Protein AF-0000000078390258 (afdb_homodimer)

pLDDT: mean 84.25, std 18.2, range [20.42, 98.44]

Sequence (494 aa):
MNEFAIVVSSFVHPPPATQFRWFLECAIQAPILKDITDETLETCMRLSKRFRAQGLEMRCARYIQDNVNKKVPMVALCWLNWVLKHKFDRATYDACLPCVASASLTCLEQHRNMITEKLLADLLAAKLRTLYEQAVNVFQTIHSMDHFYVDVDRCPRCGRQREQSKVRVYASPCRKLLGCERCMKDYGCDIATKARRDLQAFYQCQHGLTALNDHTPDCQCQLPILANYLSKASSLENNPLASGLLSMNEFAIVVSSFVHPPPATQFRWFLECAIQAPILKDITDETLETCMRLSKRFRAQGLEMRCARYIQDNVNKKVPMVALCWLNWVLKHKFDRATYDACLPCVASASLTCLEQHRNMITEKLLADLLAAKLRTLYEQAVNVFQTIHSMDHFYVDVDRCPRCGRQREQSKVRVYASPCRKLLGCERCMKDYGCDIATKARRDLQAFYQCQHGLTALNDHTPDCQCQLPILANYLSKASSLENNPLASGLLS

Nearest PDB structures (foldseek):
  7tac-assembly1_A  TM=5.746E-01  e=1.157E-01  Arabidopsis thaliana
  7mk3-assembly1_A  TM=5.743E-01  e=1.705E-01  Arabidopsis thaliana
  7tac-assembly1_A  TM=5.744E-01  e=7.410E-02  Arabidopsis thaliana
  7mk3-assembly1_A  TM=5.741E-01  e=1.101E-01  Arabidopsis thaliana

Organism: Toxocara canis (NCBI:txid6265)

Foldseek 3Di:
DDPPPPCQAPPPDPPPVVLVVLLVLQLDPDPVGDQDDSRCLLSLLVVCLVVVRVSSLVSSLVVLLVPLQVDALVSLLVQLLSCVVSVHDPSSNVSSLVRVLVDDPVVCLLVVVSDDPVSSVVSVVVVLQVVQLVLLVVVLVVQVVVKDKDWAQAWPPPGDGDDPGTFIWIQHPVVRDIGGCVVCVPPDDPSVPDDSVPDWDWDQDPVGTFTRHDPTDDDPVCVVVVVVVVVVSVVVVPPVVSVPPVD/DDPPPPPFAPPPDPPPVVLVLLLCLQLDPDPVGDADDSRCLLSLLVVCLVVVRVSSLVSSLVVLLVPLQVDALVSLLVQLLSCVVSVHDPSSNVSSLVRVLVDDPVVCLLVVVSDDPVSSVVSVVVVLQVVQLVLLVVVLVVQVVVKDKDWAQAWPPPGDGDDPGTFIWIQHPVVRDIGGCVVCVPPDDPSNPDDSVPDWDWDQDPVGTFTRHDPTDDDPVCVVVVVVVVVVSVVVVPPVVSVPPVD

Solvent-accessible surface area (backbone atoms only — not comparable to full-atom values): 27463 Å² total; per-residue (Å²): 126,86,67,79,73,78,70,71,37,92,58,86,70,65,52,70,66,56,50,52,49,47,45,50,32,49,51,43,93,42,93,87,34,58,74,87,43,86,61,46,39,64,59,48,51,50,46,16,60,76,66,65,32,60,66,27,42,50,51,52,39,50,52,46,57,74,41,32,78,78,44,59,29,69,56,20,42,51,51,43,31,50,35,60,75,68,62,53,57,67,69,45,52,59,49,28,45,24,35,33,46,30,36,15,54,50,56,49,63,76,46,42,86,60,49,54,43,58,55,50,27,50,37,44,51,24,44,44,54,49,47,35,53,47,48,33,51,36,50,53,50,53,54,55,58,40,43,44,64,44,73,24,57,40,26,56,63,83,58,54,62,46,93,89,43,63,30,56,28,35,41,35,45,94,72,57,43,63,21,27,70,75,74,38,66,86,63,72,62,69,73,78,72,48,56,69,89,76,54,78,35,59,39,78,55,98,88,43,78,43,61,51,50,51,77,41,50,56,61,77,86,48,32,65,60,34,37,54,46,48,53,52,54,54,50,60,67,68,42,65,71,73,62,59,62,77,108,134,86,74,80,74,80,72,69,35,90,56,88,71,65,53,69,68,57,51,50,50,49,44,51,30,50,50,44,92,41,92,86,33,57,74,86,43,84,59,44,39,64,58,48,51,51,45,16,59,76,66,65,33,61,66,28,43,50,51,53,40,50,50,46,56,75,43,32,77,78,45,57,30,67,56,21,41,51,51,43,30,50,35,61,75,69,63,54,56,66,68,45,51,58,48,26,45,24,34,34,43,30,35,14,56,51,57,49,62,75,48,41,85,60,49,53,42,58,55,49,28,49,37,44,50,24,44,45,52,48,48,34,53,47,48,32,51,34,51,54,51,52,55,56,59,41,42,42,64,43,74,24,57,40,26,57,63,82,57,52,65,45,93,89,44,64,30,57,28,36,40,36,43,93,72,58,44,63,20,27,69,77,72,38,66,85,62,71,62,69,73,77,72,48,56,69,90,75,53,79,36,58,38,78,55,100,88,43,79,40,62,51,51,53,78,41,50,57,61,76,85,47,32,65,60,34,36,54,45,47,51,53,55,54,51,60,68,69,41,64,76,72,64,59,73,78,108

Radius of gyration: 29.95 Å; Cα contacts (8 Å, |Δi|>4): 679; chains: 2; bounding box: 90×83×58 Å

Secondary structure (DSSP, 8-state):
--------SS-SS--HHHHHHHHHHHHS--TTSPPP-HHHHHHHHHHHHHTT-HHHHHHHHHHHHHHGGGS-HHHHHHHHHHHHHTT--HHHHHHHHHHHHTS-HHHHHHTGGGS-HHHHHHHHHHHHHHHHHHHHHHHHHHHHHH-EEEEESB-TTT--B-SSSPEEEEEETTTTEEE-TTTTTT---HHHHS-GGG---EEEETTEEEE-SSSSPPPGGGHHHHHHHHHHHHHHHH-GGGSGGG-/--------SS-SS--HHHHHHHHHHHHS--TTSPPP-HHHHHHHHHHHHHTT-HHHHHHHHHHHHHHGGGS-HHHHHHHHHHHHHTT--HHHHHHHHHHHHTS-HHHHHHTGGGS-HHHHHHHHHHHHHHHHHHHHHHHHHHHHHH-EEEEESB-TTT--B-SSSPEEEEEETTTTEEE-TTTTTT---HHHHS-GGG---EEEETTEEEE-SSSSPPPGGGHHHHHHHHHHHHHHHS-GGGSGGG-

Structure (mmCIF, N/CA/C/O backbone):
data_AF-0000000078390258-model_v1
#
loop_
_entity.id
_entity.type
_entity.pdbx_description
1 polymer 'BTB domain-containing protein'
#
loop_
_atom_site.group_PDB
_atom_site.id
_atom_site.type_symbol
_atom_site.label_atom_id
_atom_site.label_alt_id
_atom_site.label_comp_id
_atom_site.label_asym_id
_atom_site.label_entity_id
_atom_site.label_seq_id
_atom_site.pdbx_PDB_ins_code
_atom_site.Cartn_x
_atom_site.Cartn_y
_atom_site.Cartn_z
_atom_site.occupancy
_atom_site.B_iso_or_equiv
_atom_site.auth_seq_id
_atom_site.auth_comp_id
_atom_site.auth_asym_id
_atom_site.auth_atom_id
_atom_site.pdbx_PDB_model_num
ATOM 1 N N . MET A 1 1 ? 5.973 2.162 29.438 1 20.81 1 MET A N 1
ATOM 2 C CA . MET A 1 1 ? 6.008 2.947 28.219 1 20.81 1 MET A CA 1
ATOM 3 C C . MET A 1 1 ? 7.434 3.07 27.688 1 20.81 1 MET A C 1
ATOM 5 O O . MET A 1 1 ? 8.242 3.816 28.25 1 20.81 1 MET A O 1
ATOM 9 N N . ASN A 1 2 ? 8.203 2.092 27.188 1 21.81 2 ASN A N 1
ATOM 10 C CA . ASN A 1 2 ? 9.656 2.049 27.062 1 21.81 2 ASN A CA 1
ATOM 11 C C . ASN A 1 2 ? 10.148 2.947 25.938 1 21.81 2 ASN A C 1
ATOM 13 O O . ASN A 1 2 ? 9.797 2.732 24.766 1 21.81 2 ASN A O 1
ATOM 17 N N . GLU A 1 3 ? 10.344 4.234 26.172 1 24.3 3 GLU A N 1
ATOM 18 C CA . GLU A 1 3 ? 10.945 5.289 25.359 1 24.3 3 GLU A CA 1
ATOM 19 C C . GLU A 1 3 ? 12.289 4.844 24.781 1 24.3 3 GLU A C 1
ATOM 21 O O . GLU A 1 3 ? 13.156 4.371 25.516 1 24.3 3 GLU A O 1
ATOM 26 N N . PHE A 1 4 ? 12.328 4.211 23.688 1 26.83 4 PHE A N 1
ATOM 27 C CA . PHE A 1 4 ? 13.633 3.891 23.125 1 26.83 4 PHE A CA 1
ATOM 28 C C . PHE A 1 4 ? 14.406 5.16 22.797 1 26.83 4 PHE A C 1
ATOM 30 O O . PHE A 1 4 ? 13.93 6.012 22.047 1 26.83 4 PHE A O 1
ATOM 37 N N . ALA A 1 5 ? 15.047 5.777 23.781 1 30.45 5 ALA A N 1
ATOM 38 C CA . ALA A 1 5 ? 16.062 6.816 23.578 1 30.45 5 ALA A CA 1
ATOM 39 C C . ALA A 1 5 ? 17.156 6.34 22.641 1 30.45 5 ALA A C 1
ATOM 41 O O . ALA A 1 5 ? 17.844 5.348 22.922 1 30.45 5 ALA A O 1
ATOM 42 N N . ILE A 1 6 ? 16.938 6.441 21.453 1 31.36 6 ILE A N 1
ATOM 43 C CA . ILE A 1 6 ? 18.047 6.109 20.578 1 31.36 6 ILE A CA 1
ATOM 44 C C . ILE A 1 6 ? 19.234 7.027 20.875 1 31.36 6 ILE A C 1
ATOM 46 O O . ILE A 1 6 ? 19.156 8.242 20.672 1 31.36 6 ILE A O 1
ATOM 50 N N . VAL A 1 7 ? 19.969 6.699 21.953 1 32.94 7 VAL A N 1
ATOM 51 C CA . VAL A 1 7 ? 21.203 7.379 22.328 1 32.94 7 VAL A CA 1
ATOM 52 C C . VAL A 1 7 ? 22.219 7.258 21.203 1 32.94 7 VAL A C 1
ATOM 54 O O . VAL A 1 7 ? 22.719 6.164 20.922 1 32.94 7 VAL A O 1
ATOM 57 N N . VAL A 1 8 ? 22.094 8.086 20.219 1 32.25 8 VAL A N 1
ATOM 58 C CA . VAL A 1 8 ? 23.047 8.047 19.125 1 32.25 8 VAL A CA 1
ATOM 59 C C . VAL A 1 8 ? 24.469 8.156 19.688 1 32.25 8 VAL A C 1
ATOM 61 O O . VAL A 1 8 ? 25.391 7.527 19.172 1 32.25 8 VAL A O 1
ATOM 64 N N . SER A 1 9 ? 24.938 9.43 20.094 1 34.16 9 SER A N 1
ATOM 65 C CA . SER A 1 9 ? 26.297 9.531 20.625 1 34.16 9 SER A CA 1
ATOM 66 C C . SER A 1 9 ? 26.344 9.148 22.109 1 34.16 9 SER A C 1
ATOM 68 O O . SER A 1 9 ? 25.312 9.188 22.797 1 34.16 9 SER A O 1
ATOM 70 N N . SER A 1 10 ? 27.359 8.477 22.438 1 41.81 10 SER A N 1
ATOM 71 C CA . SER A 1 10 ? 27.625 8.148 23.828 1 41.81 10 SER A CA 1
ATOM 72 C C . SER A 1 10 ? 27.406 9.359 24.734 1 41.81 10 SER A C 1
ATOM 74 O O . SER A 1 10 ? 27.219 9.211 25.953 1 41.81 10 SER A O 1
ATOM 76 N N . PHE A 1 11 ? 28 10.586 24.25 1 42.91 11 PHE A N 1
ATOM 77 C CA . PHE A 1 11 ? 27.781 11.742 25.125 1 42.91 11 PHE A CA 1
ATOM 78 C C . PHE A 1 11 ? 26.453 12.406 24.828 1 42.91 11 PHE A C 1
ATOM 80 O O . PHE A 1 11 ? 26.203 12.828 23.688 1 42.91 11 PHE A O 1
ATOM 87 N N . VAL A 1 12 ? 25.484 12.258 25.453 1 51.38 12 VAL A N 1
ATOM 88 C CA . VAL A 1 12 ? 24.172 12.883 25.359 1 51.38 12 VAL A CA 1
ATOM 89 C C . VAL A 1 12 ? 24.328 14.391 25.172 1 51.38 12 VAL A C 1
ATOM 91 O O . VAL A 1 12 ? 23.656 14.992 24.328 1 51.38 12 VAL A O 1
ATOM 94 N N . HIS A 1 13 ? 25.266 15.016 25.969 1 56.84 13 HIS A N 1
ATOM 95 C CA . HIS A 1 13 ? 25.562 16.438 25.938 1 56.84 13 HIS A CA 1
ATOM 96 C C . HIS A 1 13 ? 27.062 16.703 25.969 1 56.84 13 HIS A C 1
ATOM 98 O O . HIS A 1 13 ? 27.641 16.844 27.047 1 56.84 13 HIS A O 1
ATOM 104 N N . PRO A 1 14 ? 27.703 16.5 24.859 1 63.59 14 PRO A N 1
ATOM 105 C CA . PRO A 1 14 ? 29.125 16.812 24.906 1 63.59 14 PRO A CA 1
ATOM 106 C C . PRO A 1 14 ? 29.406 18.219 25.438 1 63.59 14 PRO A C 1
ATOM 108 O O . PRO A 1 14 ? 28.672 19.156 25.125 1 63.59 14 PRO A O 1
ATOM 111 N N . PRO A 1 15 ? 30.312 18.312 26.406 1 72.06 15 PRO A N 1
ATOM 112 C CA . PRO A 1 15 ? 30.688 19.641 26.906 1 72.06 15 PRO A CA 1
ATOM 113 C C . PRO A 1 15 ? 31.016 20.625 25.797 1 72.06 15 PRO A C 1
ATOM 115 O O . PRO A 1 15 ? 31.406 20.203 24.703 1 72.06 15 PRO A O 1
ATOM 118 N N . PRO A 1 16 ? 30.75 21.906 26.047 1 73.38 16 PRO A N 1
ATOM 119 C CA . PRO A 1 16 ? 30.984 22.969 25.047 1 73.38 16 PRO A CA 1
ATOM 120 C C . PRO A 1 16 ? 32.375 22.906 24.453 1 73.38 16 PRO A C 1
ATOM 122 O O . PRO A 1 16 ? 32.562 23.125 23.25 1 73.38 16 PRO A O 1
ATOM 125 N N . ALA A 1 17 ? 33.344 22.531 25.266 1 70.25 17 ALA A N 1
ATOM 126 C CA . ALA A 1 17 ? 34.719 22.469 24.781 1 70.25 17 ALA A CA 1
ATOM 127 C C . ALA A 1 17 ? 34.875 21.375 23.719 1 70.25 17 ALA A C 1
ATOM 129 O O . ALA A 1 17 ? 35.562 21.578 22.703 1 70.25 17 ALA A O 1
ATOM 130 N N . THR A 1 18 ? 34.312 20.375 23.969 1 72.19 18 THR A N 1
ATOM 131 C CA . THR A 1 18 ? 34.375 19.266 23.016 1 72.19 18 THR A CA 1
ATOM 132 C C . THR A 1 18 ? 33.625 19.609 21.734 1 72.19 18 THR A C 1
ATOM 134 O O . THR A 1 18 ? 34.125 19.312 20.641 1 72.19 18 THR A O 1
ATOM 137 N N . GLN A 1 19 ? 32.531 20.297 21.859 1 71.25 19 GLN A N 1
ATOM 138 C CA . GLN A 1 19 ? 31.797 20.734 20.703 1 71.25 19 GLN A CA 1
ATOM 139 C C . GLN A 1 19 ? 32.625 21.703 19.844 1 71.25 19 GLN A C 1
ATOM 141 O O . GLN A 1 19 ? 32.625 21.594 18.625 1 71.25 19 GLN A O 1
ATOM 146 N N . PHE A 1 20 ? 33.281 22.578 20.547 1 74.94 20 PHE A N 1
ATOM 147 C CA . PHE A 1 20 ? 34.125 23.531 19.828 1 74.94 20 PHE A CA 1
ATOM 148 C C . PHE A 1 20 ? 35.281 22.844 19.141 1 74.94 20 PHE A C 1
ATOM 150 O O . PHE A 1 20 ? 35.625 23.172 18.016 1 74.94 20 PHE A O 1
ATOM 157 N N . ARG A 1 21 ? 35.844 21.875 19.734 1 71.12 21 ARG A N 1
ATOM 158 C CA . ARG A 1 21 ? 36.906 21.094 19.109 1 71.12 21 ARG A CA 1
ATOM 159 C C . ARG A 1 21 ? 36.406 20.422 17.844 1 71.12 21 ARG A C 1
ATOM 161 O O . ARG A 1 21 ? 37.062 20.484 16.797 1 71.12 21 ARG A O 1
ATOM 168 N N . TRP A 1 22 ? 35.25 19.844 18 1 70.06 22 TRP A N 1
ATOM 169 C CA . TRP A 1 22 ? 34.688 19.172 16.844 1 70.06 22 TRP A CA 1
ATOM 170 C C . TRP A 1 22 ? 34.469 20.172 15.703 1 70.06 22 TRP A C 1
ATOM 172 O O . TRP A 1 22 ? 34.75 19.859 14.539 1 70.06 22 TRP A O 1
ATOM 182 N N . PHE A 1 23 ? 33.969 21.266 16.031 1 73.5 23 PHE A N 1
ATOM 183 C CA . PHE A 1 23 ? 33.781 22.312 15.047 1 73.5 23 PHE A CA 1
ATOM 184 C C . PHE A 1 23 ? 35.062 22.641 14.32 1 73.5 23 PHE A C 1
ATOM 186 O O . PHE A 1 23 ? 35.125 22.656 13.094 1 73.5 23 PHE A O 1
ATOM 193 N N . LEU A 1 24 ? 36.031 22.781 15.133 1 72.94 24 LEU A N 1
ATOM 194 C CA . LEU A 1 24 ? 37.312 23.156 14.547 1 72.94 24 LEU A CA 1
ATOM 195 C C . LEU A 1 24 ? 37.875 22.047 13.664 1 72.94 24 LEU A C 1
ATOM 197 O O . LEU A 1 24 ? 38.312 22.297 12.547 1 72.94 24 LEU A O 1
ATOM 201 N N . GLU A 1 25 ? 37.719 20.891 14.078 1 70.69 25 GLU A N 1
ATOM 202 C CA . GLU A 1 25 ? 38.281 19.75 13.367 1 70.69 25 GLU A CA 1
ATOM 203 C C . GLU A 1 25 ? 37.5 19.484 12.07 1 70.69 25 GLU A C 1
ATOM 205 O O . GLU A 1 25 ? 38.094 19.062 11.07 1 70.69 25 GLU A O 1
ATOM 210 N N . CYS A 1 26 ? 36.312 19.797 12.141 1 68.5 26 CYS A N 1
ATOM 211 C CA . CYS A 1 26 ? 35.469 19.453 10.977 1 68.5 26 CYS A CA 1
ATOM 212 C C . CYS A 1 26 ? 35.344 20.641 10.031 1 68.5 26 CYS A C 1
ATOM 214 O O . CYS A 1 26 ? 35.094 20.469 8.844 1 68.5 26 CYS A O 1
ATOM 216 N N . ALA A 1 27 ? 35.469 21.781 10.578 1 67.88 27 ALA A N 1
ATOM 217 C CA . ALA A 1 27 ? 35.312 22.984 9.766 1 67.88 27 ALA A CA 1
ATOM 218 C C . ALA A 1 27 ? 36.594 23.281 8.969 1 67.88 27 ALA A C 1
ATOM 220 O O . ALA A 1 27 ? 36.531 23.844 7.883 1 67.88 27 ALA A O 1
ATOM 221 N N . ILE A 1 28 ? 37.656 22.891 9.656 1 66 28 ILE A N 1
ATOM 222 C CA . ILE A 1 28 ? 38.906 23.188 9.008 1 66 28 ILE A CA 1
ATOM 223 C C . ILE A 1 28 ? 39.344 22.016 8.125 1 66 28 ILE A C 1
ATOM 225 O O . ILE A 1 28 ? 39.344 20.859 8.57 1 66 28 ILE A O 1
ATOM 229 N N . GLN A 1 29 ? 39.375 22.234 6.809 1 61.59 29 GLN A N 1
ATOM 230 C CA . GLN A 1 29 ? 39.844 21.234 5.848 1 61.59 29 GLN A CA 1
ATOM 231 C C . GLN A 1 29 ? 41.312 20.906 6.047 1 61.59 29 GLN A C 1
ATOM 233 O O . GLN A 1 29 ? 42.188 21.609 5.531 1 61.59 29 GLN A O 1
ATOM 238 N N . ALA A 1 30 ? 41.594 20.094 6.988 1 61.69 30 ALA A N 1
ATOM 239 C CA . ALA A 1 30 ? 42.969 19.609 7.152 1 61.69 30 ALA A CA 1
ATOM 240 C C . ALA A 1 30 ? 43.031 18.094 7.246 1 61.69 30 ALA A C 1
ATOM 242 O O . ALA A 1 30 ? 42.125 17.469 7.832 1 61.69 30 ALA A O 1
ATOM 243 N N . PRO A 1 31 ? 43.875 17.531 6.391 1 59.72 31 PRO A N 1
ATOM 244 C CA . PRO A 1 31 ? 43.969 16.062 6.328 1 59.72 31 PRO A CA 1
ATOM 245 C C . PRO A 1 31 ? 44 15.414 7.707 1 59.72 31 PRO A C 1
ATOM 247 O O . PRO A 1 31 ? 43.562 14.266 7.863 1 59.72 31 PRO A O 1
ATOM 250 N N . ILE A 1 32 ? 44.5 16.188 8.641 1 56.78 32 ILE A N 1
ATOM 251 C CA . ILE A 1 32 ? 44.688 15.617 9.977 1 56.78 32 ILE A CA 1
ATOM 252 C C . ILE A 1 32 ? 43.344 15.617 10.719 1 56.78 32 ILE A C 1
ATOM 254 O O . ILE A 1 32 ? 43.188 14.906 11.711 1 56.78 32 ILE A O 1
ATOM 258 N N . LEU A 1 33 ? 42.438 16.359 10.156 1 61.47 33 LEU A N 1
ATOM 259 C CA . LEU A 1 33 ? 41.188 16.531 10.906 1 61.47 33 LEU A CA 1
ATOM 260 C C . LEU A 1 33 ? 40.188 15.406 10.586 1 61.47 33 LEU A C 1
ATOM 262 O O . LEU A 1 33 ? 40.25 14.828 9.5 1 61.47 33 LEU A O 1
ATOM 266 N N . LYS A 1 34 ? 39.531 15.086 11.617 1 68.12 34 LYS A N 1
ATOM 267 C CA . LYS A 1 34 ? 38.656 13.914 11.609 1 68.12 34 LYS A CA 1
ATOM 268 C C . LYS A 1 34 ? 37.469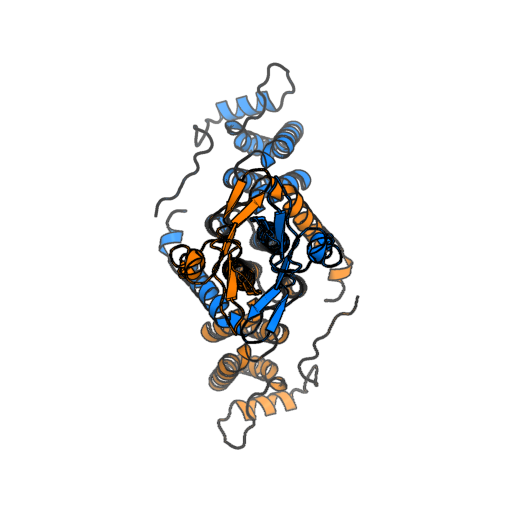 14.125 10.688 1 68.12 34 LYS A C 1
ATOM 270 O O . LYS A 1 34 ? 36.938 15.227 10.617 1 68.12 34 LYS A O 1
ATOM 275 N N . ASP A 1 35 ? 37.281 13.047 9.992 1 78.62 35 ASP A N 1
ATOM 276 C CA . ASP A 1 35 ? 36.125 13.047 9.117 1 78.62 35 ASP A CA 1
ATOM 277 C C . ASP A 1 35 ? 34.812 12.93 9.914 1 78.62 35 ASP A C 1
ATOM 279 O O . ASP A 1 35 ? 34.844 12.516 11.078 1 78.62 35 ASP A O 1
ATOM 283 N N . ILE A 1 36 ? 33.75 13.508 9.453 1 86.31 36 ILE A N 1
ATOM 284 C CA . ILE A 1 36 ? 32.406 13.359 10.031 1 86.31 36 ILE A CA 1
ATOM 285 C C . ILE A 1 36 ? 32.062 11.875 10.148 1 86.31 36 ILE A C 1
ATOM 287 O O . ILE A 1 36 ? 32.344 11.094 9.227 1 86.31 36 ILE A O 1
ATOM 291 N N . THR A 1 37 ? 31.625 11.453 11.297 1 86.19 37 THR A N 1
ATOM 292 C CA . THR A 1 37 ? 31.141 10.094 11.523 1 86.19 37 THR A CA 1
ATOM 293 C C . THR A 1 37 ? 29.688 10.109 11.969 1 86.19 37 THR A C 1
ATOM 295 O O . THR A 1 37 ? 29.125 11.18 12.219 1 86.19 37 THR A O 1
ATOM 298 N N . ASP A 1 38 ? 29.094 8.945 12.109 1 88.12 38 ASP A N 1
ATOM 299 C CA . ASP A 1 38 ? 27.719 8.836 12.57 1 88.12 38 ASP A CA 1
ATOM 300 C C . ASP A 1 38 ? 27.547 9.477 13.938 1 88.12 38 ASP A C 1
ATOM 302 O O . ASP A 1 38 ? 26.531 10.141 14.195 1 88.12 38 ASP A O 1
ATOM 306 N N . GLU A 1 39 ? 28.547 9.328 14.727 1 83.38 39 GLU A N 1
ATOM 307 C CA . GLU A 1 39 ? 28.469 9.758 16.125 1 83.38 39 GLU A CA 1
ATOM 308 C C . GLU A 1 39 ? 28.594 11.273 16.25 1 83.38 39 GLU A C 1
ATOM 310 O O . GLU A 1 39 ? 28.031 11.875 17.172 1 83.38 39 GLU A O 1
ATOM 315 N N . THR A 1 40 ? 29.219 11.859 15.336 1 85.12 40 THR A N 1
ATOM 316 C CA . THR A 1 40 ? 29.484 13.289 15.461 1 85.12 40 THR A CA 1
ATOM 317 C C . THR A 1 40 ? 28.562 14.094 14.555 1 85.12 40 THR A C 1
ATOM 319 O O . THR A 1 40 ? 28.516 15.328 14.664 1 85.12 40 THR A O 1
ATOM 322 N N . LEU A 1 41 ? 27.859 13.438 13.688 1 90.19 41 LEU A N 1
ATOM 323 C CA . LEU A 1 41 ? 27.109 14.094 12.625 1 90.19 41 LEU A CA 1
ATOM 324 C C . LEU A 1 41 ? 26.141 15.125 13.195 1 90.19 41 LEU A C 1
ATOM 326 O O . LEU A 1 41 ? 26.188 16.297 12.805 1 90.19 41 LEU A O 1
ATOM 330 N N . GLU A 1 42 ? 25.359 14.75 14.156 1 88.75 42 GLU A N 1
ATOM 331 C CA . GLU A 1 42 ? 24.359 15.68 14.68 1 88.75 42 GLU A CA 1
ATOM 332 C C . GLU A 1 42 ? 25.016 16.922 15.273 1 88.75 42 GLU A C 1
ATOM 334 O O . GLU A 1 42 ? 24.562 18.047 15.031 1 88.75 42 GLU A O 1
ATOM 339 N N . THR A 1 43 ? 25.984 16.656 16.031 1 86.06 43 THR A N 1
ATOM 340 C CA . THR A 1 43 ? 26.703 17.766 16.641 1 86.06 43 THR A CA 1
ATOM 341 C C . THR A 1 43 ? 27.281 18.703 15.586 1 86.06 43 THR A C 1
ATOM 343 O O . THR A 1 43 ? 27.156 19.922 15.695 1 86.06 43 THR A O 1
ATOM 346 N N . CYS A 1 44 ? 27.906 18.125 14.672 1 88.44 44 CYS A N 1
ATOM 347 C CA . CYS A 1 44 ? 28.484 18.922 13.594 1 88.44 44 CYS A CA 1
ATOM 348 C C . CYS A 1 44 ? 27.422 19.703 12.859 1 88.44 44 CYS A C 1
ATOM 350 O O . CYS A 1 44 ? 27.641 20.859 12.484 1 88.44 44 CYS A O 1
ATOM 352 N N . MET A 1 45 ? 26.25 19.078 12.625 1 92.38 45 MET A N 1
ATOM 353 C CA . MET A 1 45 ? 25.141 19.766 11.977 1 92.38 45 MET A CA 1
ATOM 354 C C . MET A 1 45 ? 24.688 20.969 12.805 1 92.38 45 MET A C 1
ATOM 356 O O . MET A 1 45 ? 24.5 22.062 12.266 1 92.38 45 MET A O 1
ATOM 360 N N . ARG A 1 46 ? 24.641 20.75 14.086 1 89.62 46 ARG A N 1
ATOM 361 C CA . ARG A 1 46 ? 24.234 21.828 14.992 1 89.62 46 ARG A CA 1
ATOM 362 C C . ARG A 1 46 ? 25.25 22.969 14.969 1 89.62 46 ARG A C 1
ATOM 364 O O . ARG A 1 46 ? 24.875 24.141 14.883 1 89.62 46 ARG A O 1
ATOM 371 N N . LEU A 1 47 ? 26.406 22.609 15.008 1 86.19 47 LEU A N 1
ATOM 372 C CA . LEU A 1 47 ? 27.469 23.609 15.047 1 86.19 47 LEU A CA 1
ATOM 373 C C . LEU A 1 47 ? 27.562 24.359 13.727 1 86.19 47 LEU A C 1
ATOM 375 O O . LEU A 1 47 ? 27.828 25.562 13.711 1 86.19 47 LEU A O 1
ATOM 379 N N . SER A 1 48 ? 27.344 23.656 12.664 1 88.81 48 SER A N 1
ATOM 380 C CA . SER A 1 48 ? 27.391 24.297 11.359 1 88.81 48 SER A CA 1
ATOM 381 C C . SER A 1 48 ? 26.375 25.422 11.258 1 88.81 48 SER A C 1
ATOM 383 O O . SER A 1 48 ? 26.656 26.484 10.68 1 88.81 48 SER A O 1
ATOM 385 N N . LYS A 1 49 ? 25.266 25.219 11.852 1 89 49 LYS A N 1
ATOM 386 C CA . LYS A 1 49 ? 24.219 26.219 11.805 1 89 49 LYS A CA 1
ATOM 387 C C . LYS A 1 49 ? 24.453 27.312 12.844 1 89 49 LYS A C 1
ATOM 389 O O . LYS A 1 49 ? 24.312 28.5 12.547 1 89 49 LYS A O 1
ATOM 394 N N . ARG A 1 50 ? 24.859 26.922 14.008 1 85.56 50 ARG A N 1
ATOM 395 C CA . ARG A 1 50 ? 25.109 27.875 15.102 1 85.56 50 ARG A CA 1
ATOM 396 C C . ARG A 1 50 ? 26.156 28.906 14.703 1 85.56 50 ARG A C 1
ATOM 398 O O . ARG A 1 50 ? 26 30.094 14.992 1 85.56 50 ARG A O 1
ATOM 405 N N . PHE A 1 51 ? 27.156 28.438 13.992 1 83.06 51 PHE A N 1
ATOM 406 C CA . PHE A 1 51 ? 28.281 29.312 13.68 1 83.06 51 PHE A CA 1
ATOM 407 C C . PHE A 1 51 ? 28.25 29.719 12.211 1 83.06 51 PHE A C 1
ATOM 409 O O . PHE A 1 51 ? 29.219 30.281 11.703 1 83.06 51 PHE A O 1
ATOM 416 N N . ARG A 1 52 ? 27.188 29.297 11.555 1 85.69 52 ARG A N 1
ATOM 417 C CA . ARG A 1 52 ? 27.016 29.641 10.141 1 85.69 52 ARG A CA 1
ATOM 418 C C . ARG A 1 52 ? 28.234 29.203 9.32 1 85.69 52 ARG A C 1
ATOM 420 O O . ARG A 1 52 ? 28.766 30 8.539 1 85.69 52 ARG A O 1
ATOM 427 N N . ALA A 1 53 ? 28.719 28.109 9.617 1 85.88 53 ALA A N 1
ATOM 428 C CA . ALA A 1 53 ? 29.875 27.562 8.93 1 85.88 53 ALA A CA 1
ATOM 429 C C . ALA A 1 53 ? 29.469 26.781 7.688 1 85.88 53 ALA A C 1
ATOM 431 O O . ALA A 1 53 ? 29.188 25.578 7.762 1 85.88 53 ALA A O 1
ATOM 432 N N . GLN A 1 54 ? 29.531 27.344 6.582 1 84.94 54 GLN A N 1
ATOM 433 C CA . GLN A 1 54 ? 29.031 26.781 5.336 1 84.94 54 GLN A CA 1
ATOM 434 C C . GLN A 1 54 ? 29.844 25.562 4.926 1 84.94 54 GLN A C 1
ATOM 436 O O . GLN A 1 54 ? 29.297 24.594 4.387 1 84.94 54 GLN A O 1
ATOM 441 N N . GLY A 1 55 ? 31.094 25.672 5.082 1 84.38 55 GLY A N 1
ATOM 442 C CA . GLY A 1 55 ? 31.938 24.531 4.766 1 84.38 55 GLY A CA 1
ATOM 443 C C . GLY A 1 55 ? 31.578 23.281 5.551 1 84.38 55 GLY A C 1
ATOM 444 O O . GLY A 1 55 ? 31.516 22.188 4.996 1 84.38 55 GLY A O 1
ATOM 445 N N . LEU A 1 56 ? 31.344 23.469 6.754 1 88 56 LEU A N 1
ATOM 446 C CA . LEU A 1 56 ? 30.969 22.344 7.605 1 88 56 LEU A CA 1
ATOM 447 C C . LEU A 1 56 ? 29.578 21.828 7.227 1 88 56 LEU A C 1
ATOM 449 O O . LEU A 1 56 ? 29.328 20.625 7.238 1 88 56 LEU A O 1
ATOM 453 N N . GLU A 1 57 ? 28.703 22.734 6.941 1 91.19 57 GLU A N 1
ATOM 454 C CA . GLU A 1 57 ? 27.359 22.344 6.5 1 91.19 57 GLU A CA 1
ATOM 455 C C . GLU A 1 57 ? 27.422 21.469 5.254 1 91.19 57 GLU A C 1
ATOM 457 O O . GLU A 1 57 ? 26.734 20.453 5.168 1 91.19 57 GLU A O 1
ATOM 462 N N . MET A 1 58 ? 28.266 21.891 4.383 1 91.06 58 MET A N 1
ATOM 463 C CA . MET A 1 58 ? 28.422 21.141 3.141 1 91.06 58 MET A CA 1
ATOM 464 C C . MET A 1 58 ? 29.031 19.766 3.408 1 91.06 58 MET A C 1
ATOM 466 O O . MET A 1 58 ? 28.641 18.781 2.768 1 91.06 58 MET A O 1
ATOM 470 N N . ARG A 1 59 ? 29.922 19.688 4.262 1 90.81 59 ARG A N 1
ATOM 471 C CA . ARG A 1 59 ? 30.547 18.422 4.602 1 90.81 59 ARG A CA 1
ATOM 472 C C . ARG A 1 59 ? 29.531 17.469 5.234 1 90.81 59 ARG A C 1
ATOM 474 O O . ARG A 1 59 ? 29.531 16.266 4.941 1 90.81 59 ARG A O 1
ATOM 481 N N . CYS A 1 60 ? 28.734 17.984 6.109 1 93.44 60 CYS A N 1
ATOM 482 C CA . CYS A 1 60 ? 27.688 17.188 6.723 1 93.44 60 CYS A CA 1
ATOM 483 C C . CYS A 1 60 ? 26.703 16.672 5.672 1 93.44 60 CYS A C 1
ATOM 485 O O . CYS A 1 60 ? 26.344 15.5 5.676 1 93.44 60 CYS A O 1
ATOM 487 N N . ALA A 1 61 ? 26.344 17.562 4.785 1 95.44 61 ALA A N 1
ATOM 488 C CA . ALA A 1 61 ? 25.422 17.203 3.711 1 95.44 61 ALA A CA 1
ATOM 489 C C . ALA A 1 61 ? 25.984 16.078 2.842 1 95.44 61 ALA A C 1
ATOM 491 O O . ALA A 1 61 ? 25.297 15.109 2.543 1 95.44 61 ALA A O 1
ATOM 492 N N . ARG A 1 62 ? 27.188 16.25 2.512 1 94.19 62 ARG A N 1
ATOM 493 C CA . ARG A 1 62 ? 27.844 15.25 1.681 1 94.19 62 ARG A CA 1
ATOM 494 C C . ARG A 1 62 ? 27.922 13.906 2.398 1 94.19 62 ARG A C 1
ATOM 496 O O . ARG A 1 62 ? 27.719 12.852 1.784 1 94.19 62 ARG A O 1
ATOM 503 N N . TYR A 1 63 ? 28.219 13.922 3.584 1 94.12 63 TYR A N 1
ATOM 504 C CA . TYR A 1 63 ? 28.281 12.695 4.371 1 94.12 63 TYR A CA 1
ATOM 505 C C . TYR A 1 63 ? 26.938 11.969 4.359 1 94.12 63 TYR A C 1
ATOM 507 O O . TYR A 1 63 ? 26.891 10.75 4.16 1 94.12 63 TYR A O 1
ATOM 515 N N . ILE A 1 64 ? 25.875 12.68 4.574 1 97.75 64 ILE A N 1
ATOM 516 C CA . ILE A 1 64 ? 24.531 12.102 4.582 1 97.75 64 ILE A CA 1
ATOM 517 C C . ILE A 1 64 ? 24.219 11.523 3.205 1 97.75 64 ILE A C 1
ATOM 519 O O . ILE A 1 64 ? 23.797 10.367 3.092 1 97.75 64 ILE A O 1
ATOM 523 N N . GLN A 1 65 ? 24.453 12.289 2.191 1 97.62 65 GLN A N 1
ATOM 524 C CA . GLN A 1 65 ? 24.141 11.875 0.829 1 97.62 65 GLN A CA 1
ATOM 525 C C . GLN A 1 65 ? 24.891 10.609 0.444 1 97.62 65 GLN A C 1
ATOM 527 O O . GLN A 1 65 ? 24.344 9.727 -0.212 1 97.62 65 GLN A O 1
ATOM 532 N N . ASP A 1 66 ? 26.047 10.461 0.952 1 96.19 66 ASP A N 1
ATOM 533 C CA . ASP A 1 66 ? 26.906 9.344 0.563 1 96.19 66 ASP A CA 1
ATOM 534 C C . ASP A 1 66 ? 26.594 8.094 1.374 1 96.19 66 ASP A C 1
ATOM 536 O O . ASP A 1 66 ? 26.859 6.973 0.937 1 96.19 66 ASP A O 1
ATOM 540 N N . ASN A 1 67 ? 25.953 8.305 2.521 1 97.06 67 ASN A N 1
ATOM 541 C CA . ASN A 1 67 ? 25.953 7.164 3.432 1 97.06 67 ASN A CA 1
ATOM 542 C C . ASN A 1 67 ? 24.531 6.75 3.814 1 97.06 67 ASN A C 1
ATOM 544 O O . ASN A 1 67 ? 24.328 5.648 4.316 1 97.06 67 ASN A O 1
ATOM 548 N N . VAL A 1 68 ? 23.531 7.547 3.605 1 97.62 68 VAL A N 1
ATOM 549 C CA . VAL A 1 68 ? 22.219 7.332 4.188 1 97.62 68 VAL A CA 1
ATOM 550 C C . VAL A 1 68 ? 21.609 6.039 3.648 1 97.62 68 VAL A C 1
ATOM 552 O O . VAL A 1 68 ? 20.953 5.301 4.379 1 97.62 68 VAL A O 1
ATOM 555 N N . ASN A 1 69 ? 21.859 5.684 2.467 1 95.5 69 ASN A N 1
ATOM 556 C CA . ASN A 1 69 ? 21.266 4.5 1.845 1 95.5 69 ASN A CA 1
ATOM 557 C C . ASN A 1 69 ? 21.875 3.215 2.395 1 95.5 69 ASN A C 1
ATOM 559 O O . ASN A 1 69 ? 21.344 2.127 2.17 1 95.5 69 ASN A O 1
ATOM 563 N N . LYS A 1 70 ? 22.938 3.379 3.111 1 94.75 70 LYS A N 1
ATOM 564 C CA . LYS A 1 70 ? 23.594 2.219 3.715 1 94.75 70 LYS A CA 1
ATOM 565 C C . LYS A 1 70 ? 23.156 2.039 5.168 1 94.75 70 LYS A C 1
ATOM 567 O O . LYS A 1 70 ? 23.578 1.09 5.832 1 94.75 70 LYS A O 1
ATOM 572 N N . LYS A 1 71 ? 22.344 2.893 5.617 1 95.44 71 LYS A N 1
ATOM 573 C CA . LYS A 1 71 ? 21.875 2.852 7 1 95.44 71 LYS A CA 1
ATOM 574 C C . LYS A 1 71 ? 20.531 2.135 7.113 1 95.44 71 LYS A C 1
ATOM 576 O O . LYS A 1 71 ? 19.828 1.953 6.113 1 95.44 71 LYS A O 1
ATOM 581 N N . VAL A 1 72 ? 20.312 1.668 8.312 1 95.12 72 VAL A N 1
ATOM 582 C CA . VAL A 1 72 ? 18.984 1.143 8.586 1 95.12 72 VAL A CA 1
ATOM 583 C C . VAL A 1 72 ? 17.969 2.283 8.586 1 95.12 72 VAL A C 1
ATOM 585 O O . VAL A 1 72 ? 18.297 3.428 8.891 1 95.12 72 VAL A O 1
ATOM 588 N N . PRO A 1 73 ? 16.734 2.041 8.312 1 96.44 73 PRO A N 1
ATOM 589 C CA . PRO A 1 73 ? 15.719 3.076 8.125 1 96.44 73 PRO A CA 1
ATOM 590 C C . PRO A 1 73 ? 15.562 3.982 9.344 1 96.44 73 PRO A C 1
ATOM 592 O O . PRO A 1 73 ? 15.383 5.191 9.195 1 96.44 73 PRO A O 1
ATOM 595 N N . MET A 1 74 ? 15.688 3.463 10.477 1 95.5 74 MET A N 1
ATOM 596 C CA . MET A 1 74 ? 15.516 4.273 11.68 1 95.5 74 MET A CA 1
ATOM 597 C C . MET A 1 74 ? 16.594 5.344 11.773 1 95.5 74 MET A C 1
ATOM 599 O O . MET A 1 74 ? 16.312 6.484 12.148 1 95.5 74 MET A O 1
ATOM 603 N N . VAL A 1 75 ? 17.734 4.973 11.461 1 95.81 75 VAL A N 1
ATOM 604 C CA . VAL A 1 75 ? 18.828 5.93 11.477 1 95.81 75 VAL A CA 1
ATOM 605 C C . VAL A 1 75 ? 18.594 6.992 10.406 1 95.81 75 VAL A C 1
ATOM 607 O O . VAL A 1 75 ? 18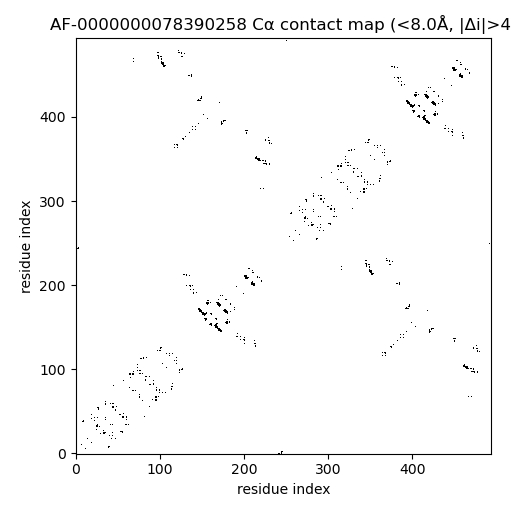.781 8.188 10.656 1 95.81 75 VAL A O 1
ATOM 610 N N . ALA A 1 76 ? 18.203 6.52 9.258 1 97.81 76 ALA A N 1
ATOM 611 C CA . ALA A 1 76 ? 17.891 7.457 8.188 1 97.81 76 ALA A CA 1
ATOM 612 C C . ALA A 1 76 ? 16.797 8.43 8.625 1 97.81 76 ALA A C 1
ATOM 614 O O . ALA A 1 76 ? 16.844 9.617 8.281 1 97.81 76 ALA A O 1
ATOM 615 N N . LEU A 1 77 ? 15.867 7.902 9.305 1 97.62 77 LEU A N 1
ATOM 616 C CA . LEU A 1 77 ? 14.781 8.734 9.82 1 97.62 77 LEU A CA 1
ATOM 617 C C . LEU A 1 77 ? 15.32 9.781 10.789 1 97.62 77 LEU A C 1
ATOM 619 O O . LEU A 1 77 ? 14.906 10.945 10.75 1 97.62 77 LEU A O 1
ATOM 623 N N . CYS A 1 78 ? 16.203 9.438 11.609 1 96.5 78 CYS A N 1
ATOM 624 C CA . CYS A 1 78 ? 16.844 10.375 12.531 1 96.5 78 CYS A CA 1
ATOM 625 C C . CYS A 1 78 ? 17.594 11.461 11.773 1 96.5 78 CYS A C 1
ATOM 627 O O . CYS A 1 78 ? 17.484 12.641 12.094 1 96.5 78 CYS A O 1
ATOM 629 N N . TRP A 1 79 ? 18.328 11.008 10.82 1 97.38 79 TRP A N 1
ATOM 630 C CA . TRP A 1 79 ? 19.062 11.961 10 1 97.38 79 TRP A CA 1
ATOM 631 C C . TRP A 1 79 ? 18.109 12.93 9.305 1 97.38 79 TRP A C 1
ATOM 633 O O . TRP A 1 79 ? 18.359 14.133 9.258 1 97.38 79 TRP A O 1
ATOM 643 N N . LEU A 1 80 ? 17.047 12.367 8.82 1 97.88 80 LEU A N 1
ATOM 644 C CA . LEU A 1 80 ? 16.031 13.203 8.172 1 97.88 80 LEU A CA 1
ATOM 645 C C . LEU A 1 80 ? 15.469 14.219 9.164 1 97.88 80 LEU A C 1
ATOM 647 O O . LEU A 1 80 ? 15.289 15.391 8.82 1 97.88 80 LEU A O 1
ATOM 651 N N . ASN A 1 81 ? 15.203 13.758 10.273 1 96.75 81 ASN A N 1
ATOM 652 C CA . ASN A 1 81 ? 14.711 14.656 11.312 1 96.75 81 ASN A CA 1
ATOM 653 C C . ASN A 1 81 ? 15.688 15.805 11.578 1 96.75 81 ASN A C 1
ATOM 655 O O . ASN A 1 81 ? 15.273 16.953 11.703 1 96.75 81 ASN A O 1
ATOM 659 N N . TRP A 1 82 ? 16.969 15.516 11.664 1 95.31 82 TRP A N 1
ATOM 660 C CA . TRP A 1 82 ? 17.984 16.531 11.852 1 95.31 82 TRP A CA 1
ATOM 661 C C . TRP A 1 82 ? 18.016 17.5 10.664 1 95.31 82 TRP A C 1
ATOM 663 O O . TRP A 1 82 ? 18.141 18.719 10.844 1 95.31 82 TRP A O 1
ATOM 673 N N . VAL A 1 83 ? 17.891 16.922 9.484 1 97 83 VAL A N 1
ATOM 674 C CA . VAL A 1 83 ? 17.875 17.719 8.258 1 97 83 VAL A CA 1
ATOM 675 C C . VAL A 1 83 ? 16.719 18.719 8.289 1 97 83 VAL A C 1
ATOM 677 O O . VAL A 1 83 ? 16.875 19.875 7.914 1 97 83 VAL A O 1
ATOM 680 N N . LEU A 1 84 ? 15.648 18.25 8.719 1 95.88 84 LEU A N 1
ATOM 681 C CA . LEU A 1 84 ? 14.461 19.078 8.812 1 95.88 84 LEU A CA 1
ATOM 682 C C . LEU A 1 84 ? 14.625 20.125 9.914 1 95.88 84 LEU A C 1
ATOM 684 O O . LEU A 1 84 ? 14.375 21.312 9.68 1 95.88 84 LEU A O 1
ATOM 688 N N . LYS A 1 85 ? 15.102 19.719 11.031 1 93.81 85 LYS A N 1
ATOM 689 C CA . LYS A 1 85 ? 15.234 20.594 12.195 1 93.81 85 LYS A CA 1
ATOM 690 C C . LYS A 1 85 ? 16.234 21.719 11.93 1 93.81 85 LYS A C 1
ATOM 692 O O . LYS A 1 85 ? 16 22.859 12.336 1 93.81 85 LYS A O 1
ATOM 697 N N . HIS A 1 86 ? 17.281 21.375 11.25 1 92 86 HIS A N 1
ATOM 698 C CA . HIS A 1 86 ? 18.359 22.344 11.047 1 92 86 HIS A CA 1
ATOM 699 C C . HIS A 1 86 ? 18.297 22.953 9.648 1 92 86 HIS A C 1
ATOM 701 O O . HIS A 1 86 ? 19.219 23.656 9.227 1 92 86 HIS A O 1
ATOM 707 N N . LYS A 1 87 ? 17.312 22.625 8.844 1 93.62 87 LYS A N 1
ATOM 708 C CA . LYS A 1 87 ? 17 23.234 7.555 1 93.62 87 LYS A CA 1
ATOM 709 C C . LYS A 1 87 ? 18.141 23.062 6.566 1 93.62 87 LYS A C 1
ATOM 711 O O . LYS A 1 87 ? 18.609 24.047 5.973 1 93.62 87 LYS A O 1
ATOM 716 N N . PHE A 1 88 ? 18.531 21.953 6.438 1 95.94 88 PHE A N 1
ATOM 717 C CA . PHE A 1 88 ? 19.531 21.641 5.426 1 95.94 88 PHE A CA 1
ATOM 718 C C . PHE A 1 88 ? 18.922 21.672 4.027 1 95.94 88 PHE A C 1
ATOM 720 O O . PHE A 1 88 ? 17.703 21.828 3.881 1 95.94 88 PHE A O 1
ATOM 727 N N . ASP A 1 89 ? 19.766 21.516 3.057 1 94.62 89 ASP A N 1
ATOM 728 C CA . ASP A 1 89 ? 19.359 21.734 1.673 1 94.62 89 ASP A CA 1
ATOM 729 C C . ASP A 1 89 ? 18.453 20.609 1.177 1 94.62 89 ASP A C 1
ATOM 731 O O . ASP A 1 89 ? 18.391 19.547 1.792 1 94.62 89 ASP A O 1
ATOM 735 N N . ARG A 1 90 ? 17.891 20.875 0.039 1 95.06 90 ARG A N 1
ATOM 736 C CA . ARG A 1 90 ? 16.906 19.969 -0.538 1 95.06 90 ARG A CA 1
ATOM 737 C C . ARG A 1 90 ? 17.547 18.656 -0.975 1 95.06 90 ARG A C 1
ATOM 739 O O . ARG A 1 90 ? 16.953 17.594 -0.857 1 95.06 90 ARG A O 1
ATOM 746 N N . ALA A 1 91 ? 18.703 18.766 -1.456 1 95.69 91 ALA A N 1
ATOM 747 C CA . ALA A 1 91 ? 19.391 17.562 -1.93 1 95.69 91 ALA A CA 1
ATOM 748 C C . ALA A 1 91 ? 19.625 16.578 -0.789 1 95.69 91 ALA A C 1
ATOM 750 O O . ALA A 1 91 ? 19.469 15.375 -0.962 1 95.69 91 ALA A O 1
ATOM 751 N N . THR A 1 92 ? 19.969 17.078 0.312 1 97.31 92 THR A N 1
ATOM 752 C CA . THR A 1 92 ? 20.203 16.25 1.489 1 97.31 92 THR A CA 1
ATOM 753 C C . THR A 1 92 ? 18.891 15.656 1.989 1 97.31 92 THR A C 1
ATOM 755 O O . THR A 1 92 ? 18.828 14.477 2.35 1 97.31 92 THR A O 1
ATOM 758 N N . TYR A 1 93 ? 17.906 16.531 1.956 1 96.75 93 TYR A N 1
ATOM 759 C CA . TYR A 1 93 ? 16.562 16.109 2.297 1 96.75 93 TYR A CA 1
ATOM 760 C C . TYR A 1 93 ? 16.094 14.961 1.397 1 96.75 93 TYR A C 1
ATOM 762 O O . TYR A 1 93 ? 15.711 13.898 1.885 1 96.75 93 TYR A O 1
ATOM 770 N N . ASP A 1 94 ? 16.25 15.094 0.16 1 96.81 94 ASP A N 1
ATOM 771 C CA . ASP A 1 94 ? 15.805 14.109 -0.828 1 96.81 94 ASP A CA 1
ATOM 772 C C . ASP A 1 94 ? 16.609 12.82 -0.718 1 96.81 94 ASP A C 1
ATOM 774 O O . ASP A 1 94 ? 16.078 11.727 -0.96 1 96.81 94 ASP A O 1
ATOM 778 N N . ALA A 1 95 ? 17.828 12.938 -0.354 1 97.38 95 ALA A N 1
ATOM 779 C CA . ALA A 1 95 ? 18.703 11.773 -0.263 1 97.38 95 ALA A CA 1
ATOM 780 C C . ALA A 1 95 ? 18.234 10.812 0.825 1 97.38 95 ALA A C 1
ATOM 782 O O . ALA A 1 95 ? 18.422 9.602 0.716 1 97.38 95 ALA A O 1
ATOM 783 N N . CYS A 1 96 ? 17.547 11.312 1.812 1 98.12 96 CYS A N 1
ATOM 784 C CA . CYS A 1 96 ? 17.156 10.516 2.969 1 98.12 96 CYS A CA 1
ATOM 785 C C . CYS A 1 96 ? 15.867 9.766 2.699 1 98.12 96 CYS A C 1
ATOM 787 O O . CYS A 1 96 ? 15.586 8.75 3.34 1 98.12 96 CYS A O 1
ATOM 789 N N . LEU A 1 97 ? 15.07 10.203 1.785 1 98.06 97 LEU A N 1
ATOM 790 C CA . LEU A 1 97 ? 13.664 9.828 1.676 1 98.06 97 LEU A CA 1
ATOM 791 C C . LEU A 1 97 ? 13.523 8.359 1.296 1 98.06 97 LEU A C 1
ATOM 793 O O . LEU A 1 97 ? 12.734 7.629 1.9 1 98.06 97 LEU A O 1
ATOM 797 N N . PRO A 1 98 ? 14.281 7.879 0.338 1 97.81 98 PRO A N 1
ATOM 798 C CA . PRO A 1 98 ? 14.086 6.48 -0.058 1 97.81 98 PRO A CA 1
ATOM 799 C C . PRO A 1 98 ? 14.383 5.5 1.074 1 97.81 98 PRO A C 1
ATOM 801 O O . PRO A 1 98 ? 13.617 4.559 1.296 1 97.81 98 PRO A O 1
ATOM 804 N N . CYS A 1 99 ? 15.391 5.77 1.782 1 98.19 99 CYS A N 1
ATOM 805 C CA . CYS A 1 99 ? 15.742 4.887 2.889 1 98.19 99 CYS A CA 1
ATOM 806 C C . CYS A 1 99 ? 14.703 4.961 3.998 1 98.19 99 CYS A C 1
ATOM 808 O O . CYS A 1 99 ? 14.32 3.938 4.566 1 98.19 99 CYS A O 1
ATOM 810 N N . VAL A 1 100 ? 14.25 6.137 4.293 1 98.44 100 VAL A N 1
ATOM 811 C CA . VAL A 1 100 ? 13.195 6.305 5.293 1 98.44 100 VAL A CA 1
ATOM 812 C C . VAL A 1 100 ? 11.93 5.586 4.836 1 98.44 100 VAL A C 1
ATOM 814 O O . VAL A 1 100 ? 11.281 4.898 5.629 1 98.44 100 VAL A O 1
ATOM 817 N N . ALA A 1 101 ? 11.594 5.668 3.578 1 98.12 101 ALA A N 1
ATOM 818 C CA . ALA A 1 101 ? 10.398 5.055 3.018 1 98.12 101 ALA A CA 1
ATOM 819 C C . ALA A 1 101 ? 10.469 3.531 3.104 1 98.12 101 ALA A C 1
ATOM 821 O O . ALA A 1 101 ? 9.438 2.852 3.076 1 98.12 101 ALA A O 1
ATOM 822 N N . SER A 1 102 ? 11.648 3.055 3.178 1 97.88 102 SER A N 1
ATOM 823 C CA . SER A 1 102 ? 11.82 1.606 3.223 1 97.88 102 SER A CA 1
ATOM 824 C C . SER A 1 102 ? 11.492 1.057 4.609 1 97.88 102 SER A C 1
ATOM 826 O O . SER A 1 102 ? 11.398 -0.158 4.793 1 97.88 102 SER A O 1
ATOM 828 N N . ALA A 1 103 ? 11.289 1.927 5.578 1 98.06 103 ALA A N 1
ATOM 829 C CA . ALA A 1 103 ? 10.906 1.495 6.918 1 98.06 103 ALA A CA 1
ATOM 830 C C . ALA A 1 103 ? 9.555 0.79 6.906 1 98.06 103 ALA A C 1
ATOM 832 O O . ALA A 1 103 ? 8.75 0.99 5.988 1 98.06 103 ALA A O 1
ATOM 833 N N . SER A 1 104 ? 9.375 -0.096 7.852 1 97.81 104 SER A N 1
ATOM 834 C CA . SER A 1 104 ? 8.062 -0.72 7.988 1 97.81 104 SER A CA 1
ATOM 835 C C . SER A 1 104 ? 6.988 0.318 8.281 1 97.81 104 SER A C 1
ATOM 837 O O . SER A 1 104 ? 7.281 1.398 8.797 1 97.81 104 SER A O 1
ATOM 839 N N . LEU A 1 105 ? 5.785 0.007 7.906 1 97.69 105 LEU A N 1
ATOM 840 C CA . LEU A 1 105 ? 4.668 0.906 8.172 1 97.69 105 LEU A CA 1
ATOM 841 C C . LEU A 1 105 ? 4.547 1.194 9.664 1 97.69 105 LEU A C 1
ATOM 843 O O . LEU A 1 105 ? 4.367 2.346 10.07 1 97.69 105 LEU A O 1
ATOM 847 N N . THR A 1 106 ? 4.699 0.268 10.469 1 97.12 106 THR A N 1
ATOM 848 C CA . THR A 1 106 ? 4.602 0.405 11.914 1 97.12 106 THR A CA 1
ATOM 849 C C . THR A 1 106 ? 5.668 1.362 12.438 1 97.12 106 THR A C 1
ATOM 851 O O . THR A 1 106 ? 5.383 2.215 13.281 1 97.12 106 THR A O 1
ATOM 854 N N . CYS A 1 107 ? 6.812 1.222 11.93 1 96.81 107 CYS A N 1
ATOM 855 C CA . CYS A 1 107 ? 7.902 2.104 12.336 1 96.81 107 CYS A CA 1
ATOM 856 C C . CYS A 1 107 ? 7.59 3.553 11.977 1 96.81 107 CYS A C 1
ATOM 858 O O . CYS A 1 107 ? 7.777 4.449 12.805 1 96.81 107 CYS A O 1
ATOM 860 N N . LEU A 1 108 ? 7.109 3.768 10.812 1 97.62 108 LEU A N 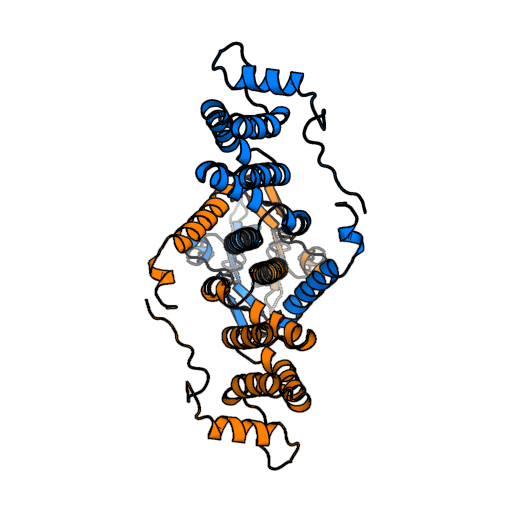1
ATOM 861 C CA . LEU A 1 108 ? 6.781 5.117 10.367 1 97.62 108 LEU A CA 1
ATOM 862 C C . LEU A 1 108 ? 5.676 5.719 11.227 1 97.62 108 LEU A C 1
ATOM 864 O O . LEU A 1 108 ? 5.746 6.895 11.594 1 97.62 108 LEU A O 1
ATOM 868 N N . GLU A 1 109 ? 4.73 4.93 11.562 1 96.5 109 GLU A N 1
ATOM 869 C CA . GLU A 1 109 ? 3.619 5.418 12.375 1 96.5 109 GLU A CA 1
ATOM 870 C C . GLU A 1 109 ? 4.066 5.707 13.805 1 96.5 109 GLU A C 1
ATOM 872 O O . GLU A 1 109 ? 3.633 6.691 14.414 1 96.5 109 GLU A O 1
ATOM 877 N N . GLN A 1 110 ? 4.906 4.902 14.32 1 95.12 110 GLN A N 1
ATOM 878 C CA . GLN A 1 110 ? 5.402 5.062 15.68 1 95.12 110 GLN A CA 1
ATOM 879 C C . GLN A 1 110 ? 6.238 6.332 15.82 1 95.12 110 GLN A C 1
ATOM 881 O O . GLN A 1 110 ? 6.289 6.938 16.891 1 95.12 110 GLN A O 1
ATOM 886 N N . HIS A 1 111 ? 6.855 6.676 14.734 1 95.62 111 HIS A N 1
ATOM 887 C CA . HIS A 1 111 ? 7.773 7.809 14.781 1 95.62 111 HIS A CA 1
ATOM 888 C C . HIS A 1 111 ? 7.273 8.961 13.906 1 95.62 111 HIS A C 1
ATOM 890 O O . HIS A 1 111 ? 8.078 9.734 13.383 1 95.62 111 HIS A O 1
ATOM 896 N N . ARG A 1 112 ? 6.012 8.961 13.68 1 95.38 112 ARG A N 1
ATOM 897 C CA . ARG A 1 112 ? 5.441 9.953 12.773 1 95.38 112 ARG A CA 1
ATOM 898 C C . ARG A 1 112 ? 5.695 11.367 13.281 1 95.38 112 ARG A C 1
ATOM 900 O O . ARG A 1 112 ? 5.723 12.32 12.5 1 95.38 112 ARG A O 1
ATOM 907 N N . ASN A 1 113 ? 5.996 11.555 14.602 1 95 113 ASN A N 1
ATOM 908 C CA . ASN A 1 113 ? 6.242 12.875 15.172 1 95 113 ASN A CA 1
ATOM 909 C C . ASN A 1 113 ? 7.609 13.422 14.766 1 95 113 ASN A C 1
ATOM 911 O O . ASN A 1 113 ? 7.898 14.602 14.969 1 95 113 ASN A O 1
ATOM 915 N N . MET A 1 114 ? 8.391 12.57 14.188 1 95.06 114 MET A N 1
ATOM 916 C CA . MET A 1 114 ? 9.734 12.977 13.789 1 95.06 114 MET A CA 1
ATOM 917 C C . MET A 1 114 ? 9.711 13.68 12.43 1 95.06 114 MET A C 1
ATOM 919 O O . MET A 1 114 ? 10.703 14.289 12.023 1 95.06 114 MET A O 1
ATOM 923 N N . ILE A 1 115 ? 8.562 13.602 11.758 1 95.88 115 ILE A N 1
ATOM 924 C CA . ILE A 1 115 ? 8.438 14.211 10.438 1 95.88 115 ILE A CA 1
ATOM 925 C C . ILE A 1 115 ? 7.07 14.883 10.312 1 95.88 115 ILE A C 1
ATOM 927 O O . ILE A 1 115 ? 6.238 14.789 11.219 1 95.88 115 ILE A O 1
ATOM 931 N N . THR A 1 116 ? 6.922 15.617 9.258 1 96.19 116 THR A N 1
ATOM 932 C CA . THR A 1 116 ? 5.629 16.266 9.031 1 96.19 116 THR A CA 1
ATOM 933 C C . THR A 1 116 ? 4.609 15.25 8.516 1 96.19 116 THR A C 1
ATOM 935 O O . THR A 1 116 ? 4.973 14.266 7.867 1 96.19 116 THR A O 1
ATOM 938 N N . GLU A 1 117 ? 3.357 15.516 8.727 1 96.62 117 GLU A N 1
ATOM 939 C CA . GLU A 1 117 ? 2.293 14.648 8.234 1 96.62 117 GLU A CA 1
ATOM 940 C C . GLU A 1 117 ? 2.273 14.617 6.707 1 96.62 117 GLU A C 1
ATOM 942 O O . GLU A 1 117 ? 1.951 13.586 6.109 1 96.62 117 GLU A O 1
ATOM 947 N N . LYS A 1 118 ? 2.576 15.719 6.141 1 96.69 118 LYS A N 1
ATOM 948 C CA . LYS A 1 118 ? 2.666 15.773 4.684 1 96.69 118 LYS A CA 1
ATOM 949 C C . LYS A 1 118 ? 3.725 14.805 4.164 1 96.69 118 LYS A C 1
ATOM 951 O O . LYS A 1 118 ? 3.475 14.055 3.219 1 96.69 118 LYS A O 1
ATOM 956 N N . LEU A 1 119 ? 4.832 14.891 4.766 1 96.88 119 LEU A N 1
ATOM 957 C CA . LEU A 1 119 ? 5.918 14 4.355 1 96.88 119 LEU A CA 1
ATOM 958 C C . LEU A 1 119 ? 5.551 12.547 4.602 1 96.88 119 LEU A C 1
ATOM 960 O O . LEU A 1 119 ? 5.828 11.68 3.768 1 96.88 119 LEU A O 1
ATOM 964 N N . LEU A 1 120 ? 4.965 12.297 5.746 1 97.75 120 LEU A N 1
ATOM 965 C CA . LEU A 1 120 ? 4.531 10.938 6.031 1 97.75 120 LEU A CA 1
ATOM 966 C C . LEU A 1 120 ? 3.58 10.43 4.953 1 97.75 120 LEU A C 1
ATOM 968 O O . LEU A 1 120 ? 3.723 9.297 4.473 1 97.75 120 LEU A O 1
ATOM 972 N N . ALA A 1 121 ? 2.654 11.219 4.578 1 97.69 121 ALA A N 1
ATOM 973 C CA . ALA A 1 121 ? 1.709 10.844 3.531 1 97.69 121 ALA A CA 1
ATOM 974 C C . ALA A 1 121 ? 2.432 10.547 2.221 1 97.69 121 ALA A C 1
ATOM 976 O O . ALA A 1 121 ? 2.105 9.578 1.529 1 97.69 121 ALA A O 1
ATOM 977 N N . ASP A 1 122 ? 3.4 11.352 1.914 1 97.38 122 ASP A N 1
ATOM 978 C CA . ASP A 1 122 ? 4.172 11.141 0.692 1 97.38 122 ASP A CA 1
ATOM 979 C C . ASP A 1 122 ? 4.941 9.82 0.746 1 97.38 122 ASP A C 1
ATOM 981 O O . ASP A 1 122 ? 5.023 9.102 -0.253 1 97.38 122 ASP A O 1
ATOM 985 N N . LEU A 1 123 ? 5.516 9.578 1.847 1 98.19 123 LEU A N 1
ATOM 986 C CA . LEU A 1 123 ? 6.238 8.32 2.023 1 98.19 123 LEU A CA 1
ATOM 987 C C . LEU A 1 123 ? 5.305 7.129 1.862 1 98.19 123 LEU A C 1
ATOM 989 O O . LEU A 1 123 ? 5.645 6.156 1.187 1 98.19 123 LEU A O 1
ATOM 993 N N . LEU A 1 124 ? 4.145 7.211 2.451 1 98.25 124 LEU A N 1
ATOM 994 C CA . LEU A 1 124 ? 3.186 6.113 2.398 1 98.25 124 LEU A CA 1
ATOM 995 C C . LEU A 1 124 ? 2.652 5.926 0.981 1 98.25 124 LEU A C 1
ATOM 997 O O . LEU A 1 124 ? 2.426 4.793 0.543 1 98.25 124 LEU A O 1
ATOM 1001 N N . ALA A 1 125 ? 2.475 7.004 0.315 1 98.19 125 ALA A N 1
ATOM 1002 C CA . ALA A 1 125 ? 2.057 6.918 -1.081 1 98.19 125 ALA A CA 1
ATOM 1003 C C . ALA A 1 125 ? 3.105 6.203 -1.926 1 98.19 125 ALA A C 1
ATOM 1005 O O . ALA A 1 125 ? 2.771 5.348 -2.75 1 98.19 125 ALA A O 1
ATOM 1006 N N . ALA A 1 126 ? 4.32 6.57 -1.707 1 97.88 126 ALA A N 1
ATOM 1007 C CA . ALA A 1 126 ? 5.406 5.91 -2.428 1 97.88 126 ALA A CA 1
ATOM 1008 C C . ALA A 1 126 ? 5.453 4.418 -2.105 1 97.88 126 ALA A C 1
ATOM 1010 O O . ALA A 1 126 ? 5.664 3.59 -2.994 1 97.88 126 ALA A O 1
ATOM 1011 N N . LYS A 1 127 ? 5.23 4.086 -0.883 1 97.69 127 LYS A N 1
ATOM 1012 C CA . LYS A 1 127 ? 5.215 2.688 -0.462 1 97.69 127 LYS A CA 1
ATOM 1013 C C . LYS A 1 127 ? 4.07 1.927 -1.125 1 97.69 127 LYS A C 1
ATOM 1015 O O . LYS A 1 127 ? 4.234 0.772 -1.525 1 97.69 127 LYS A O 1
ATOM 1020 N N . LEU A 1 128 ? 2.943 2.566 -1.163 1 97.69 128 LEU A N 1
ATOM 1021 C CA . LEU A 1 128 ? 1.79 1.94 -1.801 1 97.69 128 LEU A CA 1
ATOM 1022 C C . LEU A 1 128 ? 2.08 1.634 -3.266 1 97.69 128 LEU A C 1
ATOM 1024 O O . LEU A 1 128 ? 1.842 0.516 -3.73 1 97.69 128 LEU A O 1
ATOM 1028 N N . ARG A 1 129 ? 2.656 2.568 -3.939 1 96.81 129 ARG A N 1
ATOM 1029 C CA . ARG A 1 129 ? 2.971 2.365 -5.348 1 96.81 129 ARG A CA 1
ATOM 1030 C C . ARG A 1 129 ? 4.012 1.263 -5.523 1 96.81 129 ARG A C 1
ATOM 1032 O O . ARG A 1 129 ? 3.914 0.452 -6.449 1 96.81 129 ARG A O 1
ATOM 1039 N N . THR A 1 130 ? 4.945 1.267 -4.691 1 95.75 130 THR A N 1
ATOM 1040 C CA . THR A 1 130 ? 5.961 0.221 -4.73 1 95.75 130 THR A CA 1
ATOM 1041 C C . THR A 1 130 ? 5.336 -1.149 -4.488 1 95.75 130 THR A C 1
ATOM 1043 O O . THR A 1 130 ? 5.684 -2.125 -5.156 1 95.75 130 THR A O 1
ATOM 1046 N N . LEU A 1 131 ? 4.398 -1.2 -3.553 1 95.81 131 LEU A N 1
ATOM 1047 C CA . LEU A 1 131 ? 3.734 -2.459 -3.229 1 95.81 131 LEU A CA 1
ATOM 1048 C C . LEU A 1 131 ? 2.92 -2.965 -4.414 1 95.81 131 LEU A C 1
ATOM 1050 O O . LEU A 1 131 ? 2.869 -4.168 -4.668 1 95.81 131 LEU A O 1
ATOM 1054 N N . TYR A 1 132 ? 2.297 -2.092 -5.121 1 94.31 132 TYR A N 1
ATOM 1055 C CA . TYR A 1 132 ? 1.576 -2.482 -6.328 1 94.31 132 TYR A CA 1
ATOM 1056 C C . TYR A 1 132 ? 2.512 -3.146 -7.332 1 94.31 132 TYR A C 1
ATOM 1058 O O . TYR A 1 132 ? 2.17 -4.172 -7.926 1 94.31 132 TYR A O 1
ATOM 1066 N N . GLU A 1 133 ? 3.676 -2.568 -7.465 1 92.38 133 GLU A N 1
ATOM 1067 C CA . GLU A 1 133 ? 4.664 -3.141 -8.375 1 92.38 133 GLU A CA 1
ATOM 1068 C C . GLU A 1 133 ? 5.164 -4.492 -7.867 1 92.38 133 GLU A C 1
ATOM 1070 O O . GLU A 1 133 ? 5.336 -5.43 -8.648 1 92.38 133 GLU A O 1
ATOM 1075 N N . GLN A 1 134 ? 5.406 -4.543 -6.613 1 90.81 134 GLN A N 1
ATOM 1076 C CA . GLN A 1 134 ? 5.867 -5.785 -6.008 1 90.81 134 GLN A CA 1
ATOM 1077 C C . GLN A 1 134 ? 4.84 -6.898 -6.184 1 90.81 134 GLN A C 1
ATOM 1079 O O . GLN A 1 134 ? 5.203 -8.062 -6.391 1 90.81 134 GLN A O 1
ATOM 1084 N N . ALA A 1 135 ? 3.582 -6.543 -6.062 1 90.69 135 ALA A N 1
ATOM 1085 C CA . ALA A 1 135 ? 2.521 -7.531 -6.234 1 90.69 135 ALA A CA 1
ATOM 1086 C C . ALA A 1 135 ? 2.572 -8.156 -7.625 1 90.69 135 ALA A C 1
ATOM 1088 O O . ALA A 1 135 ? 2.406 -9.375 -7.773 1 90.69 135 ALA A O 1
ATOM 1089 N N . VAL A 1 136 ? 2.834 -7.375 -8.609 1 89.94 136 VAL A N 1
ATOM 1090 C CA . VAL A 1 136 ? 2.947 -7.875 -9.977 1 89.94 136 VAL A CA 1
ATOM 1091 C C . VAL A 1 136 ? 4.113 -8.859 -10.078 1 89.94 136 VAL A C 1
ATOM 1093 O O . VAL A 1 136 ? 3.973 -9.938 -10.648 1 89.94 136 VAL A O 1
ATOM 1096 N N . ASN A 1 137 ? 5.152 -8.5 -9.5 1 86.38 137 ASN A N 1
ATOM 1097 C CA . ASN A 1 137 ? 6.34 -9.344 -9.523 1 86.38 137 ASN A CA 1
ATOM 1098 C C . ASN A 1 137 ? 6.09 -10.672 -8.812 1 86.38 137 ASN A C 1
ATOM 1100 O O . ASN A 1 137 ? 6.543 -11.727 -9.266 1 86.38 137 ASN A O 1
ATOM 1104 N N . VAL A 1 138 ? 5.434 -10.57 -7.727 1 87.06 138 VAL A N 1
ATOM 1105 C CA . VAL A 1 138 ? 5.141 -11.766 -6.945 1 87.06 138 VAL A CA 1
ATOM 1106 C C . VAL A 1 138 ? 4.266 -12.711 -7.762 1 87.06 138 VAL A C 1
ATOM 1108 O O . VAL A 1 138 ? 4.539 -13.914 -7.836 1 87.06 138 VAL A O 1
ATOM 1111 N N . PHE A 1 139 ? 3.307 -12.18 -8.398 1 86.38 139 PHE A N 1
ATOM 1112 C CA . PHE A 1 139 ? 2.402 -12.992 -9.203 1 86.38 139 PHE A CA 1
ATOM 1113 C C . PHE A 1 139 ? 3.15 -13.664 -10.352 1 86.38 139 PHE A C 1
ATOM 1115 O O . PHE A 1 139 ? 2.959 -14.852 -10.617 1 86.38 139 PHE A O 1
ATOM 1122 N N . GLN A 1 140 ? 3.941 -12.906 -10.945 1 85.25 140 GLN A N 1
ATOM 1123 C CA . GLN A 1 140 ? 4.719 -13.445 -12.055 1 85.25 140 GLN A CA 1
ATOM 1124 C C . GLN A 1 140 ? 5.656 -14.562 -11.586 1 85.25 140 GLN A C 1
ATOM 1126 O O . GLN A 1 140 ? 5.809 -15.578 -12.258 1 85.25 140 GLN A O 1
ATOM 1131 N N . THR A 1 141 ? 6.238 -14.398 -10.508 1 84.56 141 THR A N 1
ATOM 1132 C CA . THR A 1 141 ? 7.168 -15.383 -9.953 1 84.56 141 THR A CA 1
ATOM 1133 C C . THR A 1 141 ? 6.438 -16.672 -9.578 1 84.56 141 THR A C 1
ATOM 1135 O O . THR A 1 141 ? 6.895 -17.766 -9.906 1 84.56 141 THR A O 1
ATOM 1138 N N . ILE A 1 142 ? 5.34 -16.531 -8.93 1 84.38 142 ILE A N 1
ATOM 1139 C CA . ILE A 1 142 ? 4.555 -17.703 -8.539 1 84.38 142 ILE A CA 1
ATOM 1140 C C . ILE A 1 142 ? 4.113 -18.469 -9.781 1 84.38 142 ILE A C 1
ATOM 1142 O O . ILE A 1 142 ? 4.223 -19.688 -9.828 1 84.38 142 ILE A O 1
ATOM 1146 N N . HIS A 1 143 ? 3.643 -17.719 -10.727 1 85.62 143 HIS A N 1
ATOM 1147 C CA . HIS A 1 143 ? 3.195 -18.344 -11.969 1 85.62 143 HIS A CA 1
ATOM 1148 C C . HIS A 1 143 ? 4.32 -19.125 -12.633 1 85.62 143 HIS A C 1
ATOM 1150 O O . HIS A 1 143 ? 4.117 -20.25 -13.07 1 85.62 143 HIS A O 1
ATOM 1156 N N . SER A 1 144 ? 5.41 -18.516 -12.672 1 85.12 144 SER A N 1
ATOM 1157 C CA . SER A 1 144 ? 6.562 -19.172 -13.289 1 85.12 144 SER A CA 1
ATOM 1158 C C . SER A 1 144 ? 6.957 -20.422 -12.523 1 85.12 144 SER A C 1
ATOM 1160 O O . SER A 1 144 ? 7.266 -21.453 -13.133 1 85.12 144 SER A O 1
ATOM 1162 N N . MET A 1 145 ? 6.898 -20.359 -11.289 1 84.62 145 MET A N 1
ATOM 1163 C CA . MET A 1 145 ? 7.289 -21.484 -10.438 1 84.62 145 MET A CA 1
ATOM 1164 C C . MET A 1 145 ? 6.281 -22.625 -10.547 1 84.62 145 MET A C 1
ATOM 1166 O O . MET A 1 145 ? 6.633 -23.781 -10.352 1 84.62 145 MET A O 1
ATOM 1170 N N . ASP A 1 146 ? 5.133 -22.281 -10.82 1 89.19 146 ASP A N 1
ATOM 1171 C CA . ASP A 1 146 ? 4.078 -23.281 -10.852 1 89.19 146 ASP A CA 1
ATOM 1172 C C . ASP A 1 146 ? 4.098 -24.062 -12.164 1 89.19 146 ASP A C 1
ATOM 1174 O O . ASP A 1 146 ? 3.455 -25.109 -12.281 1 89.19 146 ASP A O 1
ATOM 1178 N N . HIS A 1 147 ? 4.785 -23.484 -13.125 1 90.56 147 HIS A N 1
ATOM 1179 C CA . HIS A 1 147 ? 5.152 -24.297 -14.281 1 90.56 147 HIS A CA 1
ATOM 1180 C C . HIS A 1 147 ? 6.277 -25.281 -13.938 1 90.56 147 HIS A C 1
ATOM 1182 O O . HIS A 1 147 ? 7.309 -24.875 -13.391 1 90.56 147 HIS A O 1
ATOM 1188 N N . PHE A 1 148 ? 5.992 -26.5 -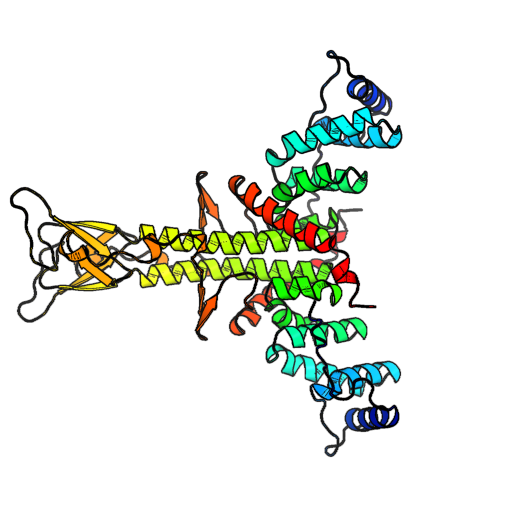14.141 1 92.5 148 PHE A N 1
ATOM 1189 C CA . PHE A 1 148 ? 7.039 -27.453 -13.797 1 92.5 148 PHE A CA 1
ATOM 1190 C C . PHE A 1 148 ? 7.031 -28.641 -14.766 1 92.5 148 PHE A C 1
ATOM 1192 O O . PHE A 1 148 ? 6.215 -28.688 -15.695 1 92.5 148 PHE A O 1
ATOM 1199 N N . TYR A 1 149 ? 8.055 -29.469 -14.555 1 94.44 149 TYR A N 1
ATOM 1200 C CA . TYR A 1 149 ? 8.133 -30.672 -15.398 1 94.44 149 TYR A CA 1
ATOM 1201 C C . TYR A 1 149 ? 8.539 -31.891 -14.578 1 94.44 149 TYR A C 1
ATOM 1203 O O . TYR A 1 149 ? 9.078 -31.75 -13.477 1 94.44 149 TYR A O 1
ATOM 1211 N N . VAL A 1 150 ? 8.141 -33 -15.031 1 94.44 150 VAL A N 1
ATOM 1212 C CA . VAL A 1 150 ? 8.516 -34.281 -14.438 1 94.44 150 VAL A CA 1
ATOM 1213 C C . VAL A 1 150 ? 8.945 -35.219 -15.539 1 94.44 150 VAL A C 1
ATOM 1215 O O . VAL A 1 150 ? 8.469 -35.156 -16.672 1 94.44 150 VAL A O 1
ATOM 1218 N N . ASP A 1 151 ? 9.844 -36.062 -15.125 1 94.5 151 ASP A N 1
ATOM 1219 C CA . ASP A 1 151 ? 10.258 -37.094 -16.062 1 94.5 151 ASP A CA 1
ATOM 1220 C C . ASP A 1 151 ? 9.469 -38.406 -15.836 1 94.5 151 ASP A C 1
ATOM 1222 O O . ASP A 1 151 ? 9.445 -38.938 -14.727 1 94.5 151 ASP A O 1
ATOM 1226 N N . VAL A 1 152 ? 8.867 -38.844 -16.906 1 93.12 152 VAL A N 1
ATOM 1227 C CA . VAL A 1 152 ? 8.031 -40.031 -16.797 1 93.12 152 VAL A CA 1
ATOM 1228 C C . VAL A 1 152 ? 8.352 -41 -17.938 1 93.12 152 VAL A C 1
ATOM 1230 O O . VAL A 1 152 ? 9.102 -40.656 -18.844 1 93.12 152 VAL A O 1
ATOM 1233 N N . ASP A 1 153 ? 7.742 -42.094 -17.797 1 91 153 ASP A N 1
ATOM 1234 C CA . ASP A 1 153 ? 8.047 -43.125 -18.766 1 91 153 ASP A CA 1
ATOM 1235 C C . ASP A 1 153 ? 7.363 -42.875 -20.109 1 91 153 ASP A C 1
ATOM 1237 O O . ASP A 1 153 ? 7.93 -43.125 -21.172 1 91 153 ASP A O 1
ATOM 1241 N N . ARG A 1 154 ? 6.195 -42.344 -19.984 1 92.69 154 ARG A N 1
ATOM 1242 C CA . ARG A 1 154 ? 5.367 -42.125 -21.172 1 92.69 154 ARG A CA 1
ATOM 1243 C C . ARG A 1 154 ? 4.562 -40.844 -21.047 1 92.69 154 ARG A C 1
ATOM 1245 O O . ARG A 1 154 ? 4.008 -40.562 -19.984 1 92.69 154 ARG A O 1
ATOM 1252 N N . CYS A 1 155 ? 4.574 -40.188 -22.203 1 94.25 155 CYS A N 1
ATOM 1253 C CA . CYS A 1 155 ? 3.781 -38.969 -22.188 1 94.25 155 CYS A CA 1
ATOM 1254 C C . CYS A 1 155 ? 2.297 -39.281 -22.047 1 94.25 155 CYS A C 1
ATOM 1256 O O . CYS A 1 155 ? 1.73 -40.031 -22.844 1 94.25 155 CYS A O 1
ATOM 1258 N N . PRO A 1 156 ? 1.673 -38.656 -21.188 1 91.38 156 PRO A N 1
ATOM 1259 C CA . PRO A 1 156 ? 0.257 -38.969 -20.984 1 91.38 156 PRO A CA 1
ATOM 1260 C C . PRO A 1 156 ? -0.642 -38.406 -22.078 1 91.38 156 PRO A C 1
ATOM 1262 O O . PRO A 1 156 ? -1.795 -38.812 -22.203 1 91.38 156 PRO A O 1
ATOM 1265 N N . ARG A 1 157 ? -0.172 -37.5 -22.766 1 90.44 157 ARG A N 1
ATOM 1266 C CA . ARG A 1 157 ? -1.002 -36.844 -23.766 1 90.44 157 ARG A CA 1
ATOM 1267 C C . ARG A 1 157 ? -0.906 -37.562 -25.125 1 90.44 157 ARG A C 1
ATOM 1269 O O . ARG A 1 157 ? -1.927 -37.875 -25.734 1 90.44 157 ARG A O 1
ATOM 1276 N N . CYS A 1 158 ? 0.301 -37.781 -25.594 1 92.12 158 CYS A N 1
ATOM 1277 C CA . CYS A 1 158 ? 0.434 -38.344 -26.953 1 92.12 158 CYS A CA 1
ATOM 1278 C C . CYS A 1 158 ? 0.941 -39.781 -26.906 1 92.12 158 CYS A C 1
ATOM 1280 O O . CYS A 1 158 ? 1.01 -40.438 -27.938 1 92.12 158 CYS A O 1
ATOM 1282 N N . GLY A 1 159 ? 1.436 -40.219 -25.781 1 90.75 159 GLY A N 1
ATOM 1283 C CA . GLY A 1 159 ? 1.885 -41.594 -25.656 1 90.75 159 GLY A CA 1
ATOM 1284 C C . GLY A 1 159 ? 3.336 -41.781 -26.047 1 90.75 159 GLY A C 1
ATOM 1285 O O . GLY A 1 159 ? 3.844 -42.906 -26.031 1 90.75 159 GLY A O 1
ATOM 1286 N N . ARG A 1 160 ? 4.008 -40.719 -26.344 1 91.88 160 ARG A N 1
ATOM 1287 C CA . ARG A 1 160 ? 5.41 -40.781 -26.75 1 91.88 160 ARG A CA 1
ATOM 1288 C C . ARG A 1 160 ? 6.262 -41.406 -25.641 1 91.88 160 ARG A C 1
ATOM 1290 O O . ARG A 1 160 ? 6.07 -41.125 -24.469 1 91.88 160 ARG A O 1
ATOM 1297 N N . GLN A 1 161 ? 7.133 -42.375 -26 1 91.06 161 GLN A N 1
ATOM 1298 C CA . GLN A 1 161 ? 8.078 -43.031 -25.109 1 91.06 161 GLN A CA 1
ATOM 1299 C C . GLN A 1 161 ? 9.484 -43.031 -25.703 1 91.06 161 GLN A C 1
ATOM 1301 O O . GLN A 1 161 ? 9.648 -42.969 -26.922 1 91.06 161 GLN A O 1
ATOM 1306 N N . ARG A 1 162 ? 10.391 -42.906 -24.797 1 84.62 162 ARG A N 1
ATOM 1307 C CA . ARG A 1 162 ? 11.781 -43.062 -25.234 1 84.62 162 ARG A CA 1
ATOM 1308 C C . ARG A 1 162 ? 12.359 -44.406 -24.766 1 84.62 162 ARG A C 1
ATOM 1310 O O . ARG A 1 162 ? 11.992 -44.906 -23.703 1 84.62 162 ARG A O 1
ATOM 1317 N N . GLU A 1 163 ? 13.102 -45.062 -25.609 1 79.62 163 GLU A N 1
ATOM 1318 C CA . GLU A 1 163 ? 13.648 -46.375 -25.359 1 79.62 163 GLU A CA 1
ATOM 1319 C C . GLU A 1 163 ? 14.523 -46.406 -24.109 1 79.62 163 GLU A C 1
ATOM 1321 O O . GLU A 1 163 ? 14.398 -47.312 -23.281 1 79.62 163 GLU A O 1
ATOM 1326 N N . GLN A 1 164 ? 15.414 -45.562 -23.922 1 82.94 164 GLN A N 1
ATOM 1327 C CA . GLN A 1 164 ? 16.375 -45.656 -22.828 1 82.94 164 GLN A CA 1
ATOM 1328 C C . GLN A 1 164 ? 16.266 -44.469 -21.891 1 82.94 164 GLN A C 1
ATOM 1330 O O . GLN A 1 164 ? 17.078 -44.312 -20.984 1 82.94 164 GLN A O 1
ATOM 1335 N N . SER A 1 165 ? 15.25 -43.625 -22.141 1 86.75 165 SER A N 1
ATOM 1336 C CA . SER A 1 165 ? 15.211 -42.469 -21.281 1 86.75 165 SER A CA 1
ATOM 1337 C C . SER A 1 165 ? 13.773 -42.062 -20.984 1 86.75 165 SER A C 1
ATOM 1339 O O . SER A 1 165 ? 12.836 -42.562 -21.594 1 86.75 165 SER A O 1
ATOM 1341 N N . LYS A 1 166 ? 13.594 -41.438 -19.891 1 92.25 166 LYS A N 1
ATOM 1342 C CA . LYS A 1 166 ? 12.289 -40.875 -19.516 1 92.25 166 LYS A CA 1
ATOM 1343 C C . LYS A 1 166 ? 11.906 -39.688 -20.391 1 92.25 166 LYS A C 1
ATOM 1345 O O . LYS A 1 166 ? 12.758 -39.125 -21.062 1 92.25 166 LYS A O 1
ATOM 1350 N N . VAL A 1 167 ? 10.617 -39.531 -20.516 1 93.5 167 VAL A N 1
ATOM 1351 C CA . VAL A 1 167 ? 10.094 -38.375 -21.25 1 93.5 167 VAL A CA 1
ATOM 1352 C C . VAL A 1 167 ? 9.742 -37.25 -20.297 1 93.5 167 VAL A C 1
ATOM 1354 O O . VAL A 1 167 ? 9.086 -37.469 -19.266 1 93.5 167 VAL A O 1
ATOM 1357 N N . ARG A 1 168 ? 10.227 -36.094 -20.641 1 93.56 168 ARG A N 1
ATOM 1358 C CA . ARG A 1 168 ? 9.922 -34.938 -19.812 1 93.56 168 ARG A CA 1
ATOM 1359 C C . ARG A 1 168 ? 8.531 -34.375 -20.125 1 93.56 168 ARG A C 1
ATOM 1361 O O . ARG A 1 168 ? 8.234 -34.031 -21.281 1 93.56 168 ARG A O 1
ATOM 1368 N N . VAL A 1 169 ? 7.758 -34.344 -19.172 1 95.25 169 VAL A N 1
ATOM 1369 C CA . VAL A 1 169 ? 6.387 -33.875 -19.312 1 95.25 169 VAL A CA 1
ATOM 1370 C C . VAL A 1 169 ? 6.211 -32.562 -18.547 1 95.25 169 VAL A C 1
ATOM 1372 O O . VAL A 1 169 ? 6.566 -32.469 -17.375 1 95.25 169 VAL A O 1
ATOM 1375 N N . TYR A 1 170 ? 5.645 -31.688 -19.297 1 94.31 170 TYR A N 1
ATOM 1376 C CA . TYR A 1 170 ? 5.438 -30.359 -18.719 1 94.31 170 TYR A CA 1
ATOM 1377 C C . TYR A 1 170 ? 4.012 -30.203 -18.219 1 94.31 170 TYR A C 1
ATOM 1379 O O . TYR A 1 170 ? 3.061 -30.656 -18.859 1 94.31 170 TYR A O 1
ATOM 1387 N N . ALA A 1 171 ? 3.961 -29.641 -17.031 1 94.06 171 ALA A N 1
ATOM 1388 C CA . ALA A 1 171 ? 2.672 -29.234 -16.484 1 94.06 171 ALA A CA 1
ATOM 1389 C C . ALA A 1 171 ? 2.467 -27.719 -16.625 1 94.06 171 ALA A C 1
ATOM 1391 O O . ALA A 1 171 ? 3.27 -26.938 -16.125 1 94.06 171 ALA A O 1
ATOM 1392 N N . SER A 1 172 ? 1.439 -27.344 -17.297 1 91.38 172 SER A N 1
ATOM 1393 C CA . SER A 1 172 ? 1.12 -25.938 -17.516 1 91.38 172 SER A CA 1
ATOM 1394 C C . SER A 1 172 ? -0.203 -25.562 -16.859 1 91.38 172 SER A C 1
ATOM 1396 O O . SER A 1 172 ? -1.274 -25.844 -17.391 1 91.38 172 SER A O 1
ATOM 1398 N N . PRO A 1 173 ? -0.081 -24.875 -15.758 1 90.12 173 PRO A N 1
ATOM 1399 C CA . PRO A 1 173 ? -1.319 -24.484 -15.086 1 90.12 173 PRO A CA 1
ATOM 1400 C C . PRO A 1 173 ? -2.141 -23.484 -15.898 1 90.12 173 PRO A C 1
ATOM 1402 O O . PRO A 1 173 ? -3.373 -23.484 -15.82 1 90.12 173 PRO A O 1
ATOM 1405 N N . CYS A 1 174 ? -1.531 -22.641 -16.672 1 85.38 174 CYS A N 1
ATOM 1406 C CA . CYS A 1 174 ? -2.24 -21.625 -17.453 1 85.38 174 CYS A CA 1
ATOM 1407 C C . CYS A 1 174 ? -3.18 -22.281 -18.469 1 85.38 174 CYS A C 1
ATOM 1409 O O . CYS A 1 174 ? -4.266 -21.766 -18.734 1 85.38 174 CYS A O 1
ATOM 1411 N N . ARG A 1 175 ? -2.736 -23.375 -18.906 1 87.25 175 ARG A N 1
ATOM 1412 C CA . ARG A 1 175 ? -3.518 -24.078 -19.922 1 87.25 175 ARG A CA 1
ATOM 1413 C C . ARG A 1 175 ? -4.184 -25.328 -19.344 1 87.25 175 ARG A C 1
ATOM 1415 O O . ARG A 1 175 ? -4.98 -25.969 -20.016 1 87.25 175 ARG A O 1
ATOM 1422 N N . LYS A 1 176 ? -3.889 -25.609 -18.156 1 90.56 176 LYS A N 1
ATOM 1423 C CA . LYS A 1 176 ? -4.344 -26.828 -17.5 1 90.56 176 LYS A CA 1
ATOM 1424 C C . LYS A 1 176 ? -4.051 -28.062 -18.375 1 90.56 176 LYS A C 1
ATOM 1426 O O . LYS A 1 176 ? -4.941 -28.875 -18.625 1 90.56 176 LYS A O 1
ATOM 1431 N N . LEU A 1 177 ? -2.781 -28.156 -18.766 1 92.25 177 LEU A N 1
ATOM 1432 C CA . LEU A 1 177 ? -2.383 -29.219 -19.688 1 92.25 177 LEU A CA 1
ATOM 1433 C C . LEU A 1 177 ? -1.105 -29.906 -19.219 1 92.25 177 LEU A C 1
ATOM 1435 O O . LEU A 1 177 ? -0.282 -29.281 -18.531 1 92.25 177 LEU A O 1
ATOM 1439 N N . LEU A 1 178 ? -1.07 -31.109 -19.656 1 94 178 LEU A N 1
ATOM 1440 C CA . LEU A 1 178 ? 0.141 -31.906 -19.516 1 94 178 LEU A CA 1
ATOM 1441 C C . LEU A 1 178 ? 0.619 -32.438 -20.859 1 94 178 LEU A C 1
ATOM 1443 O O . LEU A 1 178 ? -0.193 -32.812 -21.703 1 94 178 LEU A O 1
ATOM 1447 N N . GLY A 1 179 ? 1.932 -32.344 -21.016 1 94.12 179 GLY A N 1
ATOM 1448 C CA . GLY A 1 179 ? 2.422 -32.906 -22.266 1 94.12 179 GLY A CA 1
ATOM 1449 C C . GLY A 1 179 ? 3.928 -32.781 -22.406 1 94.12 179 GLY A C 1
ATOM 1450 O O . GLY A 1 179 ? 4.578 -32.031 -21.688 1 94.12 179 GLY A O 1
ATOM 1451 N N . CYS A 1 180 ? 4.402 -33.625 -23.312 1 94.94 180 CYS A N 1
ATOM 1452 C CA . CYS A 1 180 ? 5.828 -33.562 -23.625 1 94.94 180 CYS A CA 1
ATOM 1453 C C . CYS A 1 180 ? 6.152 -32.312 -24.453 1 94.94 180 CYS A C 1
ATOM 1455 O O . CYS A 1 180 ? 5.273 -31.5 -24.719 1 94.94 180 CYS A O 1
ATOM 1457 N N . GLU A 1 181 ? 7.43 -32.125 -24.781 1 92.19 181 GLU A N 1
ATOM 1458 C CA . GLU A 1 181 ? 7.898 -30.969 -25.516 1 92.19 181 GLU A CA 1
ATOM 1459 C C . GLU A 1 181 ? 7.168 -30.828 -26.859 1 92.19 181 GLU A C 1
ATOM 1461 O O . GLU A 1 181 ? 6.867 -29.719 -27.297 1 92.19 181 GLU A O 1
ATOM 1466 N N . ARG A 1 182 ? 6.875 -31.875 -27.406 1 92.88 182 ARG A N 1
ATOM 1467 C CA . ARG A 1 182 ? 6.188 -31.875 -28.703 1 92.88 182 ARG A CA 1
ATOM 1468 C C . ARG A 1 182 ? 4.734 -31.438 -28.547 1 92.88 182 ARG A C 1
ATOM 1470 O O . ARG A 1 182 ? 4.23 -30.656 -29.344 1 92.88 182 ARG A O 1
ATOM 1477 N N . CYS A 1 183 ? 4.07 -31.984 -27.531 1 93.5 183 CYS A N 1
ATOM 1478 C CA . CYS A 1 183 ? 2.67 -31.672 -27.266 1 93.5 183 CYS A CA 1
ATOM 1479 C C . CYS A 1 183 ? 2.502 -30.203 -26.922 1 93.5 183 CYS A C 1
ATOM 1481 O O . CYS A 1 183 ? 1.471 -29.594 -27.219 1 93.5 183 CYS A O 1
ATOM 1483 N N . MET A 1 184 ? 3.553 -29.672 -26.312 1 91.44 184 MET A N 1
ATOM 1484 C CA . MET A 1 184 ? 3.4 -28.344 -25.719 1 91.44 184 MET A CA 1
ATOM 1485 C C . MET A 1 184 ? 3.979 -27.281 -26.625 1 91.44 184 MET A C 1
ATOM 1487 O O . MET A 1 184 ? 4.012 -26.094 -26.266 1 91.44 184 MET A O 1
ATOM 1491 N N . LYS A 1 185 ? 4.426 -27.531 -27.734 1 88.06 185 LYS A N 1
ATOM 1492 C CA . LYS A 1 185 ? 5.125 -26.625 -28.641 1 88.06 185 LYS A CA 1
ATOM 1493 C C . LYS A 1 185 ? 4.289 -25.375 -28.922 1 88.06 185 LYS A C 1
ATOM 1495 O O . LYS A 1 185 ? 4.809 -24.266 -28.953 1 88.06 185 LYS A O 1
ATOM 1500 N N . ASP A 1 186 ? 2.973 -25.516 -29.031 1 85.38 186 ASP A N 1
ATOM 1501 C CA . ASP A 1 186 ? 2.109 -24.406 -29.422 1 85.38 186 ASP A CA 1
ATOM 1502 C C . ASP A 1 186 ? 1.387 -23.828 -28.203 1 85.38 186 ASP A C 1
ATOM 1504 O O . ASP A 1 186 ? 0.482 -23 -28.359 1 85.38 186 ASP A O 1
ATOM 1508 N N . TYR A 1 187 ? 1.749 -24.328 -27.062 1 85.06 187 TYR A N 1
ATOM 1509 C CA . TYR A 1 187 ? 1.013 -23.891 -25.875 1 85.06 187 TYR A CA 1
ATOM 1510 C C . TYR A 1 187 ? 1.916 -23.125 -24.938 1 85.06 187 TYR A C 1
ATOM 1512 O O . TYR A 1 187 ? 2.051 -23.484 -23.766 1 85.06 187 TYR A O 1
ATOM 1520 N N . GLY A 1 188 ? 2.523 -22.047 -25.422 1 80.81 188 GLY A N 1
ATOM 1521 C CA . GLY A 1 188 ? 3.371 -21.219 -24.578 1 80.81 188 GLY A CA 1
ATOM 1522 C C . GLY A 1 188 ? 2.588 -20.375 -23.594 1 80.81 188 GLY A C 1
ATOM 1523 O O . GLY A 1 188 ? 1.389 -20.141 -23.781 1 80.81 188 GLY A O 1
ATOM 1524 N N . CYS A 1 189 ? 3.191 -20.109 -22.484 1 84.06 189 CYS A N 1
ATOM 1525 C CA . CYS A 1 189 ? 2.582 -19.281 -21.453 1 84.06 189 CYS A CA 1
ATOM 1526 C C . CYS A 1 189 ? 2.645 -17.812 -21.844 1 84.06 189 CYS A C 1
ATOM 1528 O O . CYS A 1 189 ? 3.73 -17.25 -22.016 1 84.06 189 CYS A O 1
ATOM 1530 N N . ASP A 1 190 ? 1.475 -17.125 -21.953 1 79.75 190 ASP A N 1
ATOM 1531 C CA . ASP A 1 190 ? 1.38 -15.719 -22.328 1 79.75 190 ASP A CA 1
ATOM 1532 C C . ASP A 1 190 ? 2.049 -14.82 -21.281 1 79.75 190 ASP A C 1
ATOM 1534 O O . ASP A 1 190 ? 2.691 -13.828 -21.625 1 79.75 190 ASP A O 1
ATOM 1538 N N . ILE A 1 191 ? 1.959 -15.133 -20.078 1 82.38 191 ILE A N 1
ATOM 1539 C CA . ILE A 1 191 ? 2.486 -14.328 -18.984 1 82.38 191 ILE A CA 1
ATOM 1540 C C . ILE A 1 191 ? 4.012 -14.367 -19 1 82.38 191 ILE A C 1
ATOM 1542 O O . ILE A 1 191 ? 4.668 -13.367 -18.688 1 82.38 191 ILE A O 1
ATOM 1546 N N . ALA A 1 192 ? 4.512 -15.484 -19.438 1 79.25 192 ALA A N 1
ATOM 1547 C CA . ALA A 1 192 ? 5.961 -15.656 -19.438 1 79.25 192 ALA A CA 1
ATOM 1548 C C . ALA A 1 192 ? 6.621 -14.789 -20.5 1 79.25 192 ALA A C 1
ATOM 1550 O O . ALA A 1 192 ? 7.781 -14.406 -20.375 1 79.25 192 ALA A O 1
ATOM 1551 N N . THR A 1 193 ? 5.824 -14.477 -21.484 1 78.25 193 THR A N 1
ATOM 1552 C CA . THR A 1 193 ? 6.414 -13.758 -22.609 1 78.25 193 THR A CA 1
ATOM 1553 C C . THR A 1 193 ? 6.215 -12.258 -22.453 1 78.25 193 THR A C 1
ATOM 1555 O O . THR A 1 193 ? 6.824 -11.469 -23.188 1 78.25 193 THR A O 1
ATOM 1558 N N . LYS A 1 194 ? 5.5 -11.844 -21.578 1 81.56 194 LYS A N 1
ATOM 1559 C CA . LYS A 1 194 ? 5.203 -10.422 -21.422 1 81.56 194 LYS A CA 1
ATOM 1560 C C . LYS A 1 194 ? 6.168 -9.766 -20.438 1 81.56 194 LYS A C 1
ATOM 1562 O O . LYS A 1 194 ? 6.602 -10.391 -19.469 1 81.56 194 LYS A O 1
ATOM 1567 N N . ALA A 1 195 ? 6.383 -8.578 -20.875 1 81.31 195 ALA A N 1
ATOM 1568 C CA . ALA A 1 195 ? 7.195 -7.777 -19.969 1 81.31 195 ALA A CA 1
ATOM 1569 C C . ALA A 1 195 ? 6.41 -7.418 -18.703 1 81.31 195 ALA A C 1
ATOM 1571 O O . ALA A 1 195 ? 5.191 -7.234 -18.766 1 81.31 195 ALA A O 1
ATOM 1572 N N . ARG A 1 196 ? 7.105 -7.312 -17.656 1 79.06 196 ARG A N 1
ATOM 1573 C CA . ARG A 1 196 ? 6.52 -7.008 -16.344 1 79.06 196 ARG A CA 1
ATOM 1574 C C . ARG A 1 196 ? 5.684 -5.734 -16.406 1 79.06 196 ARG A C 1
ATOM 1576 O O . ARG A 1 196 ? 4.613 -5.66 -15.805 1 79.06 196 ARG A O 1
ATOM 1583 N N . ARG A 1 197 ? 6.207 -4.758 -17.078 1 80.25 197 ARG A N 1
ATOM 1584 C CA . ARG A 1 197 ? 5.547 -3.459 -17.156 1 80.25 197 ARG A CA 1
ATOM 1585 C C . ARG A 1 197 ? 4.184 -3.578 -17.828 1 80.25 197 ARG A C 1
ATOM 1587 O O . ARG A 1 197 ? 3.328 -2.707 -17.656 1 80.25 197 ARG A O 1
ATOM 1594 N N . ASP A 1 198 ? 4.031 -4.641 -18.484 1 86.25 198 ASP A N 1
ATOM 1595 C CA . ASP A 1 198 ? 2.787 -4.848 -19.219 1 86.25 198 ASP A CA 1
ATOM 1596 C C . ASP A 1 198 ? 1.821 -5.727 -18.438 1 86.25 198 ASP A C 1
ATOM 1598 O O . ASP A 1 198 ? 0.715 -6.016 -18.891 1 86.25 198 ASP A O 1
ATOM 1602 N N . LEU A 1 199 ? 2.291 -6.07 -17.297 1 89.25 199 LEU A N 1
ATOM 1603 C CA . LEU A 1 199 ? 1.46 -6.949 -16.484 1 89.25 199 LEU A CA 1
ATOM 1604 C C . LEU A 1 199 ? 0.729 -6.156 -15.406 1 89.25 199 LEU A C 1
ATOM 1606 O O . LEU A 1 199 ? 1.207 -5.105 -14.969 1 89.25 199 LEU A O 1
ATOM 1610 N N . GLN A 1 200 ? -0.458 -6.645 -15.148 1 89.94 200 GLN A N 1
ATOM 1611 C CA . GLN A 1 200 ? -1.299 -6.051 -14.117 1 89.94 200 GLN A CA 1
ATOM 1612 C C . GLN A 1 200 ? -1.755 -7.105 -13.109 1 89.94 200 GLN A C 1
ATOM 1614 O O . GLN A 1 200 ? -2.227 -8.18 -13.492 1 89.94 200 GLN A O 1
ATOM 1619 N N . ALA A 1 201 ? -1.503 -6.836 -11.836 1 90.31 201 ALA A N 1
ATOM 1620 C CA . ALA A 1 201 ? -1.99 -7.715 -10.781 1 90.31 201 ALA A CA 1
ATOM 1621 C C . ALA A 1 201 ? -3.453 -7.43 -10.453 1 90.31 201 ALA A C 1
ATOM 1623 O O . ALA A 1 201 ? -3.898 -6.281 -10.531 1 90.31 201 ALA A O 1
ATOM 1624 N N . PHE A 1 202 ? -4.145 -8.492 -10.133 1 91.06 202 PHE A N 1
ATOM 1625 C CA . PHE A 1 202 ? -5.555 -8.375 -9.781 1 91.06 202 PHE A CA 1
ATOM 1626 C C . PHE A 1 202 ? -5.852 -9.141 -8.492 1 91.06 202 PHE A C 1
ATOM 1628 O O . PHE A 1 202 ? -5.148 -10.094 -8.156 1 91.06 202 PHE A O 1
ATOM 1635 N N . TYR A 1 203 ? -6.75 -8.641 -7.789 1 89.06 203 TYR A N 1
ATOM 1636 C CA . TYR A 1 203 ? -7.324 -9.469 -6.73 1 89.06 203 TYR A CA 1
ATOM 1637 C C . TYR A 1 203 ? -8.766 -9.852 -7.059 1 89.06 203 TYR A C 1
ATOM 1639 O O . TYR A 1 203 ? -9.492 -9.078 -7.688 1 89.06 203 TYR A O 1
ATOM 1647 N N . GLN A 1 204 ? -9.055 -10.977 -6.672 1 87.69 204 GLN A N 1
ATOM 1648 C CA . GLN A 1 204 ? -10.391 -11.5 -6.934 1 87.69 204 GLN A CA 1
ATOM 1649 C C . GLN A 1 204 ? -11.25 -11.484 -5.676 1 87.69 204 GLN A C 1
ATOM 1651 O O . GLN A 1 204 ? -10.805 -11.898 -4.605 1 87.69 204 GLN A O 1
ATOM 1656 N N . CYS A 1 205 ? -12.422 -10.93 -5.855 1 87.75 205 CYS A N 1
ATOM 1657 C CA . CYS A 1 205 ? -13.43 -10.992 -4.801 1 87.75 205 CYS A CA 1
ATOM 1658 C C . CYS A 1 205 ? -14.789 -11.375 -5.367 1 87.75 205 CYS A C 1
ATOM 1660 O O . CYS A 1 205 ? -14.891 -11.789 -6.527 1 87.75 205 CYS A O 1
ATOM 1662 N N . GLN A 1 206 ? -15.859 -11.414 -4.531 1 88.94 206 GLN A N 1
ATOM 1663 C CA . GLN A 1 206 ? -17.188 -11.852 -4.934 1 88.94 206 GLN A CA 1
ATOM 1664 C C . GLN A 1 206 ? -17.766 -10.953 -6.023 1 88.94 206 GLN A C 1
ATOM 1666 O O . GLN A 1 206 ? -18.672 -11.344 -6.746 1 88.94 206 GLN A O 1
ATOM 1671 N N . HIS A 1 207 ? -17.188 -9.812 -6.223 1 91.62 207 HIS A N 1
ATOM 1672 C CA . HIS A 1 207 ? -17.719 -8.828 -7.16 1 91.62 207 HIS A CA 1
ATOM 1673 C C . HIS A 1 207 ? -16.938 -8.852 -8.477 1 91.62 207 HIS A C 1
ATOM 1675 O O . HIS A 1 207 ? -17.359 -8.227 -9.453 1 91.62 207 HIS A O 1
ATOM 1681 N N . GLY A 1 208 ? -15.836 -9.523 -8.539 1 90.81 208 GLY A N 1
ATOM 1682 C CA . GLY A 1 208 ? -15.055 -9.641 -9.758 1 90.81 208 GLY A CA 1
ATOM 1683 C C . GLY A 1 208 ? -13.57 -9.43 -9.531 1 90.81 208 GLY A C 1
ATOM 1684 O O . GLY A 1 208 ? -13.055 -9.711 -8.445 1 90.81 208 GLY A O 1
ATOM 1685 N N . LEU A 1 209 ? -12.891 -9.125 -10.617 1 91.5 209 LEU A N 1
ATOM 1686 C CA . LEU A 1 209 ? -11.461 -8.852 -10.562 1 91.5 209 LEU A CA 1
ATOM 1687 C C . LEU A 1 209 ? -11.203 -7.352 -10.438 1 91.5 209 LEU A C 1
ATOM 1689 O O . LEU A 1 209 ? -11.766 -6.551 -11.18 1 91.5 209 LEU A O 1
ATOM 1693 N N . THR A 1 210 ? -10.453 -7.035 -9.453 1 93.25 210 THR A N 1
ATOM 1694 C CA . THR A 1 210 ? -10.07 -5.641 -9.25 1 93.25 210 THR A CA 1
ATOM 1695 C C . THR A 1 210 ? -8.562 -5.461 -9.422 1 93.25 210 THR A C 1
ATOM 1697 O O . THR A 1 210 ? -7.777 -6.195 -8.82 1 93.25 210 THR A O 1
ATOM 1700 N N . ALA A 1 211 ? -8.227 -4.473 -10.203 1 94.19 211 ALA A N 1
ATOM 1701 C CA . ALA A 1 211 ? -6.812 -4.219 -10.461 1 94.19 211 ALA A CA 1
ATOM 1702 C C . ALA A 1 211 ? -6.129 -3.627 -9.234 1 94.19 211 ALA A C 1
ATOM 1704 O O . ALA A 1 211 ? -6.688 -2.76 -8.555 1 94.19 211 ALA A O 1
ATOM 1705 N N . LEU A 1 212 ? -4.926 -4.105 -8.914 1 93.94 212 LEU A N 1
ATOM 1706 C CA . LEU A 1 212 ? -4.098 -3.553 -7.848 1 93.94 212 LEU A CA 1
ATOM 1707 C C . LEU A 1 212 ? -3.135 -2.502 -8.391 1 93.94 212 LEU A C 1
ATOM 1709 O O . LEU A 1 212 ? -2.02 -2.828 -8.797 1 93.94 212 LEU A O 1
ATOM 1713 N N . ASN A 1 213 ? -3.582 -1.329 -8.414 1 95.06 213 ASN A N 1
ATOM 1714 C CA . ASN A 1 213 ? -2.762 -0.216 -8.875 1 95.06 213 ASN A CA 1
ATOM 1715 C C . ASN A 1 213 ? -3.203 1.104 -8.258 1 95.06 213 ASN A C 1
ATOM 1717 O O . ASN A 1 213 ? -4.098 1.129 -7.41 1 95.06 213 ASN A O 1
ATOM 1721 N N . ASP A 1 214 ? -2.549 2.215 -8.617 1 96.06 214 ASP A N 1
ATOM 1722 C CA . ASP A 1 214 ? -2.785 3.473 -7.914 1 96.06 214 ASP A CA 1
ATOM 1723 C C . ASP A 1 214 ? -3.957 4.234 -8.523 1 96.06 214 ASP A C 1
ATOM 1725 O O . ASP A 1 214 ? -4.34 5.297 -8.031 1 96.06 214 ASP A O 1
ATOM 1729 N N . HIS A 1 215 ? -4.664 3.703 -9.555 1 96.38 215 HIS A N 1
ATOM 1730 C CA . HIS A 1 215 ? -5.742 4.434 -10.219 1 96.38 215 HIS A CA 1
ATOM 1731 C C . HIS A 1 215 ? -7.086 3.746 -10 1 96.38 215 HIS A C 1
ATOM 1733 O O . HIS A 1 215 ? -8.133 4.289 -10.367 1 96.38 215 HIS A O 1
ATOM 1739 N N . THR A 1 216 ? -7.074 2.639 -9.43 1 96.25 216 THR A N 1
ATOM 1740 C CA . THR A 1 216 ? -8.297 1.868 -9.25 1 96.25 216 THR A CA 1
ATOM 1741 C C . THR A 1 216 ? -8.758 1.91 -7.793 1 96.25 216 THR A C 1
ATOM 1743 O O . THR A 1 216 ? -7.977 1.61 -6.883 1 96.25 216 THR A O 1
ATOM 1746 N N . PRO A 1 217 ? -9.977 2.26 -7.59 1 96.06 217 PRO A N 1
ATOM 1747 C CA . PRO A 1 217 ? -10.508 2.178 -6.227 1 96.06 217 PRO A CA 1
ATOM 1748 C C . PRO A 1 217 ? -10.703 0.739 -5.758 1 96.06 217 PRO A C 1
ATOM 1750 O O . PRO A 1 217 ? -10.828 -0.173 -6.578 1 96.06 217 PRO A O 1
ATOM 1753 N N . ASP A 1 218 ? -10.711 0.559 -4.5 1 95.31 218 ASP A N 1
ATOM 1754 C CA . ASP A 1 218 ? -10.992 -0.756 -3.936 1 95.31 218 ASP A CA 1
ATOM 1755 C C . ASP A 1 218 ? -12.469 -1.112 -4.09 1 95.31 218 ASP A C 1
ATOM 1757 O O . ASP A 1 218 ? -13.32 -0.225 -4.16 1 95.31 218 ASP A O 1
ATOM 1761 N N . CYS A 1 219 ? -12.641 -2.377 -4.172 1 94.5 219 CYS A N 1
ATOM 1762 C CA . CYS A 1 219 ? -14.016 -2.859 -4.215 1 94.5 219 CYS A CA 1
ATOM 1763 C C . CYS A 1 219 ? -14.734 -2.561 -2.906 1 94.5 219 CYS A C 1
ATOM 1765 O O . CYS A 1 219 ? -14.109 -2.502 -1.847 1 94.5 219 CYS A O 1
ATOM 1767 N N . GLN A 1 220 ? -16.031 -2.41 -2.934 1 92.94 220 GLN A N 1
ATOM 1768 C CA . GLN A 1 220 ? -16.844 -2.078 -1.768 1 92.94 220 GLN A CA 1
ATOM 1769 C C . GLN A 1 220 ? -16.719 -3.154 -0.691 1 92.94 220 GLN A C 1
ATOM 1771 O O . GLN A 1 220 ? -16.906 -2.875 0.495 1 92.94 220 GLN A O 1
ATOM 1776 N N . CYS A 1 221 ? -16.391 -4.348 -1.079 1 93.12 221 CYS A N 1
ATOM 1777 C CA . CYS A 1 221 ? -16.297 -5.438 -0.118 1 93.12 221 CYS A CA 1
ATOM 1778 C C . CYS A 1 221 ? -15.07 -5.285 0.767 1 93.12 221 CYS A C 1
ATOM 1780 O O . CYS A 1 221 ? -14.93 -5.992 1.768 1 93.12 221 CYS A O 1
ATOM 1782 N N . GLN A 1 222 ? -14.25 -4.352 0.445 1 93.94 222 GLN A N 1
ATOM 1783 C CA . GLN A 1 222 ? -13.055 -4.109 1.251 1 93.94 222 GLN A CA 1
ATOM 1784 C C . GLN A 1 222 ? -13.336 -3.107 2.365 1 93.94 222 GLN A C 1
ATOM 1786 O O . GLN A 1 222 ? -12.5 -2.9 3.248 1 93.94 222 GLN A O 1
ATOM 1791 N N . LEU A 1 223 ? -14.477 -2.461 2.443 1 95.75 223 LEU A N 1
ATOM 1792 C CA . LEU A 1 223 ? -14.797 -1.373 3.363 1 95.75 223 LEU A CA 1
ATOM 1793 C C . LEU A 1 223 ? -14.695 -1.837 4.812 1 95.75 223 LEU A C 1
ATOM 1795 O O . LEU A 1 223 ? -14.133 -1.133 5.652 1 95.75 223 LEU A O 1
ATOM 1799 N N . PRO A 1 224 ? -15.156 -3.041 5.098 1 94.69 224 PRO A N 1
ATOM 1800 C CA . PRO A 1 224 ? -15.016 -3.484 6.488 1 94.69 224 PRO A CA 1
ATOM 1801 C C . PRO A 1 224 ? -13.562 -3.629 6.922 1 94.69 224 PRO A C 1
ATOM 1803 O O . PRO A 1 224 ? -13.219 -3.318 8.062 1 94.69 224 PRO A O 1
ATOM 1806 N N . ILE A 1 225 ? -12.742 -4.094 6.07 1 93.94 225 ILE A N 1
ATOM 1807 C CA . ILE A 1 225 ? -11.32 -4.25 6.375 1 93.94 225 ILE A CA 1
ATOM 1808 C C . ILE A 1 225 ? -10.688 -2.877 6.594 1 93.94 225 ILE A C 1
ATOM 1810 O O . ILE A 1 225 ? -9.969 -2.668 7.57 1 93.94 225 ILE A O 1
ATOM 1814 N N . LEU A 1 226 ? -11.008 -1.977 5.723 1 96.44 226 LEU A N 1
ATOM 1815 C CA . LEU A 1 226 ? -10.523 -0.608 5.848 1 96.44 226 LEU A CA 1
ATOM 1816 C C . LEU A 1 226 ? -11.008 0.027 7.148 1 96.44 226 LEU A C 1
ATOM 1818 O O . LEU A 1 226 ? -10.227 0.669 7.855 1 96.44 226 LEU A O 1
ATOM 1822 N N . ALA A 1 227 ? -12.25 -0.178 7.449 1 96.06 227 ALA A N 1
ATOM 1823 C CA . ALA A 1 227 ? -12.828 0.355 8.68 1 96.06 227 ALA A CA 1
ATOM 1824 C C . ALA A 1 227 ? -12.094 -0.172 9.906 1 96.06 227 ALA A C 1
ATOM 1826 O O . ALA A 1 227 ? -11.828 0.577 10.852 1 96.06 227 ALA A O 1
ATOM 1827 N N . ASN A 1 228 ? -11.789 -1.374 9.898 1 95 228 ASN A N 1
ATOM 1828 C CA . ASN A 1 228 ? -11.086 -2.004 11.008 1 95 228 ASN A CA 1
ATOM 1829 C C . ASN A 1 228 ? -9.727 -1.358 11.25 1 95 228 ASN A C 1
ATOM 1831 O O . ASN A 1 228 ? -9.367 -1.068 12.391 1 95 228 ASN A O 1
ATOM 1835 N N . TYR A 1 229 ? -9 -1.082 10.234 1 94.75 229 TYR A N 1
ATOM 1836 C CA . TYR A 1 229 ? -7.672 -0.506 10.383 1 94.75 229 TYR A CA 1
ATOM 1837 C C . TYR A 1 229 ? -7.754 0.967 10.758 1 94.75 229 TYR A C 1
ATOM 1839 O O . TYR A 1 229 ? -6.887 1.479 11.477 1 94.75 229 TYR A O 1
ATOM 1847 N N . LEU A 1 230 ? -8.805 1.594 10.289 1 95.25 230 LEU A N 1
ATOM 1848 C CA . LEU A 1 230 ? -8.969 3.008 10.602 1 95.25 230 LEU A CA 1
ATOM 1849 C C . LEU A 1 230 ? -9.414 3.193 12.047 1 95.25 230 LEU A C 1
ATOM 1851 O O . LEU A 1 230 ? -9.039 4.176 12.695 1 95.25 230 LEU A O 1
ATOM 1855 N N . SER A 1 231 ? -10.164 2.285 12.531 1 90.38 231 SER A N 1
ATOM 1856 C CA . SER A 1 231 ? -10.609 2.34 13.922 1 90.38 231 SER A CA 1
ATOM 1857 C C . SER A 1 231 ? -9.453 2.104 14.883 1 90.38 231 SER A C 1
ATOM 1859 O O . SER A 1 231 ? -9.375 2.738 15.938 1 90.38 231 SER A O 1
ATOM 1861 N N . LYS A 1 232 ? -8.578 1.302 14.539 1 83.06 232 LYS A N 1
ATOM 1862 C CA . LYS A 1 232 ? -7.422 1.005 15.375 1 83.06 232 LYS A CA 1
ATOM 1863 C C . LYS A 1 232 ? -6.469 2.197 15.445 1 83.06 232 LYS A C 1
ATOM 1865 O O . LYS A 1 232 ? -5.852 2.445 16.484 1 83.06 232 LYS A O 1
ATOM 1870 N N . ALA A 1 233 ? -6.355 2.881 14.383 1 76.19 233 ALA A N 1
ATOM 1871 C CA . ALA A 1 233 ? -5.492 4.059 14.336 1 76.19 233 ALA A CA 1
ATOM 1872 C C . ALA A 1 233 ? -6.004 5.148 15.273 1 76.19 233 ALA A C 1
ATOM 1874 O O . ALA A 1 233 ? -5.219 5.812 15.953 1 76.19 233 ALA A O 1
ATOM 1875 N N . SER A 1 234 ? -7.273 5.324 15.352 1 70.56 234 SER A N 1
ATOM 1876 C CA . SER A 1 234 ? -7.891 6.328 16.203 1 70.56 234 SER A CA 1
ATOM 1877 C C . SER A 1 234 ? -7.742 5.969 17.672 1 70.56 234 SER A C 1
ATOM 1879 O O . SER A 1 234 ? -7.613 6.852 18.531 1 70.56 234 SER A O 1
ATOM 1881 N N . SER A 1 235 ? -7.758 4.746 17.922 1 65.31 235 SER A N 1
ATOM 1882 C CA . SER A 1 235 ? -7.641 4.293 19.297 1 65.31 235 SER A CA 1
ATOM 1883 C C . SER A 1 235 ? -6.227 4.512 19.828 1 65.31 235 SER A C 1
ATOM 1885 O O . SER A 1 235 ? -6.043 4.77 21.031 1 65.31 235 SER A O 1
ATOM 1887 N N . LEU A 1 236 ? -5.316 4.375 18.984 1 58.56 236 LEU A N 1
ATOM 1888 C CA . LEU A 1 236 ? -3.928 4.582 19.375 1 58.56 236 LEU A CA 1
ATOM 1889 C C . LEU A 1 236 ? -3.682 6.039 19.75 1 58.56 236 LEU A C 1
ATOM 1891 O O . LEU A 1 236 ? -2.842 6.336 20.594 1 58.56 236 LEU A O 1
ATOM 1895 N N . GLU A 1 237 ? -4.359 6.934 19.094 1 59.06 237 GLU A N 1
ATOM 1896 C CA . GLU A 1 237 ? -4.227 8.352 19.406 1 59.06 237 GLU A CA 1
ATOM 1897 C C . GLU A 1 237 ? -4.875 8.688 20.75 1 59.06 237 GLU A C 1
ATOM 1899 O O . GLU A 1 237 ? -4.383 9.547 21.484 1 59.06 237 GLU A O 1
ATOM 1904 N N . ASN A 1 238 ? -6.012 8.062 21.062 1 51.22 238 ASN A N 1
ATOM 1905 C CA . ASN A 1 238 ? -6.707 8.352 22.312 1 51.22 238 ASN A CA 1
ATOM 1906 C C . ASN A 1 238 ? -6.059 7.641 23.5 1 51.22 238 ASN A C 1
ATOM 1908 O O . ASN A 1 238 ? -6.527 7.758 24.641 1 51.22 238 ASN A O 1
ATOM 1912 N N . ASN A 1 239 ? -5.191 6.828 23.266 1 42.69 239 ASN A N 1
ATOM 1913 C CA . ASN A 1 239 ? -4.508 6.281 24.438 1 42.69 239 ASN A CA 1
ATOM 1914 C C . ASN A 1 239 ? -3.465 7.25 24.984 1 42.69 239 ASN A C 1
ATOM 1916 O O . ASN A 1 239 ? -2.451 7.508 24.328 1 42.69 239 ASN A O 1
ATOM 1920 N N . PRO A 1 240 ? -3.82 8.141 25.984 1 43.22 240 PRO A N 1
ATOM 1921 C CA . PRO A 1 240 ? -3.006 9.117 26.703 1 43.22 240 PRO A CA 1
ATOM 1922 C C . PRO A 1 240 ? -1.604 8.602 27.031 1 43.22 240 PRO A C 1
ATOM 1924 O O . PRO A 1 240 ? -0.729 9.383 27.406 1 43.22 240 PRO A O 1
ATOM 1927 N N . LEU A 1 241 ? -1.457 7.379 27.531 1 40.59 241 LEU A N 1
ATOM 1928 C CA . LEU A 1 241 ? -0.183 6.945 28.094 1 40.59 241 LEU A CA 1
ATOM 1929 C C . LEU A 1 241 ? 0.934 7.047 27.062 1 40.59 241 LEU A C 1
ATOM 1931 O O . LEU A 1 241 ? 2.104 6.832 27.391 1 40.59 241 LEU A O 1
ATOM 1935 N N . ALA A 1 242 ? 0.624 7.086 25.891 1 39.06 242 ALA A N 1
ATOM 1936 C CA . ALA A 1 242 ? 1.695 7.191 24.906 1 39.06 242 ALA A CA 1
ATOM 1937 C C . ALA A 1 242 ? 2.256 8.609 24.844 1 39.06 242 ALA A C 1
ATOM 1939 O O . ALA A 1 242 ? 3.266 8.867 24.188 1 39.06 242 ALA A O 1
ATOM 1940 N N . SER A 1 243 ? 1.557 9.672 25.297 1 33.03 243 SER A N 1
ATOM 1941 C CA . SER A 1 243 ? 2.066 11.039 25.422 1 33.03 243 SER A CA 1
ATOM 1942 C C . SER A 1 243 ? 3.117 11.141 26.516 1 33.03 243 SER A C 1
ATOM 1944 O O . SER A 1 243 ? 3.758 12.18 26.672 1 33.03 243 SER A O 1
ATOM 1946 N N . GLY A 1 244 ? 2.98 10.352 27.516 1 31.95 2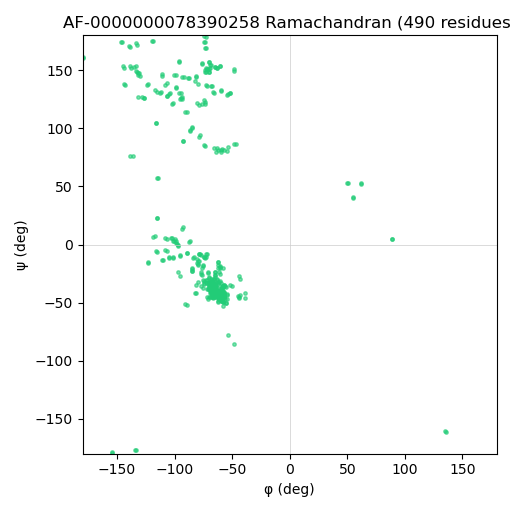44 GLY A N 1
ATOM 1947 C CA . GLY A 1 244 ? 3.814 10.617 28.688 1 31.95 244 GLY A CA 1
ATOM 1948 C C . GLY A 1 244 ? 5.297 10.477 28.391 1 31.95 244 GLY A C 1
ATOM 1949 O O . GLY A 1 244 ? 6.129 10.75 29.266 1 31.95 244 GLY A O 1
ATOM 1950 N N . LEU A 1 245 ? 5.73 9.656 27.484 1 28.38 245 LEU A N 1
ATOM 1951 C CA . LEU A 1 245 ? 7.168 9.43 27.594 1 28.38 245 LEU A CA 1
ATOM 1952 C C . LEU A 1 245 ? 7.949 10.586 26.984 1 28.38 245 LEU A C 1
ATOM 1954 O O . LEU A 1 245 ? 9.18 10.578 26.984 1 28.38 245 LEU A O 1
ATOM 1958 N N . LEU A 1 246 ? 7.25 11.508 26.156 1 27.23 246 LEU A N 1
ATOM 1959 C CA . LEU A 1 246 ? 8.156 12.547 25.672 1 27.23 246 LEU A CA 1
ATOM 1960 C C . LEU A 1 246 ? 8.117 13.766 26.578 1 27.23 246 LEU A C 1
ATOM 1962 O O . LEU A 1 246 ? 8.625 14.828 26.219 1 27.23 246 LEU A O 1
ATOM 1966 N N . SER A 1 247 ? 7.531 13.75 27.828 1 23.23 247 SER A N 1
ATOM 1967 C CA . SER A 1 247 ? 8.039 14.844 28.641 1 23.23 247 SER A CA 1
ATOM 1968 C C . SER A 1 247 ? 9.477 14.586 29.078 1 23.23 247 SER A C 1
ATOM 1970 O O . SER A 1 247 ? 9.836 13.445 29.391 1 23.23 247 SER A O 1
ATOM 1972 N N . MET B 1 1 ? -6.117 21.672 -18.422 1 20.42 1 MET B N 1
ATOM 1973 C CA . MET B 1 1 ? -6.105 21.438 -16.984 1 20.42 1 MET B CA 1
ATOM 1974 C C . MET B 1 1 ? -7.516 21.219 -16.453 1 20.42 1 MET B C 1
ATOM 1976 O O . MET B 1 1 ? -8.281 22.172 -16.281 1 20.42 1 MET B O 1
ATOM 1980 N N . ASN B 1 2 ? -8.383 20.203 -16.766 1 21.92 2 ASN B N 1
ATOM 1981 C CA . ASN B 1 2 ? -9.836 20.156 -16.641 1 21.92 2 ASN B CA 1
ATOM 1982 C C . ASN B 1 2 ? -10.281 19.984 -15.195 1 21.92 2 ASN B C 1
ATOM 1984 O O . ASN B 1 2 ? -9.938 19 -14.547 1 21.92 2 ASN B O 1
ATOM 1988 N N . GLU B 1 3 ? -10.414 21.047 -14.438 1 24.62 3 GLU B N 1
ATOM 1989 C CA . GLU B 1 3 ? -10.984 21.219 -13.102 1 24.62 3 GLU B CA 1
ATOM 1990 C C . GLU B 1 3 ? -12.336 20.516 -12.984 1 24.62 3 GLU B C 1
ATOM 1992 O O . GLU B 1 3 ? -13.227 20.734 -13.812 1 24.62 3 GLU B O 1
ATOM 1997 N N . PHE B 1 4 ? -12.406 19.297 -12.664 1 26.94 4 PHE B N 1
ATOM 1998 C CA . PHE B 1 4 ? -13.719 18.703 -12.492 1 26.94 4 PHE B CA 1
ATOM 1999 C C . PHE B 1 4 ? -14.469 19.359 -11.336 1 26.94 4 PHE B C 1
ATOM 2001 O O . PHE B 1 4 ? -13.969 19.406 -10.211 1 26.94 4 PHE B O 1
ATOM 2008 N N . ALA B 1 5 ? -15.117 20.5 -11.562 1 30.44 5 ALA B N 1
ATOM 2009 C CA . ALA B 1 5 ? -16.109 21.094 -10.664 1 30.44 5 ALA B CA 1
ATOM 2010 C C . ALA B 1 5 ? -17.219 20.094 -10.336 1 30.44 5 ALA B C 1
ATOM 2012 O O . ALA B 1 5 ? -17.922 19.625 -11.227 1 30.44 5 ALA B O 1
ATOM 2013 N N . ILE B 1 6 ? -16.953 19.281 -9.477 1 31.5 6 ILE B N 1
ATOM 2014 C CA . ILE B 1 6 ? -18.078 18.438 -9.086 1 31.5 6 ILE B CA 1
ATOM 2015 C C . ILE B 1 6 ? -19.219 19.312 -8.57 1 31.5 6 ILE B C 1
ATOM 2017 O O . ILE B 1 6 ? -19.078 19.984 -7.547 1 31.5 6 ILE B O 1
ATOM 2021 N N . VAL B 1 7 ? -20 19.859 -9.508 1 32.62 7 VAL B N 1
ATOM 2022 C CA . VAL B 1 7 ? -21.219 20.609 -9.219 1 32.62 7 VAL B CA 1
ATOM 2023 C C . VAL B 1 7 ? -22.188 19.734 -8.414 1 32.62 7 VAL B C 1
ATOM 2025 O O . VAL B 1 7 ? -22.719 18.734 -8.93 1 32.62 7 VAL B O 1
ATOM 2028 N N . VAL B 1 8 ? -21.984 19.641 -7.137 1 32.41 8 VAL B N 1
ATOM 2029 C CA . VAL B 1 8 ? -22.906 18.891 -6.301 1 32.41 8 VAL B CA 1
ATOM 2030 C C . VAL B 1 8 ? -24.344 19.312 -6.617 1 32.41 8 VAL B C 1
ATOM 2032 O O . VAL B 1 8 ? -25.234 18.453 -6.695 1 32.41 8 VAL B O 1
ATOM 2035 N N . SER B 1 9 ? -24.891 20.453 -5.945 1 34.44 9 SER B N 1
ATOM 2036 C CA . SER B 1 9 ? -26.266 20.844 -6.223 1 34.44 9 SER B CA 1
ATOM 2037 C C . SER B 1 9 ? -26.359 21.625 -7.531 1 34.44 9 SER B C 1
ATOM 2039 O O . SER B 1 9 ? -25.375 22.203 -7.996 1 34.44 9 SER B O 1
ATOM 2041 N N . SER B 1 10 ? -27.359 21.312 -8.25 1 41.78 10 SER B N 1
ATOM 2042 C CA . SER B 1 10 ? -27.656 22.078 -9.453 1 41.78 10 SER B CA 1
ATOM 2043 C C . SER B 1 10 ? -27.531 23.578 -9.203 1 41.78 10 SER B C 1
ATOM 2045 O O . SER B 1 10 ? -27.359 24.359 -10.148 1 41.78 10 SER B O 1
ATOM 2047 N N . PHE B 1 11 ? -28.141 24.047 -7.988 1 42.94 11 PHE B N 1
ATOM 2048 C CA . PHE B 1 11 ? -28 25.484 -7.754 1 42.94 11 PHE B CA 1
ATOM 2049 C C . PHE B 1 11 ? -26.672 25.781 -7.082 1 42.94 11 PHE B C 1
ATOM 2051 O O . PHE B 1 11 ? -26.375 25.25 -6.016 1 42.94 11 PHE B O 1
ATOM 2058 N N . VAL B 1 12 ? -25.734 26.188 -7.641 1 51.97 12 VAL B N 1
ATOM 2059 C CA . VAL B 1 12 ? -24.438 26.625 -7.133 1 51.97 12 VAL B CA 1
ATOM 2060 C C . VAL B 1 12 ? -24.641 27.484 -5.879 1 51.97 12 VAL B C 1
ATOM 2062 O O . VAL B 1 12 ? -23.938 27.297 -4.875 1 51.97 12 VAL B O 1
ATOM 2065 N N . HIS B 1 13 ? -25.625 28.406 -5.922 1 57.88 13 HIS B N 1
ATOM 2066 C CA . HIS B 1 13 ? -25.969 29.312 -4.824 1 57.88 13 HIS B CA 1
ATOM 2067 C C . HIS B 1 13 ? -27.484 29.438 -4.684 1 57.88 13 HIS B C 1
ATOM 2069 O O . HIS B 1 13 ? -28.094 30.328 -5.297 1 57.88 13 HIS B O 1
ATOM 2075 N N . PRO B 1 14 ? -28.094 28.422 -4.125 1 64.81 14 PRO B N 1
ATOM 2076 C CA . PRO B 1 14 ? -29.547 28.594 -3.949 1 64.81 14 PRO B CA 1
ATOM 2077 C C . PRO B 1 14 ? -29.906 29.891 -3.25 1 64.81 14 PRO B C 1
ATOM 2079 O O . PRO B 1 14 ? -29.203 30.328 -2.332 1 64.81 14 PRO B O 1
ATOM 2082 N N . PRO B 1 15 ? -30.859 30.641 -3.855 1 73.81 15 PRO B N 1
ATOM 2083 C CA . PRO B 1 15 ? -31.297 31.875 -3.189 1 73.81 15 PRO B CA 1
ATOM 2084 C C . PRO B 1 15 ? -31.625 31.656 -1.717 1 73.81 15 PRO B C 1
ATOM 2086 O O . PRO B 1 15 ? -31.984 30.547 -1.317 1 73.81 15 PRO B O 1
ATOM 2089 N N . PRO B 1 16 ? -31.453 32.688 -0.911 1 75.38 16 PRO B N 1
ATOM 2090 C CA . PRO B 1 16 ? -31.703 32.625 0.53 1 75.38 16 PRO B CA 1
ATOM 2091 C C . PRO B 1 16 ? -33.094 32.062 0.858 1 75.38 16 PRO B C 1
ATOM 2093 O O . PRO B 1 16 ? -33.25 31.281 1.812 1 75.38 16 PRO B O 1
ATOM 2096 N N . ALA B 1 17 ? -34.031 32.375 0.037 1 71.62 17 ALA B N 1
ATOM 2097 C CA . ALA B 1 17 ? -35.406 31.891 0.286 1 71.62 17 ALA B CA 1
ATOM 2098 C C . ALA B 1 17 ? -35.469 30.375 0.168 1 71.62 17 ALA B C 1
ATOM 2100 O O . ALA B 1 17 ? -36.125 29.719 0.982 1 71.62 17 ALA B O 1
ATOM 2101 N N . THR B 1 18 ? -34.844 29.938 -0.74 1 73.31 18 THR B N 1
ATOM 2102 C CA . THR B 1 18 ? -34.844 28.484 -0.947 1 73.31 18 THR B CA 1
ATOM 2103 C C . THR B 1 18 ? -34.094 27.781 0.188 1 73.31 18 THR B C 1
ATOM 2105 O O . THR B 1 18 ? -34.531 26.75 0.675 1 73.31 18 THR B O 1
ATOM 2108 N N . GLN B 1 19 ? -33.031 28.375 0.622 1 73.12 19 GLN B N 1
ATOM 2109 C CA . GLN B 1 19 ? -32.281 27.828 1.744 1 73.12 19 GLN B CA 1
ATOM 2110 C C . GLN B 1 19 ? -33.125 27.781 3.01 1 73.12 19 GLN B C 1
ATOM 2112 O O . GLN B 1 19 ? -33.094 26.797 3.74 1 73.12 19 GLN B O 1
ATOM 2117 N N . PHE B 1 20 ? -33.844 28.844 3.203 1 76.31 20 PHE B N 1
ATOM 2118 C CA . PHE B 1 20 ? -34.719 28.906 4.379 1 76.31 20 PHE B CA 1
ATOM 2119 C C . PHE B 1 20 ? -35.812 27.875 4.293 1 76.31 20 PHE B C 1
ATOM 2121 O O . PHE B 1 20 ? -36.156 27.234 5.289 1 76.31 20 PHE B O 1
ATOM 2128 N N . ARG B 1 21 ? -36.344 27.656 3.172 1 72.38 21 ARG B N 1
ATOM 2129 C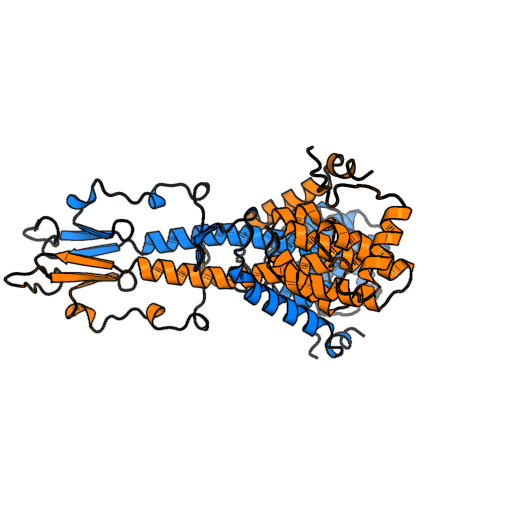 CA . ARG B 1 21 ? -37.375 26.625 2.979 1 72.38 21 ARG B CA 1
ATOM 2130 C C . ARG B 1 21 ? -36.812 25.25 3.316 1 72.38 21 ARG B C 1
ATOM 2132 O O . ARG B 1 21 ? -37.438 24.484 4.035 1 72.38 21 ARG B O 1
ATOM 2139 N N . TRP B 1 22 ? -35.656 25.031 2.795 1 70.75 22 TRP B N 1
ATOM 2140 C CA . TRP B 1 22 ? -35 23.75 3.078 1 70.75 22 TRP B CA 1
ATOM 2141 C C . TRP B 1 22 ? -34.812 23.562 4.578 1 70.75 22 TRP B C 1
ATOM 2143 O O . TRP B 1 22 ? -35.031 22.469 5.109 1 70.75 22 TRP B O 1
ATOM 2153 N N . PHE B 1 23 ? -34.375 24.562 5.203 1 74.31 23 PHE B N 1
ATOM 2154 C CA . PHE B 1 23 ? -34.188 24.516 6.648 1 74.31 23 PHE B CA 1
ATOM 2155 C C . PHE B 1 23 ? -35.5 24.141 7.344 1 74.31 23 PHE B C 1
ATOM 2157 O O . PHE B 1 23 ? -35.531 23.219 8.164 1 74.31 23 PHE B O 1
ATOM 2164 N N . LEU B 1 24 ? -36.5 24.812 6.91 1 74.38 24 LEU B N 1
ATOM 2165 C CA . LEU B 1 24 ? -37.781 24.578 7.547 1 74.38 24 LEU B CA 1
ATOM 2166 C C . LEU B 1 24 ? -38.281 23.156 7.277 1 74.38 24 LEU B C 1
ATOM 2168 O O . LEU B 1 24 ? -38.688 22.453 8.195 1 74.38 24 LEU B O 1
ATOM 2172 N N . GLU B 1 25 ? -38.094 22.703 6.148 1 71.88 25 GLU B N 1
ATOM 2173 C CA . GLU B 1 25 ? -38.594 21.375 5.742 1 71.88 25 GLU B CA 1
ATOM 2174 C C . GLU B 1 25 ? -37.781 20.266 6.426 1 71.88 25 GLU B C 1
ATOM 2176 O O . GLU B 1 25 ? -38.344 19.219 6.762 1 71.88 25 GLU B O 1
ATOM 2181 N N . CYS B 1 26 ? -36.594 20.562 6.664 1 70.12 26 CYS B N 1
ATOM 2182 C CA . CYS B 1 26 ? -35.75 19.5 7.211 1 70.12 26 CYS B CA 1
ATOM 2183 C C . CYS B 1 26 ? -35.656 19.594 8.727 1 70.12 26 CYS B C 1
ATOM 2185 O O . CYS B 1 26 ? -35.375 18.609 9.398 1 70.12 26 CYS B O 1
ATOM 2187 N N . ALA B 1 27 ? -35.875 20.75 9.219 1 70.31 27 ALA B N 1
ATOM 2188 C CA . ALA B 1 27 ? -35.781 20.938 10.664 1 70.31 27 ALA B CA 1
ATOM 2189 C C . ALA B 1 27 ? -37.062 20.5 11.367 1 70.31 27 ALA B C 1
ATOM 2191 O O . ALA B 1 27 ? -37.031 20.047 12.516 1 70.31 27 ALA B O 1
ATOM 2192 N N . ILE B 1 28 ? -38.094 20.766 10.602 1 68.56 28 ILE B N 1
ATOM 2193 C CA . ILE B 1 28 ? -39.406 20.438 11.203 1 68.56 28 ILE B CA 1
ATOM 2194 C C . ILE B 1 28 ? -39.781 19 10.883 1 68.56 28 ILE B C 1
ATOM 2196 O O . ILE B 1 28 ? -39.75 18.594 9.719 1 68.56 28 ILE B O 1
ATOM 2200 N N . GLN B 1 29 ? -39.844 18.156 11.914 1 64 29 GLN B N 1
ATOM 2201 C CA . GLN B 1 29 ? -40.25 16.766 11.766 1 64 29 GLN B CA 1
ATOM 2202 C C . GLN B 1 29 ? -41.719 16.672 11.344 1 64 29 GLN B C 1
ATOM 2204 O O . GLN B 1 29 ? -42.625 16.734 12.18 1 64 29 GLN B O 1
ATOM 2209 N N . ALA B 1 30 ? -41.969 16.797 10.094 1 63.31 30 ALA B N 1
ATOM 2210 C CA . ALA B 1 30 ? -43.312 16.594 9.57 1 63.31 30 ALA B CA 1
ATOM 2211 C C . ALA B 1 30 ? -43.312 15.672 8.352 1 63.31 30 ALA B C 1
ATOM 2213 O O . ALA B 1 30 ? -42.406 15.742 7.527 1 63.31 30 ALA B O 1
ATOM 2214 N N . PRO B 1 31 ? -44.125 14.664 8.438 1 60.84 31 PRO B N 1
ATOM 2215 C CA . PRO B 1 31 ? -44.188 13.664 7.371 1 60.84 31 PRO B CA 1
ATOM 2216 C C . PRO B 1 31 ? -44.188 14.281 5.973 1 60.84 31 PRO B C 1
ATOM 2218 O O . PRO B 1 31 ? -43.688 13.664 5.02 1 60.84 31 PRO B O 1
ATOM 2221 N N . ILE B 1 32 ? -44.719 15.461 5.922 1 59.16 32 ILE B N 1
ATOM 2222 C CA . ILE B 1 32 ? -44.875 16.078 4.609 1 59.16 32 ILE B CA 1
ATOM 2223 C C . ILE B 1 32 ? -43.531 16.703 4.168 1 59.16 32 ILE B C 1
ATOM 2225 O O . ILE B 1 32 ? -43.344 17 2.986 1 59.16 32 ILE B O 1
ATOM 2229 N N . LEU B 1 33 ? -42.656 16.781 5.129 1 62.81 33 LEU B N 1
ATOM 2230 C CA . LEU B 1 33 ? -41.438 17.5 4.801 1 62.81 33 LEU B CA 1
ATOM 2231 C C . LEU B 1 33 ? -40.406 16.562 4.188 1 62.81 33 LEU B C 1
ATOM 2233 O O . LEU B 1 33 ? -40.406 15.367 4.484 1 62.81 33 LEU B O 1
ATOM 2237 N N . LYS B 1 34 ? -39.75 17.156 3.281 1 69.56 34 LYS B N 1
ATOM 2238 C CA . LYS B 1 34 ? -38.812 16.406 2.451 1 69.56 34 LYS B CA 1
ATOM 2239 C C . LYS B 1 34 ? -37.594 15.922 3.266 1 69.56 34 LYS B C 1
ATOM 2241 O O . LYS B 1 34 ? -37.125 16.641 4.152 1 69.56 34 LYS B O 1
ATOM 2246 N N . ASP B 1 35 ? -37.344 14.688 2.928 1 79.25 35 ASP B N 1
ATOM 2247 C CA . ASP B 1 35 ? -36.156 14.094 3.562 1 79.25 35 ASP B CA 1
ATOM 2248 C C . ASP B 1 35 ? -34.875 14.656 2.975 1 79.25 35 ASP B C 1
ATOM 2250 O O . ASP B 1 35 ? -34.875 15.258 1.896 1 79.25 35 ASP B O 1
ATOM 2254 N N . ILE B 1 36 ? -33.812 14.695 3.725 1 86.94 36 ILE B N 1
ATOM 2255 C CA . ILE B 1 36 ? -32.469 15.07 3.264 1 86.94 36 ILE B CA 1
ATOM 2256 C C . ILE B 1 36 ? -32.062 14.203 2.072 1 86.94 36 ILE B C 1
ATOM 2258 O O . ILE B 1 36 ? -32.312 12.992 2.068 1 86.94 36 ILE B O 1
ATOM 2262 N N . THR B 1 37 ? -31.641 14.805 1.018 1 86.75 37 THR B N 1
ATOM 2263 C CA . THR B 1 37 ? -31.109 14.109 -0.148 1 86.75 37 THR B CA 1
ATOM 2264 C C . THR B 1 37 ? -29.656 14.508 -0.396 1 86.75 37 THR B C 1
ATOM 2266 O O . THR B 1 37 ? -29.125 15.414 0.256 1 86.75 37 THR B O 1
ATOM 2269 N N . ASP B 1 38 ? -29.016 13.875 -1.368 1 88.31 38 ASP B N 1
ATOM 2270 C CA . ASP B 1 38 ? -27.641 14.195 -1.725 1 88.31 38 ASP B CA 1
ATOM 2271 C C . ASP B 1 38 ? -27.516 15.664 -2.129 1 88.31 38 ASP B C 1
ATOM 2273 O O . ASP B 1 38 ? -26.531 16.328 -1.781 1 88.31 38 ASP B O 1
ATOM 2277 N N . GLU B 1 39 ? -28.531 16.125 -2.773 1 83.62 39 GLU B N 1
ATOM 2278 C CA . GLU B 1 39 ? -28.484 17.453 -3.361 1 83.62 39 GLU B CA 1
ATOM 2279 C C . GLU B 1 39 ? -28.672 18.531 -2.295 1 83.62 39 GLU B C 1
ATOM 2281 O O . GLU B 1 39 ? -28.141 19.641 -2.428 1 83.62 39 GLU B O 1
ATOM 2286 N N . THR B 1 40 ? -29.297 18.203 -1.27 1 85.94 40 THR B N 1
ATOM 2287 C CA . THR B 1 40 ? -29.625 19.219 -0.277 1 85.94 40 THR B CA 1
ATOM 2288 C C . THR B 1 40 ? -28.719 19.094 0.949 1 85.94 40 THR B C 1
ATOM 2290 O O . THR B 1 40 ? -28.703 19.969 1.81 1 85.94 40 THR B O 1
ATOM 2293 N N . LEU B 1 41 ? -27.984 18.016 1.04 1 90.75 41 LEU B N 1
ATOM 2294 C CA . LEU B 1 41 ? -27.25 17.656 2.242 1 90.75 41 LEU B CA 1
ATOM 2295 C C . LEU B 1 41 ? -26.328 18.797 2.67 1 90.75 41 LEU B C 1
ATOM 2297 O O . LEU B 1 41 ? -26.406 19.266 3.805 1 90.75 41 LEU B O 1
ATOM 2301 N N . GLU B 1 42 ? -25.531 19.312 1.766 1 89.06 42 GLU B N 1
ATOM 2302 C CA . GLU B 1 42 ? -24.578 20.344 2.146 1 89.06 42 GLU B CA 1
ATOM 2303 C C . GLU B 1 42 ? -25.281 21.594 2.676 1 89.06 42 GLU B C 1
ATOM 2305 O O . GLU B 1 42 ? -24.875 22.156 3.689 1 89.06 42 GLU B O 1
ATOM 2310 N N . THR B 1 43 ? -26.25 21.938 1.961 1 86.69 43 THR B N 1
ATOM 2311 C CA . THR B 1 43 ? -27.016 23.109 2.377 1 86.69 43 THR B CA 1
ATOM 2312 C C . THR B 1 43 ? -27.625 22.906 3.764 1 86.69 43 THR B C 1
ATOM 2314 O O . THR B 1 43 ? -27.531 23.781 4.621 1 86.69 43 THR B O 1
ATOM 2317 N N . CYS B 1 44 ? -28.203 21.828 3.926 1 89.06 44 CYS B N 1
ATOM 2318 C CA . CYS B 1 44 ? -28.797 21.516 5.219 1 89.06 44 CYS B CA 1
ATOM 2319 C C . CYS B 1 44 ? -27.75 21.5 6.32 1 89.06 44 CYS B C 1
ATOM 2321 O O . CYS B 1 44 ? -28 21.969 7.43 1 89.06 44 CYS B O 1
ATOM 2323 N N . MET B 1 45 ? -26.578 20.953 6.016 1 92.44 45 MET B N 1
ATOM 2324 C CA . MET B 1 45 ? -25.484 20.953 6.98 1 92.44 45 MET B CA 1
ATOM 2325 C C . MET B 1 45 ? -25.078 22.375 7.352 1 92.44 45 MET B C 1
ATOM 2327 O O . MET B 1 45 ? -24.906 22.688 8.531 1 92.44 45 MET B O 1
ATOM 2331 N N . ARG B 1 46 ? -25.031 23.203 6.336 1 89.88 46 ARG B N 1
ATOM 2332 C CA . ARG B 1 46 ? -24.672 24.594 6.566 1 89.88 46 ARG B CA 1
ATOM 2333 C C . ARG B 1 46 ? -25.719 25.297 7.422 1 89.88 46 ARG B C 1
ATOM 2335 O O . ARG B 1 46 ? -25.391 26.016 8.367 1 89.88 46 ARG B O 1
ATOM 2342 N N . LEU B 1 47 ? -26.875 25.062 7.129 1 86.88 47 LEU B N 1
ATOM 2343 C CA . LEU B 1 47 ? -27.984 25.703 7.832 1 86.88 47 LEU B CA 1
ATOM 2344 C C . LEU B 1 47 ? -28.078 25.203 9.266 1 86.88 47 LEU B C 1
ATOM 2346 O O . LEU B 1 47 ? -28.391 25.969 10.18 1 86.88 47 LEU B O 1
ATOM 2350 N N . SER B 1 48 ? -27.812 23.938 9.422 1 89.12 48 SER B N 1
ATOM 2351 C CA . SER B 1 48 ? -27.875 23.391 10.766 1 89.12 48 SER B CA 1
ATOM 2352 C C . SER B 1 48 ? -26.891 24.078 11.703 1 89.12 48 SER B C 1
ATOM 2354 O O . SER B 1 48 ? -27.203 24.328 12.875 1 89.12 48 SER B O 1
ATOM 2356 N N . LYS B 1 49 ? -25.812 24.406 11.18 1 89 49 LYS B N 1
ATOM 2357 C CA . LYS B 1 49 ? -24.781 25.078 11.992 1 89 49 LYS B CA 1
ATOM 2358 C C . LYS B 1 49 ? -25.062 26.562 12.125 1 89 49 LYS B C 1
ATOM 2360 O O . LYS B 1 49 ? -24.969 27.125 13.219 1 89 49 LYS B O 1
ATOM 2365 N N . ARG B 1 50 ? -25.469 27.188 11.047 1 86 50 ARG B N 1
ATOM 2366 C CA . ARG B 1 50 ? -25.75 28.609 11.039 1 86 50 ARG B CA 1
ATOM 2367 C C . ARG B 1 50 ? -26.828 28.969 12.055 1 86 50 ARG B C 1
ATOM 2369 O O . ARG B 1 50 ? -26.719 29.969 12.766 1 86 50 ARG B O 1
ATOM 2376 N N . PHE B 1 51 ? -27.812 28.094 12.172 1 83.69 51 PHE B N 1
ATOM 2377 C CA . PHE B 1 51 ? -28.953 28.391 13.016 1 83.69 51 PHE B CA 1
ATOM 2378 C C . PHE B 1 51 ? -28.938 27.547 14.281 1 83.69 51 PHE B C 1
ATOM 2380 O O . PHE B 1 51 ? -29.922 27.5 15.023 1 83.69 51 PHE B O 1
ATOM 2387 N N . ARG B 1 52 ? -27.859 26.797 14.43 1 86.12 52 ARG B N 1
ATOM 2388 C CA . ARG B 1 52 ? -27.672 25.969 15.609 1 86.12 52 ARG B CA 1
ATOM 2389 C C . ARG B 1 52 ? -28.859 25.031 15.805 1 86.12 52 ARG B C 1
ATOM 2391 O O . ARG B 1 52 ? -29.406 24.938 16.906 1 86.12 52 ARG B O 1
ATOM 2398 N N . ALA B 1 53 ? -29.312 24.516 14.773 1 86.38 53 ALA B N 1
ATOM 2399 C CA . ALA B 1 53 ? -30.453 23.594 14.781 1 86.38 53 ALA B CA 1
ATOM 2400 C C . ALA B 1 53 ? -30 22.156 15.023 1 86.38 53 ALA B C 1
ATOM 2402 O O . ALA B 1 53 ? -29.688 21.438 14.07 1 86.38 53 ALA B O 1
ATOM 2403 N N . GLN B 1 54 ? -30.078 21.688 16.172 1 85.25 54 GLN B N 1
ATOM 2404 C CA . GLN B 1 54 ? -29.547 20.391 16.562 1 85.25 54 GLN B CA 1
ATOM 2405 C C . GLN B 1 54 ? -30.312 19.25 15.898 1 85.25 54 GLN B C 1
ATOM 2407 O O . GLN B 1 54 ? -29.719 18.234 15.539 1 85.25 54 GLN B O 1
ATOM 2412 N N . GLY B 1 55 ? -31.562 19.375 15.859 1 84.62 55 GLY B N 1
ATOM 2413 C CA . GLY B 1 55 ? -32.344 18.359 15.188 1 84.62 55 GLY B CA 1
ATOM 2414 C C . GLY B 1 55 ? -31.953 18.156 13.742 1 84.62 55 GLY B C 1
ATOM 2415 O O . GLY B 1 55 ? -31.844 17.016 13.273 1 84.62 55 GLY B O 1
ATOM 2416 N N . LEU B 1 56 ? -31.75 19.203 13.078 1 88.19 56 LEU B N 1
ATOM 2417 C CA . LEU B 1 56 ? -31.328 19.125 11.68 1 88.19 56 LEU B CA 1
ATOM 2418 C C . LEU B 1 56 ? -29.922 18.562 11.57 1 88.19 56 LEU B C 1
ATOM 2420 O O . LEU B 1 56 ? -29.641 17.781 10.656 1 88.19 56 LEU B O 1
ATOM 2424 N N . GLU B 1 57 ? -29.078 18.953 12.461 1 91.5 57 GLU B N 1
ATOM 2425 C CA . GLU B 1 57 ? -27.719 18.422 12.484 1 91.5 57 GLU B CA 1
ATOM 2426 C C . GLU B 1 57 ? -27.734 16.906 12.633 1 91.5 57 GLU B C 1
ATOM 2428 O O . GLU B 1 57 ? -27.016 16.188 11.93 1 91.5 57 GLU B O 1
ATOM 2433 N N . MET B 1 58 ? -28.578 16.484 13.508 1 91.06 58 MET B N 1
ATOM 2434 C CA . MET B 1 58 ? -28.688 15.047 13.742 1 91.06 58 MET B CA 1
ATOM 2435 C C . MET B 1 58 ? -29.25 14.328 12.523 1 91.06 58 MET B C 1
ATOM 2437 O O . MET B 1 58 ? -28.828 13.219 12.203 1 91.06 58 MET B O 1
ATOM 2441 N N . ARG B 1 59 ? -30.156 14.898 11.883 1 91.12 59 ARG B N 1
ATOM 2442 C CA . ARG B 1 59 ? -30.734 14.297 10.688 1 91.12 59 ARG B CA 1
ATOM 2443 C C . ARG B 1 59 ? -29.688 14.195 9.57 1 91.12 59 ARG B C 1
ATOM 2445 O O . ARG B 1 59 ? -29.641 13.195 8.859 1 91.12 59 ARG B O 1
ATOM 2452 N N . CYS B 1 60 ? -28.922 15.227 9.414 1 93.75 60 CYS B N 1
ATOM 2453 C CA . CYS B 1 60 ? -27.844 15.203 8.43 1 93.75 60 CYS B CA 1
ATOM 2454 C C . CYS B 1 60 ? -26.844 14.109 8.742 1 93.75 60 CYS B C 1
ATOM 2456 O O . CYS B 1 60 ? -26.438 13.352 7.855 1 93.75 60 CYS B O 1
ATOM 2458 N N . ALA B 1 61 ? -26.484 14.016 10 1 95.56 61 ALA B N 1
ATOM 2459 C CA . ALA B 1 61 ? -25.531 13 10.445 1 95.56 61 ALA B CA 1
ATOM 2460 C C . ALA B 1 61 ? -26.062 11.594 10.156 1 95.56 61 ALA B C 1
ATOM 2462 O O . ALA B 1 61 ? -25.328 10.75 9.625 1 95.56 61 ALA B O 1
ATOM 2463 N N . ARG B 1 62 ? -27.266 11.414 10.484 1 94.25 62 ARG B N 1
ATOM 2464 C CA . ARG B 1 62 ? -27.875 10.109 10.258 1 94.25 62 ARG B CA 1
ATOM 2465 C C . ARG B 1 62 ? -27.906 9.773 8.766 1 94.25 62 ARG B C 1
ATOM 2467 O O . ARG B 1 62 ? -27.656 8.625 8.375 1 94.25 62 ARG B O 1
ATOM 2474 N N . TYR B 1 63 ? -28.219 10.672 8 1 94.31 63 TYR B N 1
ATOM 2475 C CA . TYR B 1 63 ? -28.25 10.461 6.555 1 94.31 63 TYR B CA 1
ATOM 2476 C C . TYR B 1 63 ? -26.891 10.023 6.039 1 94.31 63 TYR B C 1
ATOM 2478 O O . TYR B 1 63 ? -26.781 9.086 5.25 1 94.31 63 TYR B O 1
ATOM 2486 N N . ILE B 1 64 ? -25.844 10.688 6.457 1 97.75 64 ILE B N 1
ATOM 2487 C CA . ILE B 1 64 ? -24.484 10.359 6.035 1 97.75 64 ILE B CA 1
ATOM 2488 C C . ILE B 1 64 ? -24.125 8.953 6.504 1 97.75 64 ILE B C 1
ATOM 2490 O O . ILE B 1 64 ? -23.656 8.133 5.711 1 97.75 64 ILE B O 1
ATOM 2494 N N . GLN B 1 65 ? -24.375 8.68 7.734 1 97.62 65 GLN B N 1
ATOM 2495 C CA . GLN B 1 65 ? -24.016 7.395 8.32 1 97.62 65 GLN B CA 1
ATOM 2496 C C . GLN B 1 65 ? -24.734 6.25 7.605 1 97.62 65 GLN B C 1
ATOM 2498 O O . GLN B 1 65 ? -24.141 5.195 7.375 1 97.62 65 GLN B O 1
ATOM 2503 N N . ASP B 1 66 ? -25.891 6.496 7.133 1 96.19 66 ASP B N 1
ATOM 2504 C CA . ASP B 1 66 ? -26.703 5.441 6.527 1 96.19 66 ASP B CA 1
ATOM 2505 C C . ASP B 1 66 ? -26.344 5.25 5.055 1 96.19 66 ASP B C 1
ATOM 2507 O O . ASP B 1 66 ? -26.578 4.18 4.488 1 96.19 66 ASP B O 1
ATOM 2511 N N . ASN B 1 67 ? -25.734 6.277 4.473 1 97.06 67 ASN B N 1
ATOM 2512 C CA . ASN B 1 67 ? -25.703 6.223 3.016 1 97.06 67 ASN B CA 1
ATOM 2513 C C . ASN B 1 67 ? -24.281 6.293 2.479 1 97.06 67 ASN B C 1
ATOM 2515 O O . ASN B 1 67 ? -24.031 5.961 1.318 1 97.06 67 ASN B O 1
ATOM 2519 N N . VAL B 1 68 ? -23.297 6.68 3.25 1 97.62 68 VAL B N 1
ATOM 2520 C CA . VAL B 1 68 ? -21.984 7.027 2.73 1 97.62 68 VAL B CA 1
ATOM 2521 C C . VAL B 1 68 ? -21.328 5.793 2.119 1 97.62 68 VAL B C 1
ATOM 2523 O O . VAL B 1 68 ? -20.641 5.891 1.099 1 97.62 68 VAL B O 1
ATOM 2526 N N . ASN B 1 69 ? -21.531 4.656 2.619 1 95.5 69 ASN B N 1
ATOM 2527 C CA . ASN B 1 69 ? -20.891 3.436 2.145 1 95.5 69 ASN B CA 1
ATOM 2528 C C . ASN B 1 69 ? -21.469 2.988 0.803 1 95.5 69 ASN B C 1
ATOM 2530 O O . ASN B 1 69 ? -20.891 2.123 0.138 1 95.5 69 ASN B O 1
ATOM 2534 N N . LYS B 1 70 ? -22.547 3.604 0.429 1 94.81 70 LYS B N 1
ATOM 2535 C CA . LYS B 1 70 ? -23.172 3.279 -0.854 1 94.81 70 LYS B CA 1
ATOM 2536 C C . LYS B 1 70 ? -22.75 4.277 -1.932 1 94.81 70 LYS B C 1
ATOM 2538 O O . LYS B 1 70 ? -23.141 4.145 -3.094 1 94.81 70 LYS B O 1
ATOM 2543 N N . LYS B 1 71 ? -21.969 5.207 -1.576 1 95.44 71 LYS B N 1
ATOM 2544 C CA . LYS B 1 71 ? -21.531 6.246 -2.502 1 95.44 71 LYS B CA 1
ATOM 2545 C C . LYS B 1 71 ? -20.172 5.91 -3.1 1 95.44 71 LYS B C 1
ATOM 2547 O O . LYS B 1 71 ? -19.438 5.062 -2.57 1 95.44 71 LYS B O 1
ATOM 2552 N N . VAL B 1 72 ? -19.953 6.535 -4.227 1 95.12 72 VAL B N 1
ATOM 2553 C CA . VAL B 1 72 ? -18.594 6.445 -4.781 1 95.12 72 VAL B CA 1
ATOM 2554 C C . VAL B 1 72 ? -17.625 7.223 -3.9 1 95.12 72 VAL B C 1
ATOM 2556 O O . VAL B 1 72 ? -18.016 8.195 -3.246 1 95.12 72 VAL B O 1
ATOM 2559 N N . PRO B 1 73 ? -16.391 6.895 -3.883 1 96.31 73 PRO B N 1
ATOM 2560 C CA . PRO B 1 73 ? -15.414 7.461 -2.959 1 96.31 73 PRO B CA 1
ATOM 2561 C C . PRO B 1 73 ? -15.305 8.984 -3.068 1 96.31 73 PRO B C 1
ATOM 2563 O O . PRO B 1 73 ? -15.164 9.672 -2.053 1 96.31 73 PRO B O 1
ATOM 2566 N N . MET B 1 74 ? -15.422 9.5 -4.207 1 95.44 74 MET B N 1
ATOM 2567 C CA . MET B 1 74 ? -15.297 10.945 -4.379 1 95.44 74 MET B CA 1
ATOM 2568 C C . MET B 1 74 ? -16.422 11.68 -3.652 1 95.44 74 MET B C 1
ATOM 2570 O O . MET B 1 74 ? -16.188 12.719 -3.027 1 95.44 74 MET B O 1
ATOM 2574 N N . VAL B 1 75 ? -17.531 11.148 -3.754 1 95.75 75 VAL B N 1
ATOM 2575 C CA . VAL B 1 75 ? -18.672 11.75 -3.055 1 95.75 75 VAL B CA 1
ATOM 2576 C C . VAL B 1 75 ? -18.469 11.633 -1.546 1 95.75 75 VAL B C 1
ATOM 2578 O O . VAL B 1 75 ? -18.688 12.602 -0.81 1 95.75 75 VAL B O 1
ATOM 2581 N N . ALA B 1 76 ? -18.047 10.477 -1.146 1 97.81 76 ALA B N 1
ATOM 2582 C CA . ALA B 1 76 ? -17.734 10.289 0.27 1 97.81 76 ALA B CA 1
ATOM 2583 C C . ALA B 1 76 ? -16.688 11.289 0.744 1 97.81 76 ALA B C 1
ATOM 2585 O O . ALA B 1 76 ? -16.781 11.805 1.861 1 97.81 76 ALA B O 1
ATOM 2586 N N . LEU B 1 77 ? -15.742 11.5 -0.089 1 97.56 77 LEU B N 1
ATOM 2587 C CA . LEU B 1 77 ? -14.703 12.469 0.225 1 97.56 77 LEU B CA 1
ATOM 2588 C C . LEU B 1 77 ? -15.297 13.867 0.373 1 97.56 77 LEU B C 1
ATOM 2590 O O . LEU B 1 77 ? -14.922 14.609 1.285 1 97.56 77 LEU B O 1
ATOM 2594 N N . CYS B 1 78 ? -16.188 14.234 -0.438 1 96.44 78 CYS B N 1
ATOM 2595 C CA . CYS B 1 78 ? -16.875 15.523 -0.34 1 96.44 78 CYS B CA 1
ATOM 2596 C C . CYS B 1 78 ? -17.656 15.625 0.963 1 96.44 78 CYS B C 1
ATOM 2598 O O . CYS B 1 78 ? -17.594 16.656 1.647 1 96.44 78 CYS B O 1
ATOM 2600 N N . TRP B 1 79 ? -18.344 14.578 1.227 1 97.31 79 TRP B N 1
ATOM 2601 C CA . TRP B 1 79 ? -19.109 14.555 2.475 1 97.31 79 TRP B CA 1
ATOM 2602 C C . TRP B 1 79 ? -18.172 14.695 3.676 1 97.31 79 TRP B C 1
ATOM 2604 O O . TRP B 1 79 ? -18.469 15.445 4.613 1 97.31 79 TRP B O 1
ATOM 2614 N N . LEU B 1 80 ? -17.078 13.992 3.594 1 97.81 80 LEU B N 1
ATOM 2615 C CA . LEU B 1 80 ? -16.094 14.094 4.668 1 97.81 80 LEU B CA 1
ATOM 2616 C C . LEU B 1 80 ? -15.578 15.523 4.801 1 97.81 80 LEU B C 1
ATOM 2618 O O . LEU B 1 80 ? -15.43 16.031 5.914 1 97.81 80 LEU B O 1
ATOM 2622 N N . ASN B 1 81 ? -15.32 16.078 3.723 1 96.75 81 ASN B N 1
ATOM 2623 C CA . ASN B 1 81 ? -14.883 17.469 3.727 1 96.75 81 ASN B CA 1
ATOM 2624 C C . ASN B 1 81 ? -15.898 18.375 4.41 1 96.75 81 ASN B C 1
ATOM 2626 O O . ASN B 1 81 ? -15.531 19.25 5.207 1 96.75 81 ASN B O 1
ATOM 2630 N N . TRP B 1 82 ? -17.172 18.219 4.105 1 95.25 82 TRP B N 1
ATOM 2631 C CA . TRP B 1 82 ? -18.234 18.984 4.742 1 95.25 82 TRP B CA 1
ATOM 2632 C C . TRP B 1 82 ? -18.266 18.703 6.242 1 95.25 82 TRP B C 1
ATOM 2634 O O . TRP B 1 82 ? -18.438 19.641 7.039 1 95.25 82 TRP B O 1
ATOM 2644 N N . VAL B 1 83 ? -18.094 17.453 6.59 1 97 83 VAL B N 1
ATOM 2645 C CA . VAL B 1 83 ? -18.094 17.031 7.988 1 97 83 VAL B CA 1
ATOM 2646 C C . VAL B 1 83 ? -16.969 17.75 8.742 1 97 83 VAL B C 1
ATOM 2648 O O . VAL B 1 83 ? -17.172 18.219 9.867 1 97 83 VAL B O 1
ATOM 2651 N N . LEU B 1 84 ? -15.898 17.812 8.133 1 95.88 84 LEU B N 1
ATOM 2652 C CA . LEU B 1 84 ? -14.742 18.469 8.727 1 95.88 84 LEU B CA 1
ATOM 2653 C C . LEU B 1 84 ? -14.953 19.984 8.805 1 95.88 84 LEU B C 1
ATOM 2655 O O . LEU B 1 84 ? -14.75 20.594 9.852 1 95.88 84 LEU B O 1
ATOM 2659 N N . LYS B 1 85 ? -15.445 20.547 7.742 1 93.88 85 LYS B N 1
ATOM 2660 C CA . LYS B 1 85 ? -15.625 22 7.645 1 93.88 85 LYS B CA 1
ATOM 2661 C C . LYS B 1 85 ? -16.656 22.484 8.648 1 93.88 85 LYS B C 1
ATOM 2663 O O . LYS B 1 85 ? -16.484 23.547 9.25 1 93.88 85 LYS B O 1
ATOM 2668 N N . HIS B 1 86 ? -17.688 21.719 8.812 1 91.88 86 HIS B N 1
ATOM 2669 C CA . HIS B 1 86 ? -18.797 22.156 9.664 1 91.88 86 HIS B CA 1
ATOM 2670 C C . HIS B 1 86 ? -18.734 21.5 11.039 1 91.88 86 HIS B C 1
ATOM 2672 O O . HIS B 1 86 ? -19.672 21.594 11.82 1 91.88 86 HIS B O 1
ATOM 2678 N N . LYS B 1 87 ? -17.719 20.703 11.328 1 93.62 87 LYS B N 1
ATOM 2679 C CA . LYS B 1 87 ? -17.406 20.141 12.641 1 93.62 87 LYS B CA 1
ATOM 2680 C C . LYS B 1 87 ? -18.531 19.25 13.133 1 93.62 87 LYS B C 1
ATOM 2682 O O . LYS B 1 87 ? -19.016 19.406 14.258 1 93.62 87 LYS B O 1
ATOM 2687 N N . PHE B 1 88 ? -18.875 18.391 12.375 1 95.88 88 PHE B N 1
ATOM 2688 C CA . PHE B 1 88 ? -19.844 17.391 12.781 1 95.88 88 PHE B CA 1
ATOM 2689 C C . PHE B 1 88 ? -19.219 16.375 13.734 1 95.88 88 PHE B C 1
ATOM 2691 O O . PHE B 1 88 ? -18 16.406 13.969 1 95.88 88 PHE B O 1
ATOM 2698 N N . ASP B 1 89 ? -20.047 15.516 14.234 1 94.56 89 ASP B N 1
ATOM 2699 C CA . ASP B 1 89 ? -19.609 14.633 15.32 1 94.56 89 ASP B CA 1
ATOM 2700 C C . ASP B 1 89 ? -18.672 13.555 14.812 1 94.56 89 ASP B C 1
ATOM 2702 O O . ASP B 1 89 ? -18.578 13.32 13.602 1 94.56 89 ASP B O 1
ATOM 2706 N N . ARG B 1 90 ? -18.094 12.891 15.758 1 95.12 90 ARG B N 1
ATOM 2707 C CA . ARG B 1 90 ? -17.062 11.891 15.469 1 95.12 90 ARG B CA 1
ATOM 2708 C C . ARG B 1 90 ? -17.656 10.688 14.75 1 95.12 90 ARG B C 1
ATOM 2710 O O . ARG B 1 90 ? -17.016 10.102 13.875 1 95.12 90 ARG B O 1
ATOM 2717 N N . ALA B 1 91 ? -18.797 10.352 15.133 1 95.75 91 ALA B N 1
ATOM 2718 C CA . ALA B 1 91 ? -19.438 9.188 14.523 1 95.75 91 ALA B CA 1
ATOM 2719 C C . ALA B 1 91 ? -19.656 9.398 13.031 1 95.75 91 ALA B C 1
ATOM 2721 O O . ALA B 1 91 ? -19.438 8.484 12.227 1 95.75 91 ALA B O 1
ATOM 2722 N N . THR B 1 92 ? -20.047 10.539 12.68 1 97.31 92 THR B N 1
ATOM 2723 C CA . THR B 1 92 ? -20.266 10.883 11.281 1 97.31 92 THR B CA 1
ATOM 2724 C C . THR B 1 92 ? -18.938 10.914 10.523 1 97.31 92 THR B C 1
ATOM 2726 O O . THR B 1 92 ? -18.844 10.422 9.398 1 97.31 92 THR B O 1
ATOM 2729 N N . TYR B 1 93 ? -17.984 11.492 11.227 1 96.81 93 TYR B N 1
ATOM 2730 C CA . TYR B 1 93 ? -16.625 11.523 10.703 1 96.81 93 TYR B CA 1
ATOM 2731 C C . TYR B 1 93 ? -16.109 10.109 10.438 1 96.81 93 TYR B C 1
ATOM 2733 O O . TYR B 1 93 ? -15.688 9.797 9.32 1 96.81 93 TYR B O 1
ATOM 2741 N N . ASP B 1 94 ? -16.234 9.266 11.328 1 96.81 94 ASP B N 1
ATOM 2742 C CA . ASP B 1 94 ? -15.742 7.891 11.25 1 96.81 94 ASP B CA 1
ATOM 2743 C C . ASP B 1 94 ? -16.5 7.102 10.188 1 96.81 94 ASP B C 1
ATOM 2745 O O . ASP B 1 94 ? -15.938 6.223 9.531 1 96.81 94 ASP B O 1
ATOM 2749 N N . ALA B 1 95 ? -17.734 7.41 10.016 1 97.38 95 ALA B N 1
ATOM 2750 C CA . ALA B 1 95 ? -18.562 6.688 9.055 1 97.38 95 ALA B CA 1
ATOM 2751 C C . ALA B 1 95 ? -18.078 6.902 7.629 1 97.38 95 ALA B C 1
ATOM 2753 O O . ALA B 1 95 ? -18.219 6.023 6.777 1 97.38 95 ALA B O 1
ATOM 2754 N N . CYS B 1 96 ? -17.438 8 7.371 1 98.12 96 CYS B N 1
ATOM 2755 C CA . CYS B 1 96 ? -17.047 8.375 6.02 1 98.12 96 CYS B CA 1
ATOM 2756 C C . CYS B 1 96 ? -15.711 7.727 5.648 1 98.12 96 CYS B C 1
ATOM 2758 O O . CYS B 1 96 ? -15.406 7.551 4.465 1 98.12 96 CYS B O 1
ATOM 2760 N N . LEU B 1 97 ? -14.906 7.352 6.59 1 98.06 97 LEU B N 1
ATOM 2761 C CA . LEU B 1 97 ? -13.492 7.07 6.398 1 98.06 97 LEU B CA 1
ATOM 2762 C C . LEU B 1 97 ? -13.289 5.828 5.535 1 98.06 97 LEU B C 1
ATOM 2764 O O . LEU B 1 97 ? -12.484 5.836 4.602 1 98.06 97 LEU B O 1
ATOM 2768 N N . PRO B 1 98 ? -14.016 4.762 5.789 1 97.81 98 PRO B N 1
ATOM 2769 C CA . PRO B 1 98 ? -13.766 3.557 4.992 1 97.81 98 PRO B CA 1
ATOM 2770 C C . PRO B 1 98 ? -14.047 3.762 3.506 1 97.81 98 PRO B C 1
ATOM 2772 O O . PRO B 1 98 ? -13.25 3.34 2.662 1 97.81 98 PRO B O 1
ATOM 2775 N N . CYS B 1 99 ? -15.078 4.438 3.229 1 98.19 99 CYS B N 1
ATOM 2776 C CA . CYS B 1 99 ? -15.414 4.684 1.832 1 98.19 99 CYS B CA 1
ATOM 2777 C C . CYS B 1 99 ? -14.391 5.613 1.182 1 98.19 99 CYS B C 1
ATOM 2779 O O . CYS B 1 99 ? -13.984 5.391 0.04 1 98.19 99 CYS B O 1
ATOM 2781 N N . VAL B 1 100 ? -13.977 6.613 1.886 1 98.44 100 VAL B N 1
ATOM 2782 C CA . VAL B 1 100 ? -12.953 7.52 1.376 1 98.44 100 VAL B CA 1
ATOM 2783 C C . VAL B 1 100 ? -11.648 6.75 1.153 1 98.44 100 VAL B C 1
ATOM 2785 O O . VAL B 1 100 ? -10.984 6.926 0.128 1 98.44 100 VAL B O 1
ATOM 2788 N N . ALA B 1 101 ? -11.305 5.859 2.057 1 98.12 101 ALA B N 1
ATOM 2789 C CA . ALA B 1 101 ? -10.078 5.074 1.979 1 98.12 101 ALA B CA 1
ATOM 2790 C C . ALA B 1 101 ? -10.094 4.145 0.769 1 98.12 101 ALA B C 1
ATOM 2792 O O . ALA B 1 101 ? -9.039 3.719 0.288 1 98.12 101 ALA B O 1
ATOM 2793 N N . SER B 1 102 ? -11.258 3.855 0.334 1 97.88 102 SER B N 1
ATOM 2794 C CA . SER B 1 102 ? -11.375 2.939 -0.796 1 97.88 102 SER B CA 1
ATOM 2795 C C . SER B 1 102 ? -11.062 3.643 -2.111 1 97.88 102 SER B C 1
ATOM 2797 O O . SER B 1 102 ? -10.922 2.992 -3.15 1 97.88 102 SER B O 1
ATOM 2799 N N . ALA B 1 103 ? -10.898 4.949 -2.082 1 98.06 103 ALA B N 1
ATOM 2800 C CA . ALA B 1 103 ? -10.523 5.699 -3.279 1 98.06 103 ALA B CA 1
ATOM 2801 C C . ALA B 1 103 ? -9.148 5.273 -3.785 1 98.06 103 ALA B C 1
ATOM 2803 O O . ALA B 1 103 ? -8.344 4.734 -3.025 1 98.06 103 ALA B O 1
ATOM 2804 N N . SER B 1 104 ? -8.961 5.418 -5.066 1 97.81 104 SER B N 1
ATOM 2805 C CA . SER B 1 104 ? -7.629 5.152 -5.605 1 97.81 104 SER B CA 1
ATOM 2806 C C . SER B 1 104 ? -6.59 6.086 -4.992 1 97.81 104 SER B C 1
ATOM 2808 O O . SER B 1 104 ? -6.93 7.172 -4.516 1 97.81 104 SER B O 1
ATOM 2810 N N . LEU B 1 105 ? -5.375 5.637 -4.965 1 97.75 105 LEU B N 1
ATOM 2811 C CA . LEU B 1 105 ? -4.293 6.461 -4.438 1 97.75 105 LEU B CA 1
ATOM 2812 C C . LEU B 1 105 ? -4.207 7.785 -5.191 1 97.75 105 LEU B C 1
ATOM 2814 O O . LEU B 1 105 ? -4.074 8.844 -4.574 1 97.75 105 LEU B O 1
ATOM 2818 N N . THR B 1 106 ? -4.336 7.797 -6.414 1 97.12 106 THR B N 1
ATOM 2819 C CA . THR B 1 106 ? -4.266 8.984 -7.254 1 97.12 106 THR B CA 1
ATOM 2820 C C . THR B 1 106 ? -5.375 9.969 -6.891 1 97.12 106 THR B C 1
ATOM 2822 O O . THR B 1 106 ? -5.137 11.172 -6.789 1 97.12 106 THR B O 1
ATOM 2825 N N . CYS B 1 107 ? -6.504 9.453 -6.691 1 96.69 107 CYS B N 1
ATOM 2826 C CA . CYS B 1 107 ? -7.633 10.297 -6.305 1 96.69 107 CYS B CA 1
ATOM 2827 C C . CYS B 1 107 ? -7.367 10.984 -4.969 1 96.69 107 CYS B C 1
ATOM 2829 O O . CYS B 1 107 ? -7.594 12.188 -4.832 1 96.69 107 CYS B O 1
ATOM 2831 N N . LEU B 1 108 ? -6.879 10.258 -4.031 1 97.62 108 LEU B N 1
ATOM 2832 C CA . LEU B 1 108 ? -6.59 10.812 -2.711 1 97.62 108 LEU B CA 1
ATOM 2833 C C . LEU B 1 108 ? -5.52 11.898 -2.797 1 97.62 108 LEU B C 1
ATOM 2835 O O . LEU B 1 108 ? -5.637 12.938 -2.148 1 97.62 108 LEU B O 1
ATOM 2839 N N . GLU B 1 109 ? -4.555 11.664 -3.605 1 96.44 109 GLU B N 1
ATOM 2840 C CA . GLU B 1 109 ? -3.473 12.641 -3.752 1 96.44 109 GLU B CA 1
ATOM 2841 C C . GLU B 1 109 ? -3.955 13.891 -4.473 1 96.44 109 GLU B C 1
ATOM 2843 O O . GLU B 1 109 ? -3.564 15.008 -4.117 1 96.44 109 GLU B O 1
ATOM 2848 N N . GLN B 1 110 ? -4.773 13.734 -5.422 1 95.06 110 GLN B N 1
ATOM 2849 C CA . GLN B 1 110 ? -5.293 14.852 -6.199 1 95.06 110 GLN B CA 1
ATOM 2850 C C . GLN B 1 110 ? -6.184 15.75 -5.344 1 95.06 110 GLN B C 1
ATOM 2852 O O . GLN B 1 110 ? -6.277 16.953 -5.594 1 95.06 110 GLN B O 1
ATOM 2857 N N . HIS B 1 111 ? -6.785 15.125 -4.391 1 95.56 111 HIS B N 1
ATOM 2858 C CA . HIS B 1 111 ? -7.746 15.867 -3.58 1 95.56 111 HIS B CA 1
ATOM 2859 C C . HIS B 1 111 ? -7.273 15.977 -2.135 1 95.56 111 HIS B C 1
ATOM 2861 O O . HIS B 1 111 ? -8.094 16.062 -1.215 1 95.56 111 HIS B O 1
ATOM 2867 N N . ARG B 1 112 ? -6.012 15.852 -1.966 1 95.19 112 ARG B N 1
ATOM 2868 C CA . ARG B 1 112 ? -5.465 15.836 -0.614 1 95.19 112 ARG B CA 1
ATOM 2869 C C . ARG B 1 112 ? -5.777 17.141 0.118 1 95.19 112 ARG B C 1
ATOM 2871 O O . ARG B 1 112 ? -5.828 17.172 1.35 1 95.19 112 ARG B O 1
ATOM 2878 N N . ASN B 1 113 ? -6.113 18.25 -0.602 1 95 113 ASN B N 1
ATOM 2879 C CA . ASN B 1 113 ? -6.422 19.547 0.012 1 95 113 ASN B CA 1
ATOM 2880 C C . ASN B 1 113 ? -7.801 19.531 0.664 1 95 113 ASN B C 1
ATOM 2882 O O . ASN B 1 113 ? -8.141 20.453 1.415 1 95 113 ASN B O 1
ATOM 2886 N N . MET B 1 114 ? -8.539 18.5 0.396 1 94.88 114 MET B N 1
ATOM 2887 C CA . MET B 1 114 ? -9.891 18.422 0.939 1 94.88 114 MET B CA 1
ATOM 2888 C C . MET B 1 114 ? -9.875 17.859 2.355 1 94.88 114 MET B C 1
ATOM 2890 O O . MET B 1 114 ? -10.883 17.906 3.062 1 94.88 114 MET B O 1
ATOM 2894 N N . ILE B 1 115 ? -8.711 17.328 2.752 1 95.94 115 ILE B N 1
ATOM 2895 C CA . ILE B 1 115 ? -8.578 16.734 4.078 1 95.94 115 ILE B CA 1
ATOM 2896 C C . ILE B 1 115 ? -7.238 17.125 4.691 1 95.94 115 ILE B C 1
ATOM 2898 O O . ILE B 1 115 ? -6.426 17.797 4.047 1 95.94 115 ILE B O 1
ATOM 2902 N N . THR B 1 116 ? -7.094 16.828 5.941 1 96.12 116 THR B N 1
ATOM 2903 C CA . THR B 1 116 ? -5.824 17.125 6.594 1 96.12 116 THR B CA 1
ATOM 2904 C C . THR B 1 116 ? -4.758 16.109 6.188 1 96.12 116 THR B C 1
ATOM 2906 O O . THR B 1 116 ? -5.07 14.961 5.859 1 96.12 116 THR B O 1
ATOM 2909 N N . GLU B 1 117 ? -3.529 16.5 6.281 1 96.69 117 GLU B N 1
ATOM 2910 C CA . GLU B 1 117 ? -2.424 15.594 5.969 1 96.69 117 GLU B CA 1
ATOM 2911 C C . GLU B 1 117 ? -2.377 14.422 6.938 1 96.69 117 GLU B C 1
ATOM 2913 O O . GLU B 1 117 ? -2.008 13.305 6.559 1 96.69 117 GLU B O 1
ATOM 2918 N N . LYS B 1 118 ? -2.709 14.695 8.141 1 96.69 118 LYS B N 1
ATOM 2919 C CA . LYS B 1 118 ? -2.773 13.625 9.133 1 96.69 118 LYS B CA 1
ATOM 2920 C C . LYS B 1 118 ? -3.787 12.555 8.719 1 96.69 118 LYS B C 1
ATOM 2922 O O . LYS B 1 118 ? -3.49 11.359 8.766 1 96.69 118 LYS B O 1
ATOM 2927 N N . LEU B 1 119 ? -4.906 13.023 8.359 1 96.94 119 LEU B N 1
ATOM 2928 C CA . LEU B 1 119 ? -5.949 12.094 7.938 1 96.94 119 LEU B CA 1
ATOM 2929 C C . LEU B 1 119 ? -5.531 11.344 6.676 1 96.94 119 LEU B C 1
ATOM 2931 O O . LEU B 1 119 ? -5.766 10.141 6.562 1 96.94 119 LEU B O 1
ATOM 2935 N N . LEU B 1 120 ? -4.957 12.07 5.754 1 97.75 120 LEU B N 1
ATOM 2936 C CA . LEU B 1 120 ? -4.477 11.414 4.543 1 97.75 120 LEU B CA 1
ATOM 2937 C C . LEU B 1 120 ? -3.49 10.305 4.883 1 97.75 120 LEU B C 1
ATOM 2939 O O . LEU B 1 120 ? -3.58 9.203 4.34 1 97.75 120 LEU B O 1
ATOM 2943 N N . ALA B 1 121 ? -2.588 10.57 5.742 1 97.75 121 ALA B N 1
ATOM 2944 C CA . ALA B 1 121 ? -1.613 9.57 6.16 1 97.75 121 ALA B CA 1
ATOM 2945 C C . ALA B 1 121 ? -2.305 8.359 6.781 1 97.75 121 ALA B C 1
ATOM 2947 O O . ALA B 1 121 ? -1.931 7.215 6.504 1 97.75 121 ALA B O 1
ATOM 2948 N N . ASP B 1 122 ? -3.301 8.625 7.566 1 97.44 122 ASP B N 1
ATOM 2949 C CA . ASP B 1 122 ? -4.043 7.535 8.195 1 97.44 122 ASP B CA 1
ATOM 2950 C C . ASP B 1 122 ? -4.762 6.688 7.148 1 97.44 122 ASP B C 1
ATOM 2952 O O . ASP B 1 122 ? -4.797 5.461 7.258 1 97.44 122 ASP B O 1
ATOM 2956 N N . LEU B 1 123 ? -5.348 7.328 6.242 1 98.19 123 LEU B N 1
ATOM 2957 C CA . LEU B 1 123 ? -6.023 6.617 5.164 1 98.19 123 LEU B CA 1
ATOM 2958 C C . LEU B 1 123 ? -5.043 5.746 4.383 1 98.19 123 LEU B C 1
ATOM 2960 O O . LEU B 1 123 ? -5.336 4.59 4.082 1 98.19 123 LEU B O 1
ATOM 2964 N N . LEU B 1 124 ? -3.896 6.289 4.074 1 98.25 124 LEU B N 1
ATOM 2965 C CA . LEU B 1 124 ? -2.9 5.566 3.293 1 98.25 124 LEU B CA 1
ATOM 2966 C C . LEU B 1 124 ? -2.336 4.391 4.086 1 98.25 124 LEU B C 1
ATOM 2968 O O . LEU B 1 124 ? -2.061 3.332 3.518 1 98.25 124 LEU B O 1
ATOM 2972 N N . ALA B 1 125 ? -2.186 4.602 5.344 1 98.19 125 ALA B N 1
ATOM 2973 C CA . ALA B 1 125 ? -1.739 3.502 6.195 1 98.19 125 ALA B CA 1
ATOM 2974 C C . ALA B 1 125 ? -2.748 2.357 6.188 1 98.19 125 ALA B C 1
ATOM 2976 O O . ALA B 1 125 ? -2.371 1.188 6.086 1 98.19 125 ALA B O 1
ATOM 2977 N N . ALA B 1 126 ? -3.982 2.725 6.309 1 97.88 126 ALA B N 1
ATOM 2978 C CA . ALA B 1 126 ? -5.031 1.709 6.262 1 97.88 126 ALA B CA 1
ATOM 2979 C C . ALA B 1 126 ? -5.035 0.98 4.922 1 97.88 126 ALA B C 1
ATOM 2981 O O . ALA B 1 126 ? -5.199 -0.241 4.871 1 97.88 126 ALA B O 1
ATOM 2982 N N . LYS B 1 127 ? -4.824 1.692 3.871 1 97.69 127 LYS B N 1
ATOM 2983 C CA . LYS B 1 127 ? -4.77 1.101 2.537 1 97.69 127 LYS B CA 1
ATOM 2984 C C . LYS B 1 127 ? -3.592 0.141 2.41 1 97.69 127 LYS B C 1
ATOM 2986 O O . LYS B 1 127 ? -3.711 -0.921 1.796 1 97.69 127 LYS B O 1
ATOM 2991 N N . LEU B 1 128 ? -2.486 0.564 2.934 1 97.62 128 LEU B N 1
ATOM 2992 C CA . LEU B 1 128 ? -1.301 -0.286 2.893 1 97.62 128 LEU B CA 1
ATOM 2993 C C . LEU B 1 128 ? -1.554 -1.606 3.613 1 97.62 128 LEU B C 1
ATOM 2995 O O . LEU B 1 128 ? -1.271 -2.678 3.072 1 97.62 128 LEU B O 1
ATOM 2999 N N . ARG B 1 129 ? -2.146 -1.515 4.758 1 96.75 129 ARG B N 1
ATOM 3000 C CA . ARG B 1 129 ? -2.43 -2.727 5.52 1 96.75 129 ARG B CA 1
ATOM 3001 C C . ARG B 1 129 ? -3.43 -3.613 4.789 1 96.75 129 ARG B C 1
ATOM 3003 O O . ARG B 1 129 ? -3.291 -4.84 4.777 1 96.75 129 ARG B O 1
ATOM 3010 N N . THR B 1 130 ? -4.383 -3.01 4.242 1 95.69 130 THR B N 1
ATOM 3011 C CA . THR B 1 130 ? -5.363 -3.758 3.465 1 95.69 130 THR B CA 1
ATOM 3012 C C . THR B 1 130 ? -4.699 -4.453 2.279 1 95.69 130 THR B C 1
ATOM 3014 O O . THR B 1 130 ? -5 -5.609 1.981 1 95.69 130 THR B O 1
ATOM 3017 N N . LEU B 1 131 ? -3.775 -3.758 1.639 1 95.62 131 LEU B N 1
ATOM 3018 C CA . LEU B 1 131 ? -3.08 -4.316 0.485 1 95.62 131 LEU B CA 1
ATOM 3019 C C . LEU B 1 131 ? -2.225 -5.512 0.891 1 95.62 131 LEU B C 1
ATOM 3021 O O . LEU B 1 131 ? -2.125 -6.492 0.149 1 95.62 131 LEU B O 1
ATOM 3025 N N . TYR B 1 132 ? -1.613 -5.445 2.02 1 94.25 132 TYR B N 1
ATOM 3026 C CA . TYR B 1 132 ? -0.857 -6.586 2.523 1 94.25 132 TYR B CA 1
ATOM 3027 C C . TYR B 1 132 ? -1.751 -7.812 2.666 1 94.25 132 TYR B C 1
ATOM 3029 O O . TYR B 1 132 ? -1.361 -8.922 2.289 1 94.25 132 TYR B O 1
ATOM 3037 N N . GLU B 1 133 ? -2.93 -7.57 3.172 1 92.25 133 GLU B N 1
ATOM 3038 C CA . GLU B 1 133 ? -3.883 -8.664 3.32 1 92.25 133 GLU B CA 1
ATOM 3039 C C . GLU B 1 133 ? -4.344 -9.18 1.96 1 92.25 133 GLU B C 1
ATOM 3041 O O . GLU B 1 133 ? -4.469 -10.391 1.761 1 92.25 133 GLU B O 1
ATOM 3046 N N . GLN B 1 134 ? -4.605 -8.281 1.099 1 90.69 134 GLN B N 1
ATOM 3047 C CA . GLN B 1 134 ? -5.035 -8.656 -0.245 1 90.69 134 GLN B CA 1
ATOM 3048 C C . GLN B 1 134 ? -3.969 -9.484 -0.954 1 90.69 134 GLN B C 1
ATOM 3050 O O . GLN B 1 134 ? -4.289 -10.414 -1.694 1 90.69 134 GLN B O 1
ATOM 3055 N N . ALA B 1 135 ? -2.721 -9.133 -0.74 1 90.62 135 ALA B N 1
ATOM 3056 C CA . ALA B 1 135 ? -1.623 -9.867 -1.361 1 90.62 135 ALA B CA 1
ATOM 3057 C C . ALA B 1 135 ? -1.627 -11.328 -0.921 1 90.62 135 ALA B C 1
ATOM 3059 O O . ALA B 1 135 ? -1.411 -12.234 -1.735 1 90.62 135 ALA B O 1
ATOM 3060 N N . VAL B 1 136 ? -1.894 -11.57 0.309 1 89.62 136 VAL B N 1
ATOM 3061 C CA . VAL B 1 136 ? -1.965 -12.93 0.827 1 89.62 136 VAL B CA 1
ATOM 3062 C C . VAL B 1 136 ? -3.092 -13.688 0.131 1 89.62 136 VAL B C 1
ATOM 3064 O O . VAL B 1 136 ? -2.902 -14.828 -0.312 1 89.62 136 VAL B O 1
ATOM 3067 N N . ASN B 1 137 ? -4.156 -13.07 0.011 1 86.31 137 ASN B N 1
ATOM 3068 C CA . ASN B 1 137 ? -5.312 -13.688 -0.634 1 86.31 137 ASN B CA 1
ATOM 3069 C C . ASN B 1 137 ? -5.031 -14.008 -2.1 1 86.31 137 ASN B C 1
ATOM 3071 O O . ASN B 1 137 ? -5.441 -15.055 -2.6 1 86.31 137 ASN B O 1
ATOM 3075 N N . VAL B 1 138 ? -4.398 -13.094 -2.723 1 87.06 138 VAL B N 1
ATOM 3076 C CA . VAL B 1 138 ? -4.078 -13.273 -4.133 1 87.06 138 VAL B CA 1
ATOM 3077 C C . VAL B 1 138 ? -3.16 -14.477 -4.309 1 87.06 138 VAL B C 1
ATOM 3079 O O . VAL B 1 138 ? -3.391 -15.32 -5.176 1 87.06 138 VAL B O 1
ATOM 3082 N N . PHE B 1 139 ? -2.213 -14.578 -3.459 1 85.94 139 PHE B N 1
ATOM 3083 C CA . PHE B 1 139 ? -1.274 -15.688 -3.535 1 85.94 139 PHE B CA 1
ATOM 3084 C C . PHE B 1 139 ? -1.988 -17.016 -3.309 1 85.94 139 PHE B C 1
ATOM 3086 O O . PHE B 1 139 ? -1.757 -17.984 -4.035 1 85.94 139 PHE B O 1
ATOM 3093 N N . GLN B 1 140 ? -2.791 -17.016 -2.373 1 84.75 140 GLN B N 1
ATOM 3094 C CA . GLN B 1 140 ? -3.537 -18.234 -2.068 1 84.75 140 GLN B CA 1
ATOM 3095 C C . GLN B 1 140 ? -4.441 -18.625 -3.232 1 84.75 140 GLN B C 1
ATOM 3097 O O . GLN B 1 140 ? -4.547 -19.812 -3.564 1 84.75 140 GLN B O 1
ATOM 3102 N N . THR B 1 141 ? -5.043 -17.719 -3.814 1 84.56 141 THR B N 1
ATOM 3103 C CA . THR B 1 141 ? -5.949 -17.984 -4.93 1 84.56 141 THR B CA 1
ATOM 3104 C C . THR B 1 141 ? -5.184 -18.5 -6.137 1 84.56 141 THR B C 1
ATOM 3106 O O . THR B 1 141 ? -5.594 -19.484 -6.758 1 84.56 141 THR B O 1
ATOM 3109 N N . ILE B 1 142 ? -4.09 -17.875 -6.445 1 84.5 142 ILE B N 1
ATOM 3110 C CA . ILE B 1 142 ? -3.275 -18.312 -7.578 1 84.5 142 ILE B CA 1
ATOM 3111 C C . ILE B 1 142 ? -2.775 -19.734 -7.348 1 84.5 142 ILE B C 1
ATOM 3113 O O . ILE B 1 142 ? -2.842 -20.578 -8.25 1 84.5 142 ILE B O 1
ATOM 3117 N N . HIS B 1 143 ? -2.311 -19.953 -6.168 1 85.69 143 HIS B N 1
ATOM 3118 C CA . HIS B 1 143 ? -1.807 -21.281 -5.82 1 85.69 143 HIS B CA 1
ATOM 3119 C C . HIS B 1 143 ? -2.885 -22.344 -6 1 85.69 143 HIS B C 1
ATOM 3121 O O . HIS B 1 143 ? -2.627 -23.406 -6.574 1 85.69 143 HIS B O 1
ATOM 3127 N N . SER B 1 144 ? -3.996 -22.016 -5.531 1 85.06 144 SER B N 1
ATOM 3128 C CA . SER B 1 144 ? -5.105 -22.969 -5.645 1 85.06 144 SER B CA 1
ATOM 3129 C C . SER B 1 144 ? -5.465 -23.219 -7.102 1 85.06 144 SER B C 1
ATOM 3131 O O . SER B 1 144 ? -5.723 -24.359 -7.492 1 85.06 144 SER B O 1
ATOM 3133 N N . MET B 1 145 ? -5.445 -22.234 -7.859 1 84.44 145 MET B N 1
ATOM 3134 C CA . MET B 1 145 ? -5.812 -22.344 -9.266 1 84.44 145 MET B CA 1
ATOM 3135 C C . MET B 1 145 ? -4.762 -23.125 -10.047 1 84.44 145 MET B C 1
ATOM 3137 O O . MET B 1 145 ? -5.07 -23.75 -11.062 1 84.44 145 MET B O 1
ATOM 3141 N N . ASP B 1 146 ? -3.609 -23.062 -9.586 1 89.19 146 ASP B N 1
ATOM 3142 C CA . ASP B 1 146 ? -2.514 -23.688 -10.312 1 89.19 146 ASP B CA 1
ATOM 3143 C C . ASP B 1 146 ? -2.48 -25.203 -10.047 1 89.19 146 ASP B C 1
ATOM 3145 O O . ASP B 1 146 ? -1.796 -25.938 -10.758 1 89.19 146 ASP B O 1
ATOM 3149 N N . HIS B 1 147 ? -3.182 -25.578 -9.008 1 90.62 147 HIS B N 1
ATOM 3150 C CA . HIS B 1 147 ? -3.484 -27 -8.875 1 90.62 147 HIS B CA 1
ATOM 3151 C C . HIS B 1 147 ? -4.57 -27.422 -9.859 1 90.62 147 HIS B C 1
ATOM 3153 O O . HIS B 1 147 ? -5.625 -26.797 -9.938 1 90.62 147 HIS B O 1
ATOM 3159 N N . PHE B 1 148 ? -4.23 -28.391 -10.625 1 92.5 148 PHE B N 1
ATOM 3160 C CA . PHE B 1 148 ? -5.234 -28.812 -11.594 1 92.5 148 PHE B CA 1
ATOM 3161 C C . PHE B 1 148 ? -5.156 -30.312 -11.844 1 92.5 148 PHE B C 1
ATOM 3163 O O . PHE B 1 148 ? -4.32 -31 -11.25 1 92.5 148 PHE B O 1
ATOM 3170 N N . TYR B 1 149 ? -6.141 -30.75 -12.625 1 94.44 149 TYR B N 1
ATOM 3171 C CA . TYR B 1 149 ? -6.148 -32.156 -12.969 1 94.44 149 TYR B CA 1
ATOM 3172 C C . TYR B 1 149 ? -6.508 -32.375 -14.438 1 94.44 149 TYR B C 1
ATOM 3174 O O . TYR B 1 149 ? -7.066 -31.484 -15.078 1 94.44 149 TYR B O 1
ATOM 3182 N N . VAL B 1 150 ? -6.039 -33.406 -14.953 1 94.31 150 VAL B N 1
ATOM 3183 C CA . VAL B 1 150 ? -6.367 -33.844 -16.312 1 94.31 150 VAL B CA 1
ATOM 3184 C C . VAL B 1 150 ? -6.719 -35.312 -16.328 1 94.31 150 VAL B C 1
ATOM 3186 O O . VAL B 1 150 ? -6.207 -36.094 -15.523 1 94.31 150 VAL B O 1
ATOM 3189 N N . ASP B 1 151 ? -7.602 -35.594 -17.25 1 94.5 151 ASP B N 1
ATOM 3190 C CA . ASP B 1 151 ? -7.941 -37 -17.438 1 94.5 151 ASP B CA 1
ATOM 3191 C C . ASP B 1 151 ? -7.09 -37.625 -18.531 1 94.5 151 ASP B C 1
ATOM 3193 O O . ASP B 1 151 ? -7.07 -37.156 -19.672 1 94.5 151 ASP B O 1
ATOM 3197 N N . VAL B 1 152 ? -6.445 -38.688 -18.141 1 93.06 152 VAL B N 1
ATOM 3198 C CA . VAL B 1 152 ? -5.551 -39.344 -19.078 1 93.06 152 VAL B CA 1
ATOM 3199 C C . VAL B 1 152 ? -5.805 -40.844 -19.078 1 93.06 152 VAL B C 1
ATOM 3201 O O . VAL B 1 152 ? -6.547 -41.344 -18.234 1 93.06 152 VAL B O 1
ATOM 3204 N N . ASP B 1 153 ? -5.156 -41.438 -20 1 90.88 153 ASP B N 1
ATOM 3205 C CA . ASP B 1 153 ? -5.391 -42.875 -20.156 1 90.88 153 ASP B CA 1
ATOM 3206 C C . ASP B 1 153 ? -4.691 -43.656 -19.062 1 90.88 153 ASP B C 1
ATOM 3208 O O . ASP B 1 153 ? -5.223 -44.656 -18.578 1 90.88 153 ASP B O 1
ATOM 3212 N N . ARG B 1 154 ? -3.541 -43.188 -18.719 1 92.69 154 ARG B N 1
ATOM 3213 C CA . ARG B 1 154 ? -2.699 -43.906 -17.766 1 92.69 154 ARG B CA 1
ATOM 3214 C C . ARG B 1 154 ? -1.961 -42.938 -16.859 1 92.69 154 ARG B C 1
ATOM 3216 O O . ARG B 1 154 ? -1.45 -41.906 -17.312 1 92.69 154 ARG B O 1
ATOM 3223 N N . CYS B 1 155 ? -1.978 -43.375 -15.594 1 94.19 155 CYS B N 1
ATOM 3224 C CA . CYS B 1 155 ? -1.243 -42.531 -14.656 1 94.19 155 CYS B CA 1
ATOM 3225 C C . CYS B 1 155 ? 0.25 -42.531 -14.961 1 94.19 155 CYS B C 1
ATOM 3227 O O . CYS B 1 155 ? 0.87 -43.594 -14.992 1 94.19 155 CYS B O 1
ATOM 3229 N N . PRO B 1 156 ? 0.826 -41.469 -15.047 1 91.44 156 PRO B N 1
ATOM 3230 C CA . PRO B 1 156 ? 2.25 -41.438 -15.391 1 91.44 156 PRO B CA 1
ATOM 3231 C C . PRO B 1 156 ? 3.146 -41.844 -14.219 1 91.44 156 PRO B C 1
ATOM 3233 O O . PRO B 1 156 ? 4.32 -42.156 -14.422 1 91.44 156 PRO B O 1
ATOM 3236 N N . ARG B 1 157 ? 2.652 -41.812 -13.102 1 90.62 157 ARG B N 1
ATOM 3237 C CA . ARG B 1 157 ? 3.473 -42.094 -11.93 1 90.62 157 ARG B CA 1
ATOM 3238 C C . ARG B 1 157 ? 3.439 -43.562 -11.578 1 90.62 157 ARG B C 1
ATOM 3240 O O . ARG B 1 157 ? 4.484 -44.188 -11.398 1 90.62 157 ARG B O 1
ATOM 3247 N N . CYS B 1 158 ? 2.252 -44.156 -11.461 1 92.25 158 CYS B N 1
ATOM 3248 C CA . CYS B 1 158 ? 2.174 -45.531 -11 1 92.25 158 CYS B CA 1
ATOM 3249 C C . CYS B 1 158 ? 1.737 -46.469 -12.117 1 92.25 158 CYS B C 1
ATOM 3251 O O . CYS B 1 158 ? 1.725 -47.688 -11.953 1 92.25 158 CYS B O 1
ATOM 3253 N N . GLY B 1 159 ? 1.242 -45.906 -13.188 1 90.75 159 GLY B N 1
ATOM 3254 C CA . GLY B 1 159 ? 0.859 -46.75 -14.32 1 90.75 159 GLY B CA 1
ATOM 3255 C C . GLY B 1 159 ? -0.571 -47.25 -14.242 1 90.75 159 GLY B C 1
ATOM 3256 O O . GLY B 1 159 ? -1.023 -48 -15.109 1 90.75 159 GLY B O 1
ATOM 3257 N N . ARG B 1 160 ? -1.281 -46.812 -13.289 1 91.88 160 ARG B N 1
ATOM 3258 C CA . ARG B 1 160 ? -2.67 -47.219 -13.102 1 91.88 160 ARG B CA 1
ATOM 3259 C C . ARG B 1 160 ? -3.516 -46.844 -14.32 1 91.88 160 ARG B C 1
ATOM 3261 O O . ARG B 1 160 ? -3.365 -45.75 -14.867 1 91.88 160 ARG B O 1
ATOM 3268 N N . GLN B 1 161 ? -4.328 -47.781 -14.805 1 91 161 GLN B N 1
ATOM 3269 C CA . GLN B 1 161 ? -5.258 -47.594 -15.914 1 91 161 GLN B CA 1
ATOM 3270 C C . GLN B 1 161 ? -6.648 -48.125 -15.562 1 91 161 GLN B C 1
ATOM 3272 O O . GLN B 1 161 ? -6.789 -49 -14.711 1 91 161 GLN B O 1
ATOM 3277 N N . ARG B 1 162 ? -7.574 -47.406 -16.109 1 84.44 162 ARG B N 1
ATOM 3278 C CA . ARG B 1 162 ? -8.945 -47.875 -15.969 1 84.44 162 ARG B CA 1
ATOM 3279 C C . ARG B 1 162 ? -9.477 -48.406 -17.297 1 84.44 162 ARG B C 1
ATOM 3281 O O . ARG B 1 162 ? -9.102 -47.938 -18.359 1 84.44 162 ARG B O 1
ATOM 3288 N N . GLU B 1 163 ? -10.172 -49.531 -17.25 1 79.12 163 GLU B N 1
ATOM 3289 C CA . GLU B 1 163 ? -10.656 -50.219 -18.422 1 79.12 163 GLU B CA 1
ATOM 3290 C C . GLU B 1 163 ? -11.562 -49.312 -19.266 1 79.12 163 GLU B C 1
ATOM 3292 O O . GLU B 1 163 ? -11.414 -49.25 -20.5 1 79.12 163 GLU B O 1
ATOM 3297 N N . GLN B 1 164 ? -12.516 -48.719 -18.797 1 82.75 164 GLN B N 1
ATOM 3298 C CA . GLN B 1 164 ? -13.484 -48 -19.609 1 82.75 164 GLN B CA 1
ATOM 3299 C C . GLN B 1 164 ? -13.461 -46.5 -19.281 1 82.75 164 GLN B C 1
ATOM 3301 O O . GLN B 1 164 ? -14.297 -45.75 -19.766 1 82.75 164 GLN B O 1
ATOM 3306 N N . SER B 1 165 ? -12.484 -46.094 -18.453 1 86.62 165 SER B N 1
ATOM 3307 C CA . SER B 1 165 ? -12.516 -44.688 -18.109 1 86.62 165 SER B CA 1
ATOM 3308 C C . SER B 1 165 ? -11.102 -44.094 -17.984 1 86.62 165 SER B C 1
ATOM 3310 O O . SER B 1 165 ? -10.125 -44.844 -17.969 1 86.62 165 SER B O 1
ATOM 3312 N N . LYS B 1 166 ? -10.977 -42.906 -18.219 1 92.12 166 LYS B N 1
ATOM 3313 C CA . LYS B 1 166 ? -9.719 -42.188 -18.047 1 92.12 166 LYS B CA 1
ATOM 3314 C C . LYS B 1 166 ? -9.367 -42.031 -16.578 1 92.12 166 LYS B C 1
ATOM 3316 O O . LYS B 1 166 ? -10.227 -42.188 -15.711 1 92.12 166 LYS B O 1
ATOM 3321 N N . VAL B 1 167 ? -8.086 -41.969 -16.344 1 93.5 167 VAL B N 1
ATOM 3322 C CA . VAL B 1 167 ? -7.594 -41.75 -14.984 1 93.5 167 VAL B CA 1
ATOM 3323 C C . VAL B 1 167 ? -7.328 -40.25 -14.75 1 93.5 167 VAL B C 1
ATOM 3325 O O . VAL B 1 167 ? -6.68 -39.594 -15.57 1 93.5 167 VAL B O 1
ATOM 3328 N N . ARG B 1 168 ? -7.859 -39.781 -13.672 1 93.62 168 ARG B N 1
ATOM 3329 C CA . ARG B 1 168 ? -7.629 -38.406 -13.312 1 93.62 168 ARG B CA 1
ATOM 3330 C C . ARG B 1 168 ? -6.258 -38.219 -12.672 1 93.62 168 ARG B C 1
ATOM 3332 O O . ARG B 1 168 ? -5.957 -38.812 -11.648 1 93.62 168 ARG B O 1
ATOM 3339 N N . VAL B 1 169 ? -5.512 -37.438 -13.273 1 95.19 169 VAL B N 1
ATOM 3340 C CA . VAL B 1 169 ? -4.16 -37.156 -12.789 1 95.19 169 VAL B CA 1
ATOM 3341 C C . VAL B 1 169 ? -4.07 -35.719 -12.297 1 95.19 169 VAL B C 1
ATOM 3343 O O . VAL B 1 169 ? -4.469 -34.781 -13.008 1 95.19 169 VAL B O 1
ATOM 3346 N N . TYR B 1 170 ? -3.525 -35.656 -11.141 1 94.38 170 TYR B N 1
ATOM 3347 C CA . TYR B 1 170 ? -3.396 -34.344 -10.508 1 94.38 170 TYR B CA 1
ATOM 3348 C C . TYR B 1 170 ? -1.991 -33.781 -10.695 1 94.38 170 TYR B C 1
ATOM 3350 O O . TYR B 1 170 ? -1.006 -34.531 -10.578 1 94.38 170 TYR B O 1
ATOM 3358 N N . ALA B 1 171 ? -1.99 -32.531 -11.055 1 94.06 171 ALA B N 1
ATOM 3359 C CA . ALA B 1 171 ? -0.735 -31.797 -11.086 1 94.06 171 ALA B CA 1
ATOM 3360 C C . ALA B 1 171 ? -0.598 -30.906 -9.852 1 94.06 171 ALA B C 1
ATOM 3362 O O . ALA B 1 171 ? -1.453 -30.062 -9.594 1 94.06 171 ALA B O 1
ATOM 3363 N N . SER B 1 172 ? 0.425 -31.109 -9.109 1 91.44 172 SER B N 1
ATOM 3364 C CA . SER B 1 172 ? 0.682 -30.344 -7.895 1 91.44 172 SER B CA 1
ATOM 3365 C C . SER B 1 172 ? 1.967 -29.531 -8.016 1 91.44 172 SER B C 1
ATOM 3367 O O . SER B 1 172 ? 3.064 -30.078 -7.84 1 91.44 172 SER B O 1
ATOM 3369 N N . PRO B 1 173 ? 1.781 -28.266 -8.203 1 90.06 173 PRO B N 1
ATOM 3370 C CA . PRO B 1 173 ? 2.982 -27.438 -8.328 1 90.06 173 PRO B CA 1
ATOM 3371 C C . PRO B 1 173 ? 3.775 -27.344 -7.023 1 90.06 173 PRO B C 1
ATOM 3373 O O . PRO B 1 173 ? 5.004 -27.234 -7.051 1 90.06 173 PRO B O 1
ATOM 3376 N N . CYS B 1 174 ? 3.135 -27.391 -5.91 1 85.12 174 CYS B N 1
ATOM 3377 C CA . CYS B 1 174 ? 3.818 -27.266 -4.625 1 85.12 174 CYS B CA 1
ATOM 3378 C C . CYS B 1 174 ? 4.789 -28.422 -4.41 1 85.12 174 CYS B C 1
ATOM 3380 O O . CYS B 1 174 ? 5.863 -28.234 -3.832 1 85.12 174 CYS B O 1
ATOM 3382 N N . ARG B 1 175 ? 4.398 -29.516 -4.945 1 87.31 175 ARG B N 1
ATOM 3383 C CA . ARG B 1 175 ? 5.227 -30.703 -4.777 1 87.31 175 ARG B CA 1
ATOM 3384 C C . ARG B 1 175 ? 5.953 -31.047 -6.07 1 87.31 175 ARG B C 1
ATOM 3386 O O . ARG B 1 175 ? 6.801 -31.938 -6.094 1 87.31 175 ARG B O 1
ATOM 3393 N N . LYS B 1 176 ? 5.66 -30.359 -7.07 1 90.69 176 LYS B N 1
ATOM 3394 C CA . LYS B 1 176 ? 6.176 -30.656 -8.406 1 90.69 176 LYS B CA 1
ATOM 3395 C C . LYS B 1 176 ? 5.961 -32.125 -8.773 1 90.69 176 LYS B C 1
ATOM 3397 O O . LYS B 1 176 ? 6.898 -32.812 -9.195 1 90.69 176 LYS B O 1
ATOM 3402 N N . LEU B 1 177 ? 4.703 -32.562 -8.641 1 92.56 177 LEU B N 1
ATOM 3403 C CA . LEU B 1 177 ? 4.379 -33.969 -8.844 1 92.56 177 LEU B CA 1
ATOM 3404 C C . LEU B 1 177 ? 3.127 -34.125 -9.695 1 92.56 177 LEU B C 1
ATOM 3406 O O . LEU B 1 177 ? 2.258 -33.219 -9.695 1 92.56 177 LEU B O 1
ATOM 3410 N N . LEU B 1 178 ? 3.168 -35.25 -10.32 1 94 178 LEU B N 1
ATOM 3411 C CA . LEU B 1 178 ? 1.991 -35.719 -11.039 1 94 178 LEU B CA 1
ATOM 3412 C C . LEU B 1 178 ? 1.57 -37.094 -10.547 1 94 178 LEU B C 1
ATOM 3414 O O . LEU B 1 178 ? 2.42 -37.938 -10.266 1 94 178 LEU B O 1
ATOM 3418 N N . GLY B 1 179 ? 0.264 -37.219 -10.414 1 94.12 179 GLY B N 1
ATOM 3419 C CA . GLY B 1 179 ? -0.172 -38.531 -10.016 1 94.12 179 GLY B CA 1
ATOM 3420 C C . GLY B 1 179 ? -1.679 -38.656 -9.883 1 94.12 179 GLY B C 1
ATOM 3421 O O . GLY B 1 179 ? -2.383 -37.656 -9.812 1 94.12 179 GLY B O 1
ATOM 3422 N N . CYS B 1 180 ? -2.086 -39.906 -9.93 1 94.94 180 CYS B N 1
ATOM 3423 C CA . CYS B 1 180 ? -3.506 -40.156 -9.719 1 94.94 180 CYS B CA 1
ATOM 3424 C C . CYS B 1 180 ? -3.873 -40 -8.25 1 94.94 180 CYS B C 1
ATOM 3426 O O . CYS B 1 180 ? -3.029 -39.625 -7.43 1 94.94 180 CYS B O 1
ATOM 3428 N N . GLU B 1 181 ? -5.152 -40.188 -7.91 1 92.06 181 GLU B N 1
ATOM 3429 C CA . GLU B 1 181 ? -5.66 -40 -6.555 1 92.06 181 GLU B CA 1
ATOM 3430 C C . GLU B 1 181 ? -4.91 -40.875 -5.559 1 92.06 181 GLU B C 1
ATOM 3432 O O . GLU B 1 181 ? -4.652 -40.438 -4.43 1 92.06 181 GLU B O 1
ATOM 3437 N N . ARG B 1 182 ? -4.555 -41.969 -5.969 1 92.81 182 ARG B N 1
ATOM 3438 C CA . ARG B 1 182 ? -3.84 -42.906 -5.102 1 92.81 182 ARG B CA 1
ATOM 3439 C C . ARG B 1 182 ? -2.418 -42.406 -4.836 1 92.81 182 ARG B C 1
ATOM 3441 O O . ARG B 1 182 ? -1.934 -42.5 -3.705 1 92.81 182 ARG B O 1
ATOM 3448 N N . CYS B 1 183 ? -1.746 -42 -5.918 1 93.56 183 CYS B N 1
ATOM 3449 C CA . CYS B 1 183 ? -0.37 -41.5 -5.812 1 93.56 183 CYS B CA 1
ATOM 3450 C C . CYS B 1 183 ? -0.286 -40.281 -4.934 1 93.56 183 CYS B C 1
ATOM 3452 O O . CYS B 1 183 ? 0.719 -40.062 -4.254 1 93.56 183 CYS B O 1
ATOM 3454 N N . MET B 1 184 ? -1.38 -39.531 -4.969 1 91.5 184 MET B N 1
ATOM 3455 C CA . MET B 1 184 ? -1.31 -38.188 -4.355 1 91.5 184 MET B CA 1
ATOM 3456 C C . MET B 1 184 ? -1.916 -38.219 -2.957 1 91.5 184 MET B C 1
ATOM 3458 O O . MET B 1 184 ? -2.016 -37.188 -2.307 1 91.5 184 MET B O 1
ATOM 3462 N N . LYS B 1 185 ? -2.332 -39.25 -2.434 1 88.06 185 LYS B N 1
ATOM 3463 C CA . LYS B 1 185 ? -3.053 -39.344 -1.169 1 88.06 185 LYS B CA 1
ATOM 3464 C C . LYS B 1 185 ? -2.264 -38.719 -0.025 1 88.06 185 LYS B C 1
ATOM 3466 O O . LYS B 1 185 ? -2.836 -38.031 0.826 1 88.06 185 LYS B O 1
ATOM 3471 N N . ASP B 1 186 ? -0.933 -38.844 -0.037 1 85.19 186 ASP B N 1
ATOM 3472 C CA . ASP B 1 186 ? -0.112 -38.344 1.074 1 85.19 186 ASP B CA 1
ATOM 3473 C C . ASP B 1 186 ? 0.553 -37.031 0.74 1 85.19 186 ASP B C 1
ATOM 3475 O O . ASP B 1 186 ? 1.415 -36.562 1.483 1 85.19 186 ASP B O 1
ATOM 3479 N N . TYR B 1 187 ? 0.184 -36.531 -0.4 1 84.94 187 TYR B N 1
ATOM 3480 C CA . TYR B 1 187 ? 0.878 -35.312 -0.83 1 84.94 187 TYR B CA 1
ATOM 3481 C C . TYR B 1 187 ? -0.076 -34.125 -0.884 1 84.94 187 TYR B C 1
ATOM 3483 O O . TYR B 1 187 ? -0.218 -33.469 -1.926 1 84.94 187 TYR B O 1
ATOM 3491 N N . GLY B 1 188 ? -0.719 -33.812 0.224 1 80.75 188 GLY B N 1
ATOM 3492 C CA . GLY B 1 188 ? -1.621 -32.688 0.284 1 80.75 188 GLY B CA 1
ATOM 3493 C C . GLY B 1 188 ? -0.898 -31.359 0.3 1 80.75 188 GLY B C 1
ATOM 3494 O O . GLY B 1 188 ? 0.293 -31.297 0.611 1 80.75 188 GLY B O 1
ATOM 3495 N N . CYS B 1 189 ? -1.525 -30.375 -0.27 1 83.94 189 CYS B N 1
ATOM 3496 C CA . CYS B 1 189 ? -0.978 -29.016 -0.304 1 83.94 189 CYS B CA 1
ATOM 3497 C C . CYS B 1 189 ? -1.083 -28.359 1.062 1 83.94 189 CYS B C 1
ATOM 3499 O O . CYS B 1 189 ? -2.184 -28.172 1.585 1 83.94 189 CYS B O 1
ATOM 3501 N N . ASP B 1 190 ? 0.06 -27.938 1.647 1 79.44 190 ASP B N 1
ATOM 3502 C CA . ASP B 1 190 ? 0.109 -27.297 2.959 1 79.44 190 ASP B CA 1
ATOM 3503 C C . ASP B 1 190 ? -0.613 -25.953 2.943 1 79.44 190 ASP B C 1
ATOM 3505 O O . ASP B 1 190 ? -1.286 -25.594 3.91 1 79.44 190 ASP B O 1
ATOM 3509 N N . ILE B 1 191 ? -0.537 -25.25 1.921 1 82.19 191 ILE B N 1
ATOM 3510 C CA . ILE B 1 191 ? -1.112 -23.906 1.806 1 82.19 191 ILE B CA 1
ATOM 3511 C C . ILE B 1 191 ? -2.637 -24 1.771 1 82.19 191 ILE B C 1
ATOM 3513 O O . ILE B 1 191 ? -3.332 -23.141 2.316 1 82.19 191 ILE B O 1
ATOM 3517 N N . ALA B 1 192 ? -3.084 -25.062 1.197 1 79.06 192 ALA B N 1
ATOM 3518 C CA . ALA B 1 192 ? -4.527 -25.219 1.044 1 79.06 192 ALA B CA 1
ATOM 3519 C C . ALA B 1 192 ? -5.195 -25.5 2.387 1 79.06 192 ALA B C 1
ATOM 3521 O O . ALA B 1 192 ? -6.375 -25.203 2.578 1 79.06 192 ALA B O 1
ATOM 3522 N N . THR B 1 193 ? -4.387 -26.016 3.273 1 77.88 193 THR B N 1
ATOM 3523 C CA . THR B 1 193 ? -4.977 -26.422 4.539 1 77.88 193 THR B CA 1
ATOM 3524 C C . THR B 1 193 ? -4.832 -25.328 5.594 1 77.88 193 THR B C 1
ATOM 3526 O O . THR B 1 193 ? -5.461 -25.391 6.652 1 77.88 193 THR B O 1
ATOM 3529 N N . LYS B 1 194 ? -4.133 -24.391 5.34 1 81.44 194 LYS B N 1
ATOM 3530 C CA . LYS B 1 194 ? -3.881 -23.344 6.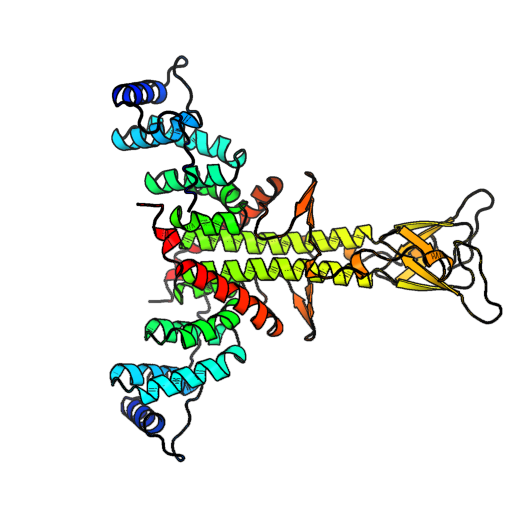324 1 81.44 194 LYS B CA 1
ATOM 3531 C C . LYS B 1 194 ? -4.887 -22.203 6.188 1 81.44 194 LYS B C 1
ATOM 3533 O O . LYS B 1 194 ? -5.324 -21.891 5.078 1 81.44 194 LYS B O 1
ATOM 3538 N N . ALA B 1 195 ? -5.137 -21.766 7.367 1 81.06 195 ALA B N 1
ATOM 3539 C CA . ALA B 1 195 ? -5.992 -20.578 7.375 1 81.06 195 ALA B CA 1
ATOM 3540 C C . ALA B 1 195 ? -5.246 -19.359 6.836 1 81.06 195 ALA B C 1
ATOM 3542 O O . ALA B 1 195 ? -4.031 -19.25 7.008 1 81.06 195 ALA B O 1
ATOM 3543 N N . ARG B 1 196 ? -5.969 -18.516 6.234 1 78.5 196 ARG B N 1
ATOM 3544 C CA . ARG B 1 196 ? -5.426 -17.312 5.625 1 78.5 196 ARG B CA 1
ATOM 3545 C C . ARG B 1 196 ? -4.617 -16.5 6.637 1 78.5 196 ARG B C 1
ATOM 3547 O O . ARG B 1 196 ? -3.561 -15.961 6.305 1 78.5 196 ARG B O 1
ATOM 3554 N N . ARG B 1 197 ? -5.148 -16.375 7.805 1 79.75 197 ARG B N 1
ATOM 3555 C CA . ARG B 1 197 ? -4.52 -15.57 8.844 1 79.75 197 ARG B CA 1
ATOM 3556 C C . ARG B 1 197 ? -3.137 -16.109 9.195 1 79.75 197 ARG B C 1
ATOM 3558 O O . ARG B 1 197 ? -2.307 -15.383 9.75 1 79.75 197 ARG B O 1
ATOM 3565 N N . ASP B 1 198 ? -2.939 -17.297 8.828 1 85.88 198 ASP B N 1
ATOM 3566 C CA . ASP B 1 198 ? -1.671 -17.938 9.164 1 85.88 198 ASP B CA 1
ATOM 3567 C C . ASP B 1 198 ? -0.703 -17.875 7.98 1 85.88 198 ASP B C 1
ATOM 3569 O O . ASP B 1 198 ? 0.423 -18.375 8.07 1 85.88 198 ASP B O 1
ATOM 3573 N N . LEU B 1 199 ? -1.206 -17.281 6.992 1 88.75 199 LEU B N 1
ATOM 3574 C CA . LEU B 1 199 ? -0.37 -17.203 5.797 1 88.75 199 LEU B CA 1
ATOM 3575 C C . LEU B 1 199 ? 0.314 -15.844 5.707 1 88.75 199 LEU B C 1
ATOM 3577 O O . LEU B 1 199 ? -0.207 -14.844 6.211 1 88.75 199 LEU B O 1
ATOM 3581 N N . GLN B 1 200 ? 1.509 -15.922 5.18 1 89.69 200 GLN B N 1
ATOM 3582 C CA . GLN B 1 200 ? 2.311 -14.719 4.965 1 89.69 200 GLN B CA 1
ATOM 3583 C C . GLN B 1 200 ? 2.789 -14.633 3.521 1 89.69 200 GLN B C 1
ATOM 3585 O O . GLN B 1 200 ? 3.309 -15.602 2.971 1 89.69 200 GLN B O 1
ATOM 3590 N N . ALA B 1 201 ? 2.494 -13.492 2.893 1 90.25 201 ALA B N 1
ATOM 3591 C CA . ALA B 1 201 ? 2.996 -13.25 1.541 1 90.25 201 ALA B CA 1
ATOM 3592 C C . ALA B 1 201 ? 4.441 -12.758 1.57 1 90.25 201 ALA B C 1
ATOM 3594 O O . ALA B 1 201 ? 4.848 -12.055 2.502 1 90.25 201 ALA B O 1
ATOM 3595 N N . PHE B 1 202 ? 5.176 -13.195 0.577 1 91.12 202 PHE B N 1
ATOM 3596 C CA . PHE B 1 202 ? 6.57 -12.789 0.441 1 91.12 202 PHE B CA 1
ATOM 3597 C C . PHE B 1 202 ? 6.859 -12.305 -0.977 1 91.12 202 PHE B C 1
ATOM 3599 O O . PHE B 1 202 ? 6.176 -12.703 -1.923 1 91.12 202 PHE B O 1
ATOM 3606 N N . TYR B 1 203 ? 7.719 -11.406 -1.062 1 88.88 203 TYR B N 1
ATOM 3607 C CA . TYR B 1 203 ? 8.297 -11.156 -2.377 1 88.88 203 TYR B CA 1
ATOM 3608 C C . TYR B 1 203 ? 9.758 -11.578 -2.422 1 88.88 203 TYR B C 1
ATOM 3610 O O . TYR B 1 203 ? 10.453 -11.539 -1.403 1 88.88 203 TYR B O 1
ATOM 3618 N N . GLN B 1 204 ? 10.117 -12.016 -3.527 1 87.5 204 GLN B N 1
ATOM 3619 C CA . GLN B 1 204 ? 11.484 -12.484 -3.721 1 87.5 204 GLN B CA 1
ATOM 3620 C C . GLN B 1 204 ? 12.312 -11.477 -4.504 1 87.5 204 GLN B C 1
ATOM 3622 O O . GLN B 1 204 ? 11.852 -10.938 -5.512 1 87.5 204 GLN B O 1
ATOM 3627 N N . CYS B 1 205 ? 13.445 -11.203 -3.955 1 87.75 205 CYS B N 1
ATOM 3628 C CA . CYS B 1 205 ? 14.438 -10.398 -4.668 1 87.75 205 CYS B CA 1
ATOM 3629 C C . CYS B 1 205 ? 15.82 -11.031 -4.57 1 87.75 205 CYS B C 1
ATOM 3631 O O . CYS B 1 205 ? 15.961 -12.172 -4.137 1 87.75 205 CYS B O 1
ATOM 3633 N N . GLN B 1 206 ? 16.891 -10.391 -5.117 1 89.06 206 GLN B N 1
ATOM 3634 C CA . GLN B 1 206 ? 18.234 -10.938 -5.172 1 89.06 206 GLN B CA 1
ATOM 3635 C C . GLN B 1 206 ? 18.797 -11.172 -3.771 1 89.06 206 GLN B C 1
ATOM 3637 O O . GLN B 1 206 ? 19.734 -11.945 -3.594 1 89.06 206 GLN B O 1
ATOM 3642 N N . HIS B 1 207 ? 18.172 -10.602 -2.793 1 91.69 207 HIS B N 1
ATOM 3643 C CA . HIS B 1 207 ? 18.688 -10.664 -1.429 1 91.69 207 HIS B CA 1
ATOM 3644 C C . HIS B 1 207 ? 17.938 -11.711 -0.61 1 91.69 207 HIS B C 1
ATOM 3646 O O . HIS B 1 207 ? 18.344 -12.047 0.501 1 91.69 207 HIS B O 1
ATOM 3652 N N . GLY B 1 208 ? 16.844 -12.219 -1.097 1 90.88 208 GLY B N 1
ATOM 3653 C CA . GLY B 1 208 ? 16.094 -13.25 -0.408 1 90.88 208 GLY B CA 1
ATOM 3654 C C . GLY B 1 208 ? 14.594 -13 -0.421 1 90.88 208 GLY B C 1
ATOM 3655 O O . GLY B 1 208 ? 14.07 -12.359 -1.338 1 90.88 208 GLY B O 1
ATOM 3656 N N . LEU B 1 209 ? 13.938 -13.672 0.499 1 91.31 209 LEU B N 1
ATOM 3657 C CA . LEU B 1 209 ? 12.492 -13.508 0.663 1 91.31 209 LEU B CA 1
ATOM 3658 C C . LEU B 1 209 ? 12.188 -12.453 1.718 1 91.31 209 LEU B C 1
ATOM 3660 O O . LEU B 1 209 ? 12.758 -12.477 2.812 1 91.31 209 LEU B O 1
ATOM 3664 N N . THR B 1 210 ? 11.398 -11.531 1.313 1 93.38 210 THR B N 1
ATOM 3665 C CA . THR B 1 210 ? 10.977 -10.492 2.242 1 93.38 210 THR B CA 1
ATOM 3666 C C . THR B 1 210 ? 9.461 -10.539 2.461 1 93.38 210 THR B C 1
ATOM 3668 O O . THR B 1 210 ? 8.695 -10.594 1.499 1 93.38 210 THR B O 1
ATOM 3671 N N . ALA B 1 211 ? 9.094 -10.484 3.701 1 94.19 211 ALA B N 1
ATOM 3672 C CA . ALA B 1 211 ? 7.676 -10.562 4.035 1 94.19 211 ALA B CA 1
ATOM 3673 C C . ALA B 1 211 ? 6.953 -9.266 3.66 1 94.19 211 ALA B C 1
ATOM 3675 O O . ALA B 1 211 ? 7.477 -8.172 3.879 1 94.19 211 ALA B O 1
ATOM 3676 N N . LEU B 1 212 ? 5.762 -9.375 3.078 1 93.94 212 LEU B N 1
ATOM 3677 C CA . LEU B 1 212 ? 4.891 -8.242 2.783 1 93.94 212 LEU B CA 1
ATOM 3678 C C . LEU B 1 212 ? 3.908 -8 3.924 1 93.94 212 LEU B C 1
ATOM 3680 O O . LEU B 1 212 ? 2.809 -8.555 3.928 1 93.94 212 LEU B O 1
ATOM 3684 N N . ASN B 1 213 ? 4.32 -7.227 4.82 1 94.94 213 ASN B N 1
ATOM 3685 C CA . ASN B 1 213 ? 3.469 -6.883 5.957 1 94.94 213 ASN B CA 1
ATOM 3686 C C . ASN B 1 213 ? 3.852 -5.531 6.555 1 94.94 213 ASN B C 1
ATOM 3688 O O . ASN B 1 213 ? 4.734 -4.844 6.035 1 94.94 213 ASN B O 1
ATOM 3692 N N . ASP B 1 214 ? 3.148 -5.105 7.613 1 96.06 214 ASP B N 1
ATOM 3693 C CA . ASP B 1 214 ? 3.324 -3.744 8.117 1 96.06 214 ASP B CA 1
ATOM 3694 C C . ASP B 1 214 ? 4.473 -3.67 9.117 1 96.06 214 ASP B C 1
ATOM 3696 O O . ASP B 1 214 ? 4.809 -2.59 9.609 1 96.06 214 ASP B O 1
ATOM 3700 N N . HIS B 1 215 ? 5.23 -4.758 9.398 1 96.38 215 HIS B N 1
ATOM 3701 C CA . HIS B 1 215 ? 6.293 -4.734 10.406 1 96.38 215 HIS B CA 1
ATOM 3702 C C . HIS B 1 215 ? 7.656 -4.984 9.773 1 96.38 215 HIS B C 1
ATOM 3704 O O . HIS B 1 215 ? 8.688 -4.891 10.445 1 96.38 215 HIS B O 1
ATOM 3710 N N . THR B 1 216 ? 7.668 -5.273 8.562 1 96.38 216 THR B N 1
ATOM 3711 C CA . THR B 1 216 ? 8.922 -5.602 7.883 1 96.38 216 THR B CA 1
ATOM 3712 C C . THR B 1 216 ? 9.352 -4.453 6.973 1 96.38 216 THR B C 1
ATOM 3714 O O . THR B 1 216 ? 8.578 -3.988 6.137 1 96.38 216 THR B O 1
ATOM 3717 N N . PRO B 1 217 ? 10.547 -4.027 7.129 1 96.06 217 PRO B N 1
ATOM 3718 C CA . PRO B 1 217 ? 11.062 -3.031 6.188 1 96.06 217 PRO B CA 1
ATOM 3719 C C . PRO B 1 217 ? 11.305 -3.607 4.793 1 96.06 217 PRO B C 1
ATOM 3721 O O . PRO B 1 217 ? 11.469 -4.82 4.641 1 96.06 217 PRO B O 1
ATOM 3724 N N . ASP B 1 218 ? 11.305 -2.787 3.842 1 95.31 218 ASP B N 1
ATOM 3725 C CA . ASP B 1 218 ? 11.633 -3.207 2.482 1 95.31 218 ASP B CA 1
ATOM 3726 C C . ASP B 1 218 ? 13.125 -3.502 2.344 1 95.31 218 ASP B C 1
ATOM 3728 O O . ASP B 1 218 ? 13.945 -2.945 3.078 1 95.31 218 ASP B O 1
ATOM 3732 N N . CYS B 1 219 ? 13.352 -4.387 1.441 1 94.56 219 CYS B N 1
ATOM 3733 C CA . CYS B 1 219 ? 14.75 -4.676 1.131 1 94.56 219 CYS B CA 1
ATOM 3734 C C . CYS B 1 219 ? 15.438 -3.461 0.515 1 94.56 219 CYS B C 1
ATOM 3736 O O . CYS B 1 219 ? 14.789 -2.645 -0.142 1 94.56 219 CYS B O 1
ATOM 3738 N N . GLN B 1 220 ? 16.719 -3.332 0.664 1 93 220 GLN B N 1
ATOM 3739 C CA . GLN B 1 220 ? 17.484 -2.205 0.162 1 93 220 GLN B CA 1
ATOM 3740 C C . GLN B 1 220 ? 17.391 -2.1 -1.356 1 93 220 GLN B C 1
ATOM 3742 O O . GLN B 1 220 ? 17.547 -1.014 -1.921 1 93 220 GLN B O 1
ATOM 3747 N N . CYS B 1 221 ? 17.109 -3.182 -2.004 1 93.25 221 CYS B N 1
ATOM 3748 C CA . CYS B 1 221 ? 17.047 -3.176 -3.461 1 93.25 221 CYS B CA 1
ATOM 3749 C C . CYS B 1 221 ? 15.789 -2.455 -3.945 1 93.25 221 CYS B C 1
ATOM 3751 O O . CYS B 1 221 ? 15.656 -2.166 -5.137 1 93.25 221 CYS B O 1
ATOM 3753 N N . GLN B 1 222 ? 14.93 -2.121 -3.035 1 93.94 222 GLN B N 1
ATOM 3754 C CA . GLN B 1 222 ? 13.719 -1.399 -3.4 1 93.94 222 GLN B CA 1
ATOM 3755 C C . GLN B 1 222 ? 13.945 0.11 -3.371 1 93.94 222 GLN B C 1
ATOM 3757 O O . GLN B 1 222 ? 13.086 0.879 -3.811 1 93.94 222 GLN B O 1
ATOM 3762 N N . LEU B 1 223 ? 15.062 0.639 -2.922 1 95.75 223 LEU B N 1
ATOM 3763 C CA . LEU B 1 223 ? 15.328 2.055 -2.699 1 95.75 223 LEU B CA 1
ATOM 3764 C C . LEU B 1 223 ? 15.211 2.842 -4 1 95.75 223 LEU B C 1
ATOM 3766 O O . LEU B 1 223 ? 14.609 3.918 -4.031 1 95.75 223 LEU B O 1
ATOM 3770 N N . PRO B 1 224 ? 15.711 2.287 -5.086 1 94.75 224 PRO B N 1
ATOM 3771 C CA . PRO B 1 224 ? 15.57 3.041 -6.332 1 94.75 224 PRO B CA 1
ATOM 3772 C C . PRO B 1 224 ? 14.109 3.221 -6.746 1 94.75 224 PRO B C 1
ATOM 3774 O O . PRO B 1 224 ? 13.734 4.277 -7.266 1 94.75 224 PRO B O 1
ATOM 3777 N N . ILE B 1 225 ? 13.32 2.244 -6.562 1 93.88 225 ILE B N 1
ATOM 3778 C CA . ILE B 1 225 ? 11.906 2.324 -6.898 1 93.88 225 ILE B CA 1
ATOM 3779 C C . ILE B 1 225 ? 11.219 3.363 -6.012 1 93.88 225 ILE B C 1
ATOM 3781 O O . ILE B 1 225 ? 10.477 4.215 -6.504 1 93.88 225 ILE B O 1
ATOM 3785 N N . LEU B 1 226 ? 11.523 3.309 -4.758 1 96.5 226 LEU B N 1
ATOM 3786 C CA . LEU B 1 226 ? 10.984 4.281 -3.811 1 96.5 226 LEU B CA 1
ATOM 3787 C C . LEU B 1 226 ? 11.43 5.695 -4.172 1 96.5 226 LEU B C 1
ATOM 3789 O O . LEU B 1 226 ? 10.617 6.621 -4.164 1 96.5 226 LEU B O 1
ATOM 3793 N N . ALA B 1 227 ? 12.672 5.832 -4.504 1 96.12 227 ALA B N 1
ATOM 3794 C CA . ALA B 1 227 ? 13.211 7.129 -4.895 1 96.12 227 ALA B CA 1
ATOM 3795 C C . ALA B 1 227 ? 12.477 7.688 -6.109 1 96.12 227 ALA B C 1
ATOM 3797 O O . ALA B 1 227 ? 12.172 8.883 -6.164 1 96.12 227 ALA B O 1
ATOM 3798 N N . ASN B 1 228 ? 12.219 6.887 -7.012 1 95.12 228 ASN B N 1
ATOM 3799 C CA . ASN B 1 228 ? 11.523 7.293 -8.227 1 95.12 228 ASN B CA 1
ATOM 3800 C C . ASN B 1 228 ? 10.133 7.844 -7.918 1 95.12 228 ASN B C 1
ATOM 3802 O O . ASN B 1 228 ? 9.742 8.891 -8.453 1 95.12 228 ASN B O 1
ATOM 3806 N N . TYR B 1 229 ? 9.414 7.219 -7.066 1 94.81 229 TYR B N 1
ATOM 3807 C CA . TYR B 1 229 ? 8.062 7.652 -6.746 1 94.81 229 TYR B CA 1
ATOM 3808 C C . TYR B 1 229 ? 8.086 8.906 -5.879 1 94.81 229 TYR B C 1
ATOM 3810 O O . TYR B 1 229 ? 7.188 9.75 -5.977 1 94.81 229 TYR B O 1
ATOM 3818 N N . LEU B 1 230 ? 9.117 9.008 -5.078 1 95.25 230 LEU B N 1
ATOM 3819 C CA . LEU B 1 230 ? 9.227 10.172 -4.211 1 95.25 230 LEU B CA 1
ATOM 3820 C C . LEU B 1 230 ? 9.633 11.406 -5.012 1 95.25 230 LEU B C 1
ATOM 3822 O O . LEU B 1 230 ? 9.219 12.523 -4.691 1 95.25 230 LEU B O 1
ATOM 3826 N N . SER B 1 231 ? 10.414 11.203 -6 1 90.5 231 SER B N 1
ATOM 3827 C CA . SER B 1 231 ? 10.836 12.305 -6.859 1 90.5 231 SER B CA 1
ATOM 3828 C C . SER B 1 231 ? 9.664 12.836 -7.684 1 90.5 231 SER B C 1
ATOM 3830 O O . SER B 1 231 ? 9.547 14.047 -7.891 1 90.5 231 SER B O 1
ATOM 3832 N N . LYS B 1 232 ? 8.828 12.023 -8.07 1 83.25 232 LYS B N 1
ATOM 3833 C CA . LYS B 1 232 ? 7.664 12.422 -8.859 1 83.25 232 LYS B CA 1
ATOM 3834 C C . LYS B 1 232 ? 6.668 13.211 -8.016 1 83.25 232 LYS B C 1
ATOM 3836 O O . LYS B 1 232 ? 6.023 14.133 -8.516 1 83.25 232 LYS B O 1
ATOM 3841 N N . ALA B 1 233 ? 6.547 12.836 -6.816 1 76 233 ALA B N 1
ATOM 3842 C CA . ALA B 1 233 ? 5.645 13.539 -5.906 1 76 233 ALA B CA 1
ATOM 3843 C C . ALA B 1 233 ? 6.094 14.984 -5.688 1 76 233 ALA B C 1
ATOM 3845 O O . ALA B 1 233 ? 5.27 15.898 -5.641 1 76 233 ALA B O 1
ATOM 3846 N N . SER B 1 234 ? 7.359 15.195 -5.586 1 70.56 234 SER B N 1
ATOM 3847 C CA . SER B 1 234 ? 7.922 16.516 -5.379 1 70.56 234 SER B CA 1
ATOM 3848 C C . SER B 1 234 ? 7.754 17.391 -6.617 1 70.56 234 SER B C 1
ATOM 3850 O O . SER B 1 234 ? 7.578 18.609 -6.508 1 70.56 234 SER B O 1
ATOM 3852 N N . SER B 1 235 ? 7.812 16.781 -7.707 1 66.06 235 SER B N 1
ATOM 3853 C CA . SER B 1 235 ? 7.684 17.531 -8.953 1 66.06 235 SER B CA 1
ATOM 3854 C C . SER B 1 235 ? 6.254 18.016 -9.164 1 66.06 235 SER B C 1
ATOM 3856 O O . SER B 1 235 ? 6.035 19.078 -9.75 1 66.06 235 SER B O 1
ATOM 3858 N N . LEU B 1 236 ? 5.359 17.25 -8.719 1 59.19 236 LEU B N 1
ATOM 3859 C CA . LEU B 1 236 ? 3.957 17.625 -8.844 1 59.19 236 LEU B CA 1
ATOM 3860 C C . LEU B 1 236 ? 3.645 18.844 -7.992 1 59.19 236 LEU B C 1
ATOM 3862 O O . LEU B 1 236 ? 2.779 19.656 -8.344 1 59.19 236 LEU B O 1
ATOM 3866 N N . GLU B 1 237 ? 4.309 18.969 -6.875 1 59.69 237 GLU B N 1
ATOM 3867 C CA . GLU B 1 237 ? 4.105 20.125 -6.012 1 59.69 237 GLU B CA 1
ATOM 3868 C C . GLU B 1 237 ? 4.711 21.391 -6.629 1 59.69 237 GLU B C 1
ATOM 3870 O O . GLU B 1 237 ? 4.172 22.484 -6.477 1 59.69 237 GLU B O 1
ATOM 3875 N N . ASN B 1 238 ? 5.863 21.25 -7.273 1 51.22 238 ASN B N 1
ATOM 3876 C CA . ASN B 1 238 ? 6.527 22.422 -7.855 1 51.22 238 ASN B CA 1
ATOM 3877 C C . ASN B 1 238 ? 5.883 22.828 -9.18 1 51.22 238 ASN B C 1
ATOM 3879 O O . ASN B 1 238 ? 6.336 23.781 -9.82 1 51.22 238 ASN B O 1
ATOM 3883 N N . ASN B 1 239 ? 5.047 22.078 -9.648 1 42.5 239 ASN B N 1
ATOM 3884 C CA . ASN B 1 239 ? 4.367 22.594 -10.836 1 42.5 239 ASN B CA 1
ATOM 3885 C C . ASN B 1 239 ? 3.297 23.609 -10.477 1 42.5 239 ASN B C 1
ATOM 3887 O O . ASN B 1 239 ? 2.279 23.266 -9.867 1 42.5 239 ASN B O 1
ATOM 3891 N N . PRO B 1 240 ? 3.607 24.953 -10.477 1 42.66 240 PRO B N 1
ATOM 3892 C CA . PRO B 1 240 ? 2.754 26.125 -10.219 1 42.66 240 PRO B CA 1
ATOM 3893 C C . PRO B 1 24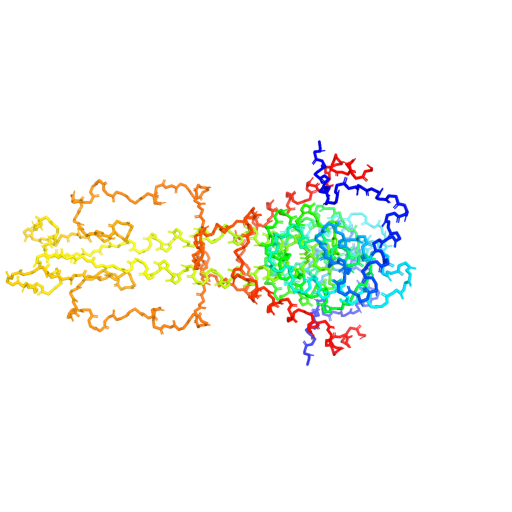0 ? 1.359 25.984 -10.82 1 42.66 240 PRO B C 1
ATOM 3895 O O . PRO B 1 240 ? 0.454 26.75 -10.484 1 42.66 240 PRO B O 1
ATOM 3898 N N . LEU B 1 241 ? 1.243 25.469 -12.023 1 40.66 241 LEU B N 1
ATOM 3899 C CA . LEU B 1 241 ? -0.032 25.562 -12.727 1 40.66 241 LEU B CA 1
ATOM 3900 C C . LEU B 1 241 ? -1.127 24.828 -11.961 1 40.66 241 LEU B C 1
ATOM 3902 O O . LEU B 1 241 ? -2.305 24.906 -12.32 1 40.66 241 LEU B O 1
ATOM 3906 N N . ALA B 1 242 ? -0.784 24 -11.148 1 39.41 242 ALA B N 1
ATOM 3907 C CA . ALA B 1 242 ? -1.838 23.297 -10.414 1 39.41 242 ALA B CA 1
ATOM 3908 C C . ALA B 1 242 ? -2.422 24.188 -9.32 1 39.41 242 ALA B C 1
ATOM 3910 O O . ALA B 1 242 ? -3.443 23.844 -8.719 1 39.41 242 ALA B O 1
ATOM 3911 N N . SER B 1 243 ? -1.744 25.219 -8.789 1 34.03 243 SER B N 1
ATOM 3912 C CA . SER B 1 243 ? -2.275 26.188 -7.836 1 34.03 243 SER B CA 1
ATOM 3913 C C . SER B 1 243 ? -3.328 27.078 -8.484 1 34.03 243 SER B C 1
ATOM 3915 O O . SER B 1 243 ? -3.982 27.875 -7.805 1 34.03 243 SER B O 1
ATOM 3917 N N . GLY B 1 244 ? -3.197 27.297 -9.734 1 32.53 244 GLY B N 1
ATOM 3918 C CA . GLY B 1 244 ? -4.035 28.344 -10.297 1 32.53 244 GLY B CA 1
ATOM 3919 C C . GLY B 1 244 ? -5.516 28.031 -10.234 1 32.53 244 GLY B C 1
ATOM 3920 O O . GLY B 1 244 ? -6.352 28.844 -10.625 1 32.53 244 GLY B O 1
ATOM 3921 N N . LEU B 1 245 ? -5.945 26.797 -10.234 1 29.11 245 LEU B N 1
ATOM 3922 C CA . LEU B 1 245 ? -7.379 26.703 -10.492 1 29.11 245 LEU B CA 1
ATOM 3923 C C . LEU B 1 245 ? -8.18 27.016 -9.234 1 29.11 245 LEU B C 1
ATOM 3925 O O . LEU B 1 245 ? -9.406 26.984 -9.25 1 29.11 245 LEU B O 1
ATOM 3929 N N . LEU B 1 246 ? -7.52 26.969 -7.984 1 28.91 246 LEU B N 1
ATOM 3930 C CA . LEU B 1 246 ? -8.445 27.281 -6.898 1 28.91 246 LEU B CA 1
ATOM 3931 C C . LEU B 1 246 ? -8.43 28.766 -6.562 1 28.91 246 LEU B C 1
ATOM 3933 O O . LEU B 1 246 ? -8.938 29.172 -5.512 1 28.91 246 LEU B O 1
ATOM 3937 N N . SER B 1 247 ? -7.883 29.703 -7.383 1 23.62 247 SER B N 1
ATOM 3938 C CA . SER B 1 247 ? -8.414 31.031 -7.078 1 23.62 247 SER B CA 1
ATOM 3939 C C . SER B 1 247 ? -9.867 31.156 -7.508 1 23.62 247 SER B C 1
ATOM 3941 O O . SER B 1 247 ? -10.266 30.625 -8.547 1 23.62 247 SER B O 1
#